Protein 6Y4J (pdb70)

Solvent-accessible surface area: 18544 Å² total; per-residue (Å²): 244,76,64,64,108,50,103,8,75,0,2,0,5,9,0,0,10,22,14,0,0,0,0,0,0,17,0,15,102,33,44,8,50,30,54,30,0,10,0,0,12,28,39,50,31,34,2,64,34,16,29,1,47,8,66,0,38,54,2,51,55,47,92,50,86,5,1,62,33,0,61,107,29,0,64,119,28,154,29,0,117,142,21,29,63,93,18,0,12,0,18,4,6,50,44,162,144,58,29,60,69,16,92,134,96,37,74,72,62,58,102,205,69,123,42,84,61,16,73,39,9,69,36,31,78,70,0,35,185,85,1,84,30,10,52,106,95,69,0,123,40,9,51,0,0,6,5,118,35,8,0,12,0,7,0,20,91,0,0,106,14,0,5,74,86,0,143,106,76,38,10,141,65,6,44,132,29,32,1,27,10,114,49,4,23,71,41,179,38,49,1,69,0,0,14,0,98,86,38,50,141,46,114,11,57,39,0,0,0,9,12,28,1,46,0,12,5,41,0,29,3,96,121,11,3,17,0,1,0,49,5,26,0,15,0,81,3,68,120,149,50,15,71,120,1,148,93,8,14,2,0,59,1,38,49,3,0,30,1,2,8,10,20,119,123,8,29,0,5,0,10,11,67,38,37,2,9,1,41,44,89,108,57,88,6,58,39,7,184,52,75,86,145,25,5,16,7,22,9,56,25,145,54,92,85,2,37,1,0,83,46,2,18,98,69,0,149,97,0,8,29,17,1,0,26,85,10,125,144,47,105,17,64,107,38,12,10,20,8,17,0,0,2,19,68,16,79,12,0,1,11,63,12,80,130,20,120,24,0,9,0,1,1,0,22,0,39,73,8,21,19,12,0,0,13,1,0,86,15,0,4,36,26,6,59,70,90,15,54,122,144,24,40,110,52,6,87,52,14,46,85,60,49,101,2,46,92,16,103,54,166,37,75,11,136,18,2,89,109,24,102,24,25,70,96,129

Radius of gyration: 21.73 Å; Cα contacts (8 Å, |Δi|>4): 1016; chains: 1; bounding box: 45×44×68 Å

Nearest PDB structures (foldseek):
  6y4j-assembly1_A  TM=1.002E+00  e=2.091E-102  Escherichia coli
  8bmu-assembly1_A  TM=1.002E+00  e=1.570E-100  Parastagonospora nodorum SN15
  8blx-assembly1_A  TM=9.999E-01  e=1.612E-98  Parastagonospora nodorum SN15
  8bjy-assembly1_A  TM=9.853E-01  e=4.446E-97  Parastagonospora nodorum SN15
  8blz-assembly1_C  TM=9.922E-01  e=2.126E-96  Parastagonospora nodorum SN15

Sequence (426 aa):
MAPSRANTKVIVVGGGGTIGSSTALHLVRSGYTPSNVTVLDAYPIPSSQSAGNDLNKIMDADADPAADAARQMWNEDELFKKFFHNTGRLDCAHGEKDIADLKKRYQNLVDWGLDATVEWLDSEDEILKRMPQLTRDQIKGWKAIFSKDGGWLAAAKAIKAIGEYLRDQGVRFGFYGAGSFKQPLLAEGVCIGVETVDGTRYYADKVVLAAGAWSPTLVELQEQCVSKAWVYGHIQLTPEEAARYKNSPVVYNGDVGFFFEPNEHGIIKVCDEFPGFTRFKMHQPFGAKAPKRISVPRSHAKHPTDTIPDASIVRIRRAIATFMPQFKNKPLFNQAMCWCTDTADGHLLICEHPEWKNFYLATGDSGDSFKLLPIIGKYVVELLEGTLADELAHKWRWRPGSGDALKSRREAPAKDLADMPGWNHD

Foldseek 3Di:
DDDDLQPFAEEQALCLAQLNLLLLLVSVVVNHQQQSYEYFYQAPHVRPQHLLQDQKDWLDPPPDPLLVVLLVCCCPPVLRVVFFQQLWEKEKEADPVRVVVQVVVQVCQVVDVHQVQKDKFQALVSVCVQPVLADSVLQHRMIIMTGSGIFMGRRSVSRVSSSVVSVVSPHHYAYNQRRAFQDFDADQLAGQFTAGNVGDTDGTNFYEHANFLCSCQAAPQQQQKAKFWWKKFKFADDPVRLVSCVSNGWYDYLVAWTWHRQDPRRMIMTGAHDQGAFAWDWGAHHVRPGTDTGGHDPGCVVVVQFADFPVGVVRRLRNCCSGPVVCSPTDTPPMDIHMGIAGQAQFAQWAADPRHHNYTYTGNNNPPCSSSSNPSSVQNVCRSVVNRPPVSCVRNYSDNPPHRRLCRVHPDRHHYPVPGDDGDPD

B-factor: mean 17.54, std 12.86, range [5.39, 96.05]

Secondary structure (DSSP, 8-state):
-PPPGGG--EEEETTTSHHHHHHHHHHHHTT--GGGEEEEESSSSSPTT-TT-SS-EEE----SHHHHHHHHHHHH-TTTGGGEE---EEEEE-SHHHHHHHHHHHHHHHSSS--SSEEEE-SHHHHHHH-TTS-GGGSTT-EEEEESS-EEE-HHHHHHHHHHHHHHHT-EEEEGGGTSEEEEEEETTEEEEEEETT--EEE-SEEEE--GGGHHHHB--TTSEEEEEEEEEEEEPPHHHHHTTTTPPEEEETTTEEE----TTSEEEEE--S--EE-EEEE--BT-SS-EEEE----TTT-TT----HHHHHHHHHHHHHH-GGGTTS--EEEEEEEEEEESSS--EEEE-SSSBTEEEEE--TT--GGGTTTHHHHHHHHHHT-S-HHHHHHT---TTSS-TTTTTSSSPPEEGGGSTTS---

Structure (mmCIF, N/CA/C/O backbone):
data_6Y4J
#
_entry.id   6Y4J
#
_cell.length_a   90.033
_cell.length_b   90.033
_cell.length_c   131.435
_cell.angle_alpha   90.000
_cell.angle_beta   90.000
_cell.angle_gamma   90.000
#
_symmetry.space_group_name_H-M   'P 42 21 2'
#
loop_
_entity.id
_entity.type
_entity.pdbx_description
1 polymer 'Fructosyl Peptide Oxidase'
2 non-polymer 'FLAVIN-ADENINE DINUCLEOTIDE'
3 non-polymer 'SULFATE ION'
4 non-polymer GLYCEROL
5 water water
#
loop_
_atom_site.group_PDB
_atom_site.id
_atom_site.type_symbol
_atom_site.label_atom_id
_atom_site.label_alt_id
_atom_site.label_comp_id
_atom_site.label_asym_id
_atom_site.label_entity_id
_atom_site.label_seq_id
_atom_site.pdbx_PDB_ins_code
_atom_site.Cartn_x
_atom_site.Cartn_y
_atom_site.Cartn_z
_atom_site.occupancy
_atom_site.B_iso_or_equiv
_atom_site.auth_seq_id
_atom_site.auth_comp_id
_atom_site.auth_asym_id
_atom_site.auth_atom_id
_atom_site.pdbx_PDB_model_num
ATOM 1 N N . MET A 1 1 ? -2.835 2.596 -2.624 1.00 46.66 1 MET A N 1
ATOM 2 C CA . MET A 1 1 ? -3.913 2.685 -3.655 1.00 44.80 1 MET A CA 1
ATOM 3 C C . MET A 1 1 ? -3.795 1.462 -4.586 1.00 30.56 1 MET A C 1
ATOM 4 O O . MET A 1 1 ? -3.228 0.447 -4.153 1.00 31.05 1 MET A O 1
ATOM 9 N N . ALA A 1 2 ? -4.373 1.554 -5.782 1.00 28.66 2 ALA A N 1
ATOM 10 C CA . ALA A 1 2 ? -4.554 0.429 -6.715 1.00 26.02 2 ALA A CA 1
ATOM 11 C C . ALA A 1 2 ? -3.202 -0.225 -7.005 1.00 21.54 2 ALA A C 1
ATOM 12 O O . ALA A 1 2 ? -2.150 0.404 -7.071 1.00 19.37 2 ALA A O 1
ATOM 14 N N . PRO A 1 3 ? -3.161 -1.545 -7.164 1.00 17.32 3 PRO A N 1
ATOM 15 C CA . PRO A 1 3 ? -1.972 -2.238 -7.583 1.00 16.06 3 PRO A CA 1
ATOM 16 C C . PRO A 1 3 ? -1.515 -1.925 -9.017 1.00 13.20 3 PRO A C 1
ATOM 17 O O . PRO A 1 3 ? -2.332 -1.448 -9.823 1.00 15.02 3 PRO A O 1
ATOM 21 N N . SER A 1 4 ? -0.271 -2.162 -9.287 1.00 12.76 4 SER A N 1
ATOM 22 C CA . SER A 1 4 ? 0.301 -2.055 -10.636 1.00 13.46 4 SER A CA 1
ATOM 23 C C . SER A 1 4 ? -0.268 -3.186 -11.516 1.00 11.02 4 SER A C 1
ATOM 24 O O . SER A 1 4 ? -0.841 -4.120 -10.975 1.00 12.73 4 SER A O 1
ATOM 27 N N . ARG A 1 5 ? -0.053 -3.091 -12.795 1.00 11.16 5 ARG A N 1
ATOM 28 C CA . ARG A 1 5 ? -0.503 -4.177 -13.706 1.00 11.82 5 ARG A CA 1
ATOM 29 C C . ARG A 1 5 ? 0.084 -5.496 -13.252 1.00 13.10 5 ARG A C 1
ATOM 30 O O . ARG A 1 5 ? -0.642 -6.520 -13.217 1.00 12.51 5 ARG A O 1
ATOM 38 N N . ALA A 1 6 ? 1.377 -5.534 -12.917 1.00 12.88 6 ALA A N 1
ATOM 39 C CA . ALA A 1 6 ? 2.050 -6.799 -12.617 1.00 14.20 6 ALA A CA 1
ATOM 40 C C . ALA A 1 6 ? 1.501 -7.396 -11.345 1.00 12.52 6 ALA A C 1
ATOM 41 O O . ALA A 1 6 ? 1.650 -8.625 -11.168 1.00 13.61 6 ALA A O 1
ATOM 43 N N . ASN A 1 7 ? 0.847 -6.659 -10.466 1.00 12.01 7 ASN A N 1
ATOM 44 C CA . ASN A 1 7 ? 0.313 -7.138 -9.196 1.00 13.19 7 ASN A CA 1
ATOM 45 C C . ASN A 1 7 ? -1.204 -7.271 -9.143 1.00 14.25 7 ASN A C 1
ATOM 46 O O . ASN A 1 7 ? -1.735 -7.599 -8.140 1.00 14.79 7 ASN A O 1
ATOM 51 N N . THR A 1 8 ? -1.889 -6.987 -10.253 1.00 11.84 8 THR A N 1
ATOM 52 C CA . THR A 1 8 ? -3.376 -7.052 -10.308 1.00 11.22 8 THR A CA 1
ATOM 53 C C . THR A 1 8 ? -3.862 -8.453 -10.716 1.00 9.77 8 THR A C 1
ATOM 54 O O . THR A 1 8 ? -3.468 -8.971 -11.753 1.00 10.83 8 THR A O 1
ATOM 58 N N . LYS A 1 9 ? -4.710 -8.982 -9.877 1.00 9.49 9 LYS A N 1
ATOM 59 C CA . LYS A 1 9 ? -5.339 -10.282 -10.195 1.00 10.63 9 LYS A CA 1
ATOM 60 C C . LYS A 1 9 ? -6.682 -10.030 -10.872 1.00 9.35 9 LYS A C 1
ATOM 61 O O . LYS A 1 9 ? -7.496 -9.216 -10.433 1.00 9.53 9 LYS A O 1
ATOM 67 N N . VAL A 1 10 ? -6.861 -10.793 -11.972 1.00 8.33 10 VAL A N 1
ATOM 68 C CA . VAL A 1 10 ? -8.099 -10.657 -12.779 1.00 9.14 10 VAL A CA 1
ATOM 69 C C . VAL A 1 10 ? -8.672 -12.070 -13.007 1.00 7.91 10 VAL A C 1
ATOM 70 O O . VAL A 1 10 ? -7.908 -12.965 -13.419 1.00 9.69 10 VAL A O 1
ATOM 74 N N . ILE A 1 11 ? -9.970 -12.205 -12.854 1.00 8.13 11 ILE A N 1
ATOM 75 C CA . ILE A 1 11 ? -10.717 -13.407 -13.268 1.00 7.98 11 ILE A CA 1
ATOM 76 C C . ILE A 1 11 ? -11.489 -13.055 -14.535 1.00 7.85 11 ILE A C 1
ATOM 77 O O . ILE A 1 11 ? -12.284 -12.092 -14.507 1.00 8.32 11 ILE A O 1
ATOM 82 N N . VAL A 1 12 ? -11.323 -13.870 -15.549 1.00 6.62 12 VAL A N 1
ATOM 83 C CA . VAL A 1 12 ? -12.121 -13.735 -16.789 1.00 6.86 12 VAL A CA 1
ATOM 84 C C . VAL A 1 12 ? -13.099 -14.878 -16.851 1.00 6.63 12 VAL A C 1
ATOM 85 O O . VAL A 1 12 ? -12.710 -16.017 -17.182 1.00 7.57 12 VAL A O 1
ATOM 89 N N . VAL A 1 13 ? -14.354 -14.599 -16.562 1.00 6.62 13 VAL A N 1
ATOM 90 C CA . VAL A 1 13 ? -15.441 -15.582 -16.667 1.00 6.14 13 VAL A CA 1
ATOM 91 C C . VAL A 1 13 ? -15.859 -15.677 -18.111 1.00 6.48 13 VAL A C 1
ATOM 92 O O . VAL A 1 13 ? -16.156 -14.635 -18.716 1.00 7.06 13 VAL A O 1
ATOM 96 N N . GLY A 1 14 ? -15.902 -16.829 -18.698 1.00 6.15 14 GLY A N 1
ATOM 97 C CA . GLY A 1 14 ? -16.143 -16.995 -20.134 1.00 6.39 14 GLY A CA 1
ATOM 98 C C . GLY A 1 14 ? -14.873 -16.865 -20.903 1.00 6.71 14 GLY A C 1
ATOM 99 O O . GLY A 1 14 ? -14.903 -16.644 -22.124 1.00 6.92 14 GLY A O 1
ATOM 100 N N . GLY A 1 15 ? -13.707 -17.057 -20.269 1.00 6.53 15 GLY A N 1
ATOM 101 C CA . GLY A 1 15 ? -12.420 -16.884 -20.968 1.00 6.95 15 GLY A CA 1
ATOM 102 C C . GLY A 1 15 ? -12.071 -17.946 -21.946 1.00 6.77 15 GLY A C 1
ATOM 103 O O . GLY A 1 15 ? -11.063 -17.813 -22.652 1.00 8.43 15 GLY A O 1
ATOM 104 N N . GLY A 1 16 ? -12.922 -18.969 -22.126 1.00 6.58 16 GLY A N 1
ATOM 105 C CA . GLY A 1 16 ? -12.797 -19.881 -23.253 1.00 6.61 16 GLY A CA 1
ATOM 106 C C . GLY A 1 16 ? -13.573 -19.482 -24.502 1.00 6.48 16 GLY A C 1
ATOM 107 O O . GLY A 1 16 ? -13.566 -20.236 -25.492 1.00 7.01 16 GLY A O 1
ATOM 108 N N . GLY A 1 17 ? -14.230 -18.323 -24.424 1.00 6.24 17 GLY A N 1
ATOM 109 C CA . GLY A 1 17 ? -14.984 -17.826 -25.592 1.00 6.68 17 GLY A CA 1
ATOM 110 C C . GLY A 1 17 ? -14.291 -16.661 -26.247 1.00 6.14 17 GLY A C 1
ATOM 111 O O . GLY A 1 17 ? -13.080 -16.406 -26.062 1.00 7.21 17 GLY A O 1
ATOM 112 N N . THR A 1 18 ? -15.037 -15.911 -27.031 1.00 5.72 18 THR A N 1
ATOM 113 C CA . THR A 1 18 ? -14.482 -14.888 -27.938 1.00 5.99 18 THR A CA 1
ATOM 114 C C . THR A 1 18 ? -13.941 -13.703 -27.136 1.00 5.84 18 THR A C 1
ATOM 115 O O . THR A 1 18 ? -12.719 -13.412 -27.138 1.00 6.46 18 THR A O 1
ATOM 119 N N . ILE A 1 19 ? -14.820 -12.921 -26.514 1.00 5.68 19 ILE A N 1
ATOM 120 C CA . ILE A 1 19 ? -14.440 -11.726 -25.776 1.00 5.97 19 ILE A CA 1
ATOM 121 C C . ILE A 1 19 ? -13.543 -12.104 -24.617 1.00 6.79 19 ILE A C 1
ATOM 122 O O . ILE A 1 19 ? -12.576 -11.385 -24.320 1.00 6.96 19 ILE A O 1
ATOM 127 N N . GLY A 1 20 ? -13.833 -13.184 -23.946 1.00 6.19 20 GLY A N 1
ATOM 128 C CA . GLY A 1 20 ? -13.037 -13.558 -22.776 1.00 6.33 20 GLY A CA 1
ATOM 129 C C . GLY A 1 20 ? -11.635 -13.966 -23.176 1.00 6.70 20 GLY A C 1
ATOM 130 O O . GLY A 1 20 ? -10.688 -13.583 -22.454 1.00 7.02 20 GLY A O 1
ATOM 131 N N . SER A 1 21 ? -11.450 -14.790 -24.194 1.00 5.99 21 SER A N 1
ATOM 132 C CA . SER A 1 21 ? -10.086 -15.188 -24.591 1.00 6.07 21 SER A CA 1
ATOM 133 C C . SER A 1 21 ? -9.325 -13.952 -25.035 1.00 6.15 21 SER A C 1
ATOM 134 O O . SER A 1 21 ? -8.126 -13.818 -24.700 1.00 6.93 21 SER A O 1
ATOM 137 N N . SER A 1 22 ? -9.951 -13.048 -25.755 1.00 5.92 22 SER A N 1
ATOM 138 C CA . SER A 1 22 ? -9.297 -11.808 -26.168 1.00 6.09 22 SER A CA 1
ATOM 139 C C . SER A 1 22 ? -8.902 -10.993 -24.962 1.00 6.32 22 SER A C 1
ATOM 140 O O . SER A 1 22 ? -7.787 -10.399 -24.947 1.00 6.99 22 SER A O 1
ATOM 143 N N . THR A 1 23 ? -9.745 -10.895 -23.948 1.00 6.24 23 THR A N 1
ATOM 144 C CA . THR A 1 23 ? -9.432 -10.154 -22.737 1.00 6.52 23 THR A CA 1
ATOM 145 C C . THR A 1 23 ? -8.212 -10.765 -22.084 1.00 6.52 23 THR A C 1
ATOM 146 O O . THR A 1 23 ? -7.273 -10.004 -21.692 1.00 7.21 23 THR A O 1
ATOM 150 N N . ALA A 1 24 ? -8.163 -12.057 -21.886 1.00 6.82 24 ALA A N 1
ATOM 151 C CA . ALA A 1 24 ? -6.997 -12.723 -21.268 1.00 7.10 24 ALA A CA 1
ATOM 152 C C . ALA A 1 24 ? -5.771 -12.461 -22.094 1.00 6.80 24 ALA A C 1
ATOM 153 O O . ALA A 1 24 ? -4.691 -12.169 -21.526 1.00 8.36 24 ALA A O 1
ATOM 155 N N . LEU A 1 25 ? -5.823 -12.511 -23.390 1.00 6.55 25 LEU A N 1
ATOM 156 C CA . LEU A 1 25 ? -4.677 -12.239 -24.267 1.00 7.02 25 LEU A CA 1
ATOM 157 C C . LEU A 1 25 ? -4.197 -10.836 -23.999 1.00 8.26 25 LEU A C 1
ATOM 158 O O . LEU A 1 25 ? -2.964 -10.606 -23.902 1.00 8.56 25 LEU A O 1
ATOM 163 N N . HIS A 1 26 ? -5.071 -9.864 -24.023 1.00 7.37 26 HIS A N 1
ATOM 164 C CA . HIS A 1 26 ? -4.668 -8.454 -23.880 1.00 7.93 26 HIS A CA 1
ATOM 165 C C . HIS A 1 26 ? -4.200 -8.217 -22.466 1.00 8.00 26 HIS A C 1
ATOM 166 O O . HIS A 1 26 ? -3.257 -7.355 -22.301 1.00 9.21 26 HIS A O 1
ATOM 173 N N . LEU A 1 27 ? -4.653 -8.867 -21.444 1.00 7.54 27 LEU A N 1
ATOM 174 C CA . LEU A 1 27 ? -4.048 -8.718 -20.103 1.00 8.29 27 LEU A CA 1
ATOM 175 C C . LEU A 1 27 ? -2.592 -9.184 -20.182 1.00 9.13 27 LEU A C 1
ATOM 176 O O . LEU A 1 27 ? -1.708 -8.447 -19.694 1.00 9.90 27 LEU A O 1
ATOM 181 N N . VAL A 1 28 ? -2.314 -10.330 -20.725 1.00 8.27 28 VAL A N 1
ATOM 182 C CA . VAL A 1 28 ? -0.907 -10.809 -20.774 1.00 9.86 28 VAL A CA 1
ATOM 183 C C . VAL A 1 28 ? -0.109 -9.896 -21.673 1.00 10.23 28 VAL A C 1
ATOM 184 O O . VAL A 1 28 ? 1.030 -9.514 -21.281 1.00 12.03 28 VAL A O 1
ATOM 188 N N . ARG A 1 29 ? -0.568 -9.438 -22.805 1.00 9.00 29 ARG A N 1
ATOM 189 C CA . ARG A 1 29 ? 0.198 -8.533 -23.702 1.00 10.52 29 ARG A CA 1
ATOM 190 C C . ARG A 1 29 ? 0.442 -7.211 -22.993 1.00 11.00 29 ARG A C 1
ATOM 191 O O . ARG A 1 29 ? 1.469 -6.558 -23.326 1.00 13.83 29 ARG A O 1
ATOM 199 N N . SER A 1 30 ? -0.385 -6.780 -22.103 1.00 10.99 30 SER A N 1
ATOM 200 C CA . SER A 1 30 ? -0.293 -5.477 -21.388 1.00 12.37 30 SER A CA 1
ATOM 201 C C . SER A 1 30 ? 0.643 -5.593 -20.180 1.00 12.71 30 SER A C 1
ATOM 202 O O . SER A 1 30 ? 0.852 -4.566 -19.521 1.00 14.81 30 SER A O 1
ATOM 205 N N . GLY A 1 31 ? 1.158 -6.767 -19.853 1.00 11.29 31 GLY A N 1
ATOM 206 C CA . GLY A 1 31 ? 2.126 -6.902 -18.746 1.00 11.83 31 GLY A CA 1
ATOM 207 C C . GLY A 1 31 ? 1.474 -7.248 -17.452 1.00 11.82 31 GLY A C 1
ATOM 208 O O . GLY A 1 31 ? 2.103 -7.169 -16.353 1.00 13.67 31 GLY A O 1
ATOM 209 N N . TYR A 1 32 ? 0.245 -7.745 -17.429 1.00 11.09 32 TYR A N 1
ATOM 210 C CA . TYR A 1 32 ? -0.284 -8.438 -16.247 1.00 9.72 32 TYR A CA 1
ATOM 211 C C . TYR A 1 32 ? 0.548 -9.739 -16.082 1.00 10.19 32 TYR A C 1
ATOM 212 O O . TYR A 1 32 ? 0.920 -10.374 -17.066 1.00 12.95 32 TYR A O 1
ATOM 221 N N . THR A 1 33 ? 0.725 -10.168 -14.861 1.00 11.04 33 THR A N 1
ATOM 222 C CA . THR A 1 33 ? 1.505 -11.405 -14.631 1.00 11.42 33 THR A CA 1
ATOM 223 C C . THR A 1 33 ? 0.597 -12.586 -15.013 1.00 10.59 33 THR A C 1
ATOM 224 O O . THR A 1 33 ? -0.527 -12.651 -14.513 1.00 10.12 33 THR A O 1
ATOM 228 N N . PRO A 1 34 ? 1.043 -13.487 -15.906 1.00 10.54 34 PRO A N 1
ATOM 229 C CA . PRO A 1 34 ? 0.119 -14.542 -16.354 1.00 10.12 34 PRO A CA 1
ATOM 230 C C . PRO A 1 34 ? -0.509 -15.311 -15.228 1.00 10.52 34 PRO A C 1
ATOM 231 O O . PRO A 1 34 ? -1.731 -15.612 -15.261 1.00 10.42 34 PRO A O 1
ATOM 235 N N . SER A 1 35 ? 0.249 -15.708 -14.200 1.00 11.27 35 SER A N 1
ATOM 236 C CA . SER A 1 35 ? -0.326 -16.478 -13.101 1.00 11.47 35 SER A CA 1
ATOM 237 C C . SER A 1 35 ? -1.347 -15.703 -12.274 1.00 11.36 35 SER A C 1
ATOM 238 O O . SER A 1 35 ? -2.020 -16.277 -11.429 1.00 13.07 35 SER A O 1
ATOM 241 N N . ASN A 1 36 ? -1.409 -14.373 -12.439 1.00 9.64 36 ASN A N 1
ATOM 242 C CA . ASN A 1 36 ? -2.421 -13.518 -11.793 1.00 10.55 36 ASN A CA 1
ATOM 243 C C . ASN A 1 36 ? -3.752 -13.464 -12.606 1.00 9.60 36 ASN A C 1
ATOM 244 O O . ASN A 1 36 ? -4.697 -12.871 -12.116 1.00 10.43 36 ASN A O 1
ATOM 249 N N . VAL A 1 37 ? -3.755 -14.081 -13.757 1.00 8.68 37 VAL A N 1
ATOM 250 C CA . VAL A 1 37 ? -4.977 -14.116 -14.615 1.00 8.85 37 VAL A CA 1
ATOM 251 C C . VAL A 1 37 ? -5.549 -15.503 -14.545 1.00 8.00 37 VAL A C 1
ATOM 252 O O . VAL A 1 37 ? -4.844 -16.485 -14.877 1.00 9.08 37 VAL A O 1
ATOM 256 N N . THR A 1 38 ? -6.796 -15.595 -14.190 1.00 8.45 38 THR A N 1
ATOM 257 C CA . THR A 1 38 ? -7.527 -16.881 -14.164 1.00 8.98 38 THR A CA 1
ATOM 258 C C . THR A 1 38 ? -8.668 -16.837 -15.173 1.00 8.90 38 THR A C 1
ATOM 259 O O . THR A 1 38 ? -9.564 -15.984 -15.039 1.00 9.42 38 THR A O 1
ATOM 263 N N . VAL A 1 39 ? -8.640 -17.764 -16.090 1.00 7.93 39 VAL A N 1
ATOM 264 C CA . VAL A 1 39 ? -9.710 -17.993 -17.061 1.00 8.27 39 VAL A CA 1
ATOM 265 C C . VAL A 1 39 ? -10.631 -19.031 -16.480 1.00 8.00 39 VAL A C 1
ATOM 266 O O . VAL A 1 39 ? -10.149 -20.162 -16.209 1.00 8.89 39 VAL A O 1
ATOM 270 N N . LEU A 1 40 ? -11.889 -18.753 -16.336 1.00 7.49 40 LEU A N 1
ATOM 271 C CA . LEU A 1 40 ? -12.924 -19.723 -15.903 1.00 7.93 40 LEU A CA 1
ATOM 272 C C . LEU A 1 40 ? -13.882 -19.913 -17.044 1.00 8.91 40 LEU A C 1
ATOM 273 O O . LEU A 1 40 ? -14.429 -18.902 -17.540 1.00 9.98 40 LEU A O 1
ATOM 278 N N . ASP A 1 41 ? -14.186 -21.117 -17.409 1.00 7.10 41 ASP A N 1
ATOM 279 C CA . ASP A 1 41 ? -15.231 -21.358 -18.431 1.00 7.20 41 ASP A CA 1
ATOM 280 C C . ASP A 1 41 ? -15.936 -22.642 -18.035 1.00 7.00 41 ASP A C 1
ATOM 281 O O . ASP A 1 41 ? -15.317 -23.575 -17.488 1.00 7.46 41 ASP A O 1
ATOM 286 N N . ALA A 1 42 ? -17.197 -22.759 -18.416 1.00 7.14 42 ALA A N 1
ATOM 287 C CA . ALA A 1 42 ? -17.943 -24.023 -18.343 1.00 7.66 42 ALA A CA 1
ATOM 288 C C . ALA A 1 42 ? -17.224 -25.103 -19.136 1.00 7.66 42 ALA A C 1
ATOM 289 O O . ALA A 1 42 ? -17.300 -26.292 -18.737 1.00 8.98 42 ALA A O 1
ATOM 291 N N . TYR A 1 43 ? -16.569 -24.790 -20.253 1.00 7.36 43 TYR A N 1
ATOM 292 C CA . TYR A 1 43 ? -15.889 -25.782 -21.090 1.00 7.28 43 TYR A CA 1
ATOM 293 C C . TYR A 1 43 ? -14.481 -25.336 -21.407 1.00 8.00 43 TYR A C 1
ATOM 294 O O . TYR A 1 43 ? -14.217 -24.138 -21.568 1.00 8.50 43 TYR A O 1
ATOM 303 N N . PRO A 1 44 ? -13.541 -26.274 -21.563 1.00 8.38 44 PRO A N 1
ATOM 304 C CA . PRO A 1 44 ? -12.174 -25.926 -21.880 1.00 8.78 44 PRO A CA 1
ATOM 305 C C . PRO A 1 44 ? -12.062 -25.090 -23.150 1.00 9.00 44 PRO A C 1
ATOM 306 O O . PRO A 1 44 ? -12.714 -25.380 -24.173 1.00 9.25 44 PRO A O 1
ATOM 310 N N . ILE A 1 45 ? -11.146 -24.132 -23.170 1.00 8.88 45 ILE A N 1
ATOM 311 C CA . ILE A 1 45 ? -10.883 -23.262 -24.353 1.00 9.52 45 ILE A CA 1
ATOM 312 C C . ILE A 1 45 ? -10.442 -24.107 -25.531 1.00 10.14 45 ILE A C 1
ATOM 313 O O . ILE A 1 45 ? -9.589 -25.013 -25.331 1.00 12.21 45 ILE A O 1
ATOM 318 N N . PRO A 1 46 ? -10.902 -23.907 -26.779 1.00 9.42 46 PRO A N 1
ATOM 319 C CA . PRO A 1 46 ? -12.066 -23.095 -27.145 1.00 9.85 46 PRO A CA 1
ATOM 320 C C . PRO A 1 46 ? -13.348 -23.765 -26.676 1.00 8.85 46 PRO A C 1
ATOM 321 O O . PRO A 1 46 ? -13.607 -24.934 -27.016 1.00 9.93 46 PRO A O 1
ATOM 325 N N . SER A 1 47 ? -14.136 -23.066 -25.887 1.00 7.90 47 SER A N 1
ATOM 326 C CA . SER A 1 47 ? -15.322 -23.715 -25.303 1.00 7.45 47 SER A CA 1
ATOM 327 C C . SER A 1 47 ? -16.210 -24.325 -26.393 1.00 7.63 47 SER A C 1
ATOM 328 O O . SER A 1 47 ? -16.532 -23.651 -27.385 1.00 7.23 47 SER A O 1
ATOM 331 N N . SER A 1 48 ? -16.695 -25.541 -26.155 1.00 7.71 48 SER A N 1
ATOM 332 C CA . SER A 1 48 ? -17.570 -26.238 -27.104 1.00 8.95 48 SER A CA 1
ATOM 333 C C . SER A 1 48 ? -18.874 -25.520 -27.220 1.00 9.65 48 SER A C 1
ATOM 334 O O . SER A 1 48 ? -19.544 -25.820 -28.213 1.00 15.46 48 SER A O 1
ATOM 337 N N . GLN A 1 49 ? -19.277 -24.602 -26.380 1.00 7.16 49 GLN A N 1
ATOM 338 C CA . GLN A 1 49 ? -20.529 -23.845 -26.574 1.00 7.20 49 GLN A CA 1
ATOM 339 C C . GLN A 1 49 ? -20.260 -22.388 -26.946 1.00 7.20 49 GLN A C 1
ATOM 340 O O . GLN A 1 49 ? -21.210 -21.628 -27.099 1.00 8.02 49 GLN A O 1
ATOM 346 N N . SER A 1 50 ? -19.021 -21.952 -27.063 1.00 6.36 50 SER A N 1
ATOM 347 C CA . SER A 1 50 ? -18.743 -20.592 -27.559 1.00 5.84 50 SER A CA 1
ATOM 348 C C . SER A 1 50 ? -19.289 -20.397 -28.952 1.00 5.95 50 SER A C 1
ATOM 349 O O . SER A 1 50 ? -19.086 -21.245 -29.832 1.00 6.55 50 SER A O 1
ATOM 352 N N . ALA A 1 51 ? -19.901 -19.267 -29.216 1.00 5.48 51 ALA A N 1
ATOM 353 C CA . ALA A 1 51 ? -20.331 -18.884 -30.582 1.00 6.07 51 ALA A CA 1
ATOM 354 C C . ALA A 1 51 ? -19.122 -18.804 -31.492 1.00 6.89 51 ALA A C 1
ATOM 355 O O . ALA A 1 51 ? -19.291 -18.908 -32.705 1.00 8.52 51 ALA A O 1
ATOM 357 N N . GLY A 1 52 ? -17.930 -18.584 -30.962 1.00 6.39 52 GLY A N 1
ATOM 358 C CA . GLY A 1 52 ? -16.707 -18.538 -31.782 1.00 7.06 52 GLY A CA 1
ATOM 359 C C . GLY A 1 52 ? -16.150 -19.901 -32.067 1.00 7.33 52 GLY A C 1
ATOM 360 O O . GLY A 1 52 ? -15.158 -19.990 -32.837 1.00 8.62 52 GLY A O 1
ATOM 361 N N . ASN A 1 53 ? -16.694 -20.965 -31.520 1.00 7.34 53 ASN A N 1
ATOM 362 C CA . ASN A 1 53 ? -16.241 -22.335 -31.825 1.00 8.17 53 ASN A CA 1
ATOM 363 C C . ASN A 1 53 ? -16.955 -22.749 -33.111 1.00 8.22 53 ASN A C 1
ATOM 364 O O . ASN A 1 53 ? -17.979 -23.420 -33.054 1.00 9.81 53 ASN A O 1
ATOM 369 N N . ASP A 1 54 ? -16.382 -22.352 -34.238 1.00 7.66 54 ASP A N 1
ATOM 370 C CA . ASP A 1 54 ? -17.049 -22.565 -35.555 1.00 7.86 54 ASP A CA 1
ATOM 371 C C . ASP A 1 54 ? -15.912 -22.801 -36.532 1.00 7.27 54 ASP A C 1
ATOM 372 O O . ASP A 1 54 ? -14.763 -22.337 -36.405 1.00 8.16 54 ASP A O 1
ATOM 377 N N . LEU A 1 55 ? -16.199 -23.512 -37.601 1.00 7.87 55 LEU A N 1
ATOM 378 C CA . LEU A 1 55 ? -15.273 -23.651 -38.741 1.00 7.99 55 LEU A CA 1
ATOM 379 C C . LEU A 1 55 ? -15.000 -22.306 -39.374 1.00 8.01 55 LEU A C 1
ATOM 380 O O . LEU A 1 55 ? -13.913 -22.067 -39.905 1.00 9.44 55 LEU A O 1
ATOM 385 N N . ASN A 1 56 ? -15.987 -21.428 -39.400 1.00 7.30 56 ASN A N 1
ATOM 386 C CA . ASN A 1 56 ? -15.870 -20.182 -40.180 1.00 7.43 56 ASN A CA 1
ATOM 387 C C . ASN A 1 56 ? -16.848 -19.136 -39.682 1.00 7.67 56 ASN A C 1
ATOM 388 O O . ASN A 1 56 ? -17.920 -19.454 -39.159 1.00 8.17 56 ASN A O 1
ATOM 393 N N . LYS A 1 57 ? -16.444 -17.881 -39.829 1.00 6.98 57 LYS A N 1
ATOM 394 C CA . LYS A 1 57 ? -17.306 -16.692 -39.682 1.00 6.98 57 LYS A CA 1
ATOM 395 C C . LYS A 1 57 ? -16.929 -15.741 -40.805 1.00 7.33 57 LYS A C 1
ATOM 396 O O . LYS A 1 57 ? -15.814 -15.823 -41.350 1.00 7.99 57 LYS A O 1
ATOM 402 N N . ILE A 1 58 ? -17.799 -14.820 -41.133 1.00 7.79 58 ILE A N 1
ATOM 403 C CA . ILE A 1 58 ? -17.529 -13.830 -42.200 1.00 8.08 58 ILE A CA 1
ATOM 404 C C . ILE A 1 58 ? -16.727 -12.691 -41.596 1.00 9.12 58 ILE A C 1
ATOM 405 O O . ILE A 1 58 ? -17.031 -12.194 -40.490 1.00 10.05 58 ILE A O 1
ATOM 410 N N . MET A 1 59 ? -15.736 -12.237 -42.346 1.00 9.89 59 MET A N 1
ATOM 411 C CA . MET A 1 59 ? -15.049 -10.949 -42.181 1.00 11.28 59 MET A CA 1
ATOM 412 C C . MET A 1 59 ? -15.551 -9.942 -43.209 1.00 11.51 59 MET A C 1
ATOM 413 O O . MET A 1 59 ? -15.256 -10.111 -44.373 1.00 12.81 59 MET A O 1
ATOM 418 N N . ASP A 1 60 ? -16.334 -8.935 -42.832 1.00 14.53 60 ASP A N 1
ATOM 419 C CA . ASP A 1 60 ? -16.887 -7.956 -43.818 1.00 18.36 60 ASP A CA 1
ATOM 420 C C . ASP A 1 60 ? -16.039 -6.692 -43.833 1.00 21.73 60 ASP A C 1
ATOM 421 O O . ASP A 1 60 ? -14.906 -6.747 -43.426 1.00 21.87 60 ASP A O 1
ATOM 426 N N . ALA A 1 61 ? -16.576 -5.568 -44.335 1.00 25.63 61 ALA A N 1
ATOM 427 C CA . ALA A 1 61 ? -15.816 -4.302 -44.492 1.00 26.40 61 ALA A CA 1
ATOM 428 C C . ALA A 1 61 ? -16.432 -3.222 -43.610 1.00 29.27 61 ALA A C 1
ATOM 429 O O . ALA A 1 61 ? -16.395 -2.082 -44.024 1.00 28.53 61 ALA A O 1
ATOM 431 N N . ASP A 1 62 ? -16.911 -3.565 -42.417 1.00 29.41 62 ASP A N 1
ATOM 432 C CA . ASP A 1 62 ? -17.423 -2.615 -41.389 1.00 31.54 62 ASP A CA 1
ATOM 433 C C . ASP A 1 62 ? -16.438 -1.438 -41.188 1.00 30.41 62 ASP A C 1
ATOM 434 O O . ASP A 1 62 ? -15.255 -1.692 -40.893 1.00 29.16 62 ASP A O 1
ATOM 439 N N . ALA A 1 63 ? -16.864 -0.169 -41.330 1.00 27.40 63 ALA A N 1
ATOM 440 C CA . ALA A 1 63 ? -15.955 1.018 -41.298 1.00 29.83 63 ALA A CA 1
ATOM 441 C C . ALA A 1 63 ? -15.661 1.532 -39.870 1.00 32.07 63 ALA A C 1
ATOM 442 O O . ALA A 1 63 ? -14.825 2.448 -39.690 1.00 37.79 63 ALA A O 1
ATOM 444 N N . ASP A 1 64 ? -16.311 0.947 -38.892 1.00 32.03 64 ASP A N 1
ATOM 445 C CA . ASP A 1 64 ? -16.246 1.241 -37.438 1.00 30.91 64 ASP A CA 1
ATOM 446 C C . ASP A 1 64 ? -14.806 1.212 -36.885 1.00 27.56 64 ASP A C 1
ATOM 447 O O . ASP A 1 64 ? -13.952 0.428 -37.327 1.00 23.82 64 ASP A O 1
ATOM 452 N N . PRO A 1 65 ? -14.440 2.028 -35.873 1.00 22.52 65 PRO A N 1
ATOM 453 C CA . PRO A 1 65 ? -13.062 2.026 -35.372 1.00 26.83 65 PRO A CA 1
ATOM 454 C C . PRO A 1 65 ? -12.621 0.651 -34.807 1.00 22.22 65 PRO A C 1
ATOM 455 O O . PRO A 1 65 ? -11.497 0.289 -35.044 1.00 20.99 65 PRO A O 1
ATOM 459 N N . ALA A 1 66 ? -13.461 -0.026 -34.035 1.00 20.82 66 ALA A N 1
ATOM 460 C CA . ALA A 1 66 ? -13.138 -1.354 -33.472 1.00 17.15 66 ALA A CA 1
ATOM 461 C C . ALA A 1 66 ? -12.931 -2.342 -34.623 1.00 15.09 66 ALA A C 1
ATOM 462 O O . ALA A 1 66 ? -11.942 -3.092 -34.609 1.00 13.93 66 ALA A O 1
ATOM 464 N N . ALA A 1 67 ? -13.841 -2.362 -35.584 1.00 14.35 67 ALA A N 1
ATOM 465 C CA . ALA A 1 67 ? -13.710 -3.287 -36.718 1.00 13.33 67 ALA A CA 1
ATOM 466 C C . ALA A 1 67 ? -12.449 -2.985 -37.515 1.00 14.61 67 ALA A C 1
ATOM 467 O O . ALA A 1 67 ? -11.782 -3.918 -37.942 1.00 13.42 67 ALA A O 1
ATOM 469 N N . ASP A 1 68 ? -12.122 -1.724 -37.745 1.00 16.42 68 ASP A N 1
ATOM 470 C CA . ASP A 1 68 ? -10.880 -1.367 -38.482 1.00 15.62 68 ASP A CA 1
ATOM 471 C C . ASP A 1 68 ? -9.648 -1.778 -37.717 1.00 16.32 68 ASP A C 1
ATOM 472 O O . ASP A 1 68 ? -8.691 -2.298 -38.318 1.00 14.71 68 ASP A O 1
ATOM 477 N N . ALA A 1 69 ? -9.632 -1.590 -36.417 1.00 13.88 69 ALA A N 1
ATOM 478 C CA . ALA A 1 69 ? -8.452 -2.000 -35.626 1.00 13.98 69 ALA A CA 1
ATOM 479 C C . ALA A 1 69 ? -8.337 -3.526 -35.702 1.00 14.20 69 ALA A C 1
ATOM 480 O O . ALA A 1 69 ? -7.254 -4.056 -35.797 1.00 13.08 69 ALA A O 1
ATOM 482 N N . ALA A 1 70 ? -9.457 -4.243 -35.566 1.00 11.92 70 ALA A N 1
ATOM 483 C CA . ALA A 1 70 ? -9.416 -5.717 -35.704 1.00 11.64 70 ALA A CA 1
ATOM 484 C C . ALA A 1 70 ? -8.946 -6.120 -37.091 1.00 10.47 70 ALA A C 1
ATOM 485 O O . ALA A 1 70 ? -8.150 -7.032 -37.173 1.00 10.69 70 ALA A O 1
ATOM 487 N N . ARG A 1 71 ? -9.419 -5.467 -38.130 1.00 11.07 71 ARG A N 1
ATOM 488 C CA . ARG A 1 71 ? -9.003 -5.821 -39.488 1.00 12.00 71 ARG A CA 1
ATOM 489 C C . ARG A 1 71 ? -7.476 -5.693 -39.622 1.00 11.97 71 ARG A C 1
ATOM 490 O O . ARG A 1 71 ? -6.856 -6.565 -40.268 1.00 11.99 71 ARG A O 1
ATOM 498 N N . GLN A 1 72 ? -6.917 -4.620 -39.071 1.00 12.13 72 GLN A N 1
ATOM 499 C CA . GLN A 1 72 ? -5.444 -4.480 -39.215 1.00 13.89 72 GLN A CA 1
ATOM 500 C C . GLN A 1 72 ? -4.749 -5.682 -38.555 1.00 12.91 72 GLN A C 1
ATOM 501 O O . GLN A 1 72 ? -3.779 -6.241 -39.070 1.00 13.01 72 GLN A O 1
ATOM 507 N N . MET A 1 73 ? -5.277 -6.138 -37.394 1.00 11.05 73 MET A N 1
ATOM 508 C CA . MET A 1 73 ? -4.640 -7.267 -36.696 1.00 11.09 73 MET A CA 1
ATOM 509 C C . MET A 1 73 ? -4.845 -8.563 -37.446 1.00 9.53 73 MET A C 1
ATOM 510 O O . MET A 1 73 ? -3.984 -9.389 -37.469 1.00 10.81 73 MET A O 1
ATOM 515 N N . TRP A 1 74 ? -6.028 -8.776 -38.053 1.00 9.38 74 TRP A N 1
ATOM 516 C CA . TRP A 1 74 ? -6.209 -9.996 -38.875 1.00 9.84 74 TRP A CA 1
ATOM 517 C C . TRP A 1 74 ? -5.210 -10.023 -40.050 1.00 10.47 74 TRP A C 1
ATOM 518 O O . TRP A 1 74 ? -4.920 -11.091 -40.572 1.00 11.23 74 TRP A O 1
ATOM 529 N N . ASN A 1 75 ? -4.813 -8.833 -40.514 1.00 10.92 75 ASN A N 1
ATOM 530 C CA . ASN A 1 75 ? -3.833 -8.751 -41.630 1.00 12.81 75 ASN A CA 1
ATOM 531 C C . ASN A 1 75 ? -2.388 -8.808 -41.139 1.00 14.31 75 ASN A C 1
ATOM 532 O O . ASN A 1 75 ? -1.530 -9.235 -41.960 1.00 17.39 75 ASN A O 1
ATOM 537 N N . GLU A 1 76 ? -2.097 -8.406 -39.939 1.00 12.91 76 GLU A N 1
ATOM 538 C CA . GLU A 1 76 ? -0.678 -8.090 -39.563 1.00 15.80 76 GLU A CA 1
ATOM 539 C C . GLU A 1 76 ? -0.244 -8.809 -38.313 1.00 14.64 76 GLU A C 1
ATOM 540 O O . GLU A 1 76 ? 0.953 -8.999 -38.107 1.00 16.29 76 GLU A O 1
ATOM 546 N N . ASP A 1 77 ? -1.123 -9.214 -37.412 1.00 11.50 77 ASP A N 1
ATOM 547 C CA . ASP A 1 77 ? -0.726 -9.810 -36.124 1.00 11.93 77 ASP A CA 1
ATOM 548 C C . ASP A 1 77 ? -0.415 -11.272 -36.321 1.00 11.71 77 ASP A C 1
ATOM 549 O O . ASP A 1 77 ? -1.296 -12.004 -36.763 1.00 11.59 77 ASP A O 1
ATOM 554 N N . GLU A 1 78 ? 0.793 -11.725 -36.032 1.00 11.40 78 GLU A N 1
ATOM 555 C CA . GLU A 1 78 ? 1.200 -13.080 -36.393 1.00 11.70 78 GLU A CA 1
ATOM 556 C C . GLU A 1 78 ? 0.416 -14.146 -35.613 1.00 10.08 78 GLU A C 1
ATOM 557 O O . GLU A 1 78 ? 0.399 -15.285 -36.049 1.00 11.78 78 GLU A O 1
ATOM 563 N N . LEU A 1 79 ? -0.234 -13.828 -34.503 1.00 9.99 79 LEU A N 1
ATOM 564 C CA . LEU A 1 79 ? -1.058 -14.877 -33.836 1.00 10.77 79 LEU A CA 1
ATOM 565 C C . LEU A 1 79 ? -2.298 -15.151 -34.675 1.00 9.37 79 LEU A C 1
ATOM 566 O O . LEU A 1 79 ? -2.746 -16.276 -34.684 1.00 12.37 79 LEU A O 1
ATOM 571 N N . PHE A 1 80 ? -2.855 -14.134 -35.320 1.00 9.38 80 PHE A N 1
ATOM 572 C CA . PHE A 1 80 ? -4.183 -14.218 -35.981 1.00 8.90 80 PHE A CA 1
ATOM 573 C C . PHE A 1 80 ? -4.138 -14.356 -37.493 1.00 9.61 80 PHE A C 1
ATOM 574 O O . PHE A 1 80 ? -5.079 -14.854 -38.090 1.00 8.90 80 PHE A O 1
ATOM 582 N N . LYS A 1 81 ? -3.088 -13.894 -38.178 1.00 9.32 81 LYS A N 1
ATOM 583 C CA . LYS A 1 81 ? -3.132 -13.641 -39.617 1.00 10.49 81 LYS A CA 1
ATOM 584 C C . LYS A 1 81 ? -3.480 -14.898 -40.397 1.00 9.25 81 LYS A C 1
ATOM 585 O O . LYS A 1 81 ? -4.199 -14.840 -41.380 1.00 10.26 81 LYS A O 1
ATOM 591 N N . LYS A 1 82 ? -2.948 -16.057 -40.023 1.00 8.94 82 LYS A N 1
ATOM 592 C CA . LYS A 1 82 ? -3.132 -17.281 -40.797 1.00 9.22 82 LYS A CA 1
ATOM 593 C C . LYS A 1 82 ? -4.610 -17.723 -40.802 1.00 9.05 82 LYS A C 1
ATOM 594 O O . LYS A 1 82 ? -4.961 -18.548 -41.632 1.00 11.23 82 LYS A O 1
ATOM 600 N N . PHE A 1 83 ? -5.432 -17.168 -39.917 1.00 8.03 83 PHE A N 1
ATOM 601 C CA . PHE A 1 83 ? -6.841 -17.592 -39.799 1.00 7.85 83 PHE A CA 1
ATOM 602 C C . PHE A 1 83 ? -7.757 -16.701 -40.592 1.00 8.42 83 PHE A C 1
ATOM 603 O O . PHE A 1 83 ? -8.973 -17.007 -40.648 1.00 8.86 83 PHE A O 1
ATOM 611 N N . PHE A 1 84 ? -7.264 -15.663 -41.248 1.00 7.82 84 PHE A N 1
ATOM 612 C CA . PHE A 1 84 ? -8.066 -14.793 -42.121 1.00 8.58 84 PHE A CA 1
ATOM 613 C C . PHE A 1 84 ? -7.840 -15.188 -43.562 1.00 9.22 84 PHE A C 1
ATOM 614 O O . PHE A 1 84 ? -6.706 -15.172 -44.050 1.00 10.62 84 PHE A O 1
ATOM 622 N N . HIS A 1 85 ? -8.880 -15.651 -44.196 1.00 8.64 85 HIS A N 1
ATOM 623 C CA . HIS A 1 85 ? -8.882 -16.089 -45.602 1.00 9.63 85 HIS A CA 1
ATOM 624 C C . HIS A 1 85 ? -9.539 -14.997 -46.424 1.00 9.70 85 HIS A C 1
ATOM 625 O O . HIS A 1 85 ? -10.775 -14.846 -46.411 1.00 9.50 85 HIS A O 1
ATOM 632 N N . ASN A 1 86 ? -8.736 -14.257 -47.181 1.00 11.33 86 ASN A N 1
ATOM 633 C CA . ASN A 1 86 ? -9.163 -13.093 -47.980 1.00 11.47 86 ASN A CA 1
ATOM 634 C C . ASN A 1 86 ? -9.763 -13.533 -49.295 1.00 12.46 86 ASN A C 1
ATOM 635 O O . ASN A 1 86 ? -9.192 -13.242 -50.353 1.00 14.32 86 ASN A O 1
ATOM 640 N N . THR A 1 87 ? -10.875 -14.256 -49.256 1.00 10.77 87 THR A N 1
ATOM 641 C CA . THR A 1 87 ? -11.594 -14.789 -50.431 1.00 11.96 87 THR A CA 1
ATOM 642 C C . THR A 1 87 ? -12.475 -13.698 -51.044 1.00 10.26 87 THR A C 1
ATOM 643 O O . THR A 1 87 ? -13.018 -13.937 -52.161 1.00 12.85 87 THR A O 1
ATOM 647 N N . GLY A 1 88 ? -12.745 -12.624 -50.328 1.00 10.40 88 GLY A N 1
ATOM 648 C CA . GLY A 1 88 ? -13.808 -11.700 -50.677 1.00 11.93 88 GLY A CA 1
ATOM 649 C C . GLY A 1 88 ? -15.189 -12.279 -50.483 1.00 11.17 88 GLY A C 1
ATOM 650 O O . GLY A 1 88 ? -15.354 -13.393 -49.901 1.00 10.27 88 GLY A O 1
ATOM 651 N N . ARG A 1 89 ? -16.197 -11.544 -50.889 1.00 10.82 89 ARG A N 1
ATOM 652 C CA . ARG A 1 89 ? -17.617 -11.791 -50.599 1.00 11.11 89 ARG A CA 1
ATOM 653 C C . ARG A 1 89 ? -18.454 -11.458 -51.821 1.00 11.18 89 ARG A C 1
ATOM 654 O O . ARG A 1 89 ? -18.272 -10.369 -52.392 1.00 12.94 89 ARG A O 1
ATOM 662 N N . LEU A 1 90 ? -19.365 -12.326 -52.153 1.00 10.39 90 LEU A N 1
ATOM 663 C CA . LEU A 1 90 ? -20.335 -12.146 -53.247 1.00 10.18 90 LEU A CA 1
ATOM 664 C C . LEU A 1 90 ? -21.714 -12.016 -52.631 1.00 10.81 90 LEU A C 1
ATOM 665 O O . LEU A 1 90 ? -22.270 -12.974 -52.134 1.00 12.06 90 LEU A O 1
ATOM 670 N N . ASP A 1 91 ? -22.237 -10.784 -52.605 1.00 10.95 91 ASP A N 1
ATOM 671 C CA . ASP A 1 91 ? -23.530 -10.418 -52.028 1.00 12.87 91 ASP A CA 1
ATOM 672 C C . ASP A 1 91 ? -24.548 -10.280 -53.152 1.00 12.30 91 ASP A C 1
ATOM 673 O O . ASP A 1 91 ? -24.420 -9.334 -53.965 1.00 14.12 91 ASP A O 1
ATOM 678 N N . CYS A 1 92 ? -25.492 -11.159 -53.219 1.00 12.45 92 CYS A N 1
ATOM 679 C CA . CYS A 1 92 ? -26.453 -11.254 -54.326 1.00 12.22 92 CYS A CA 1
ATOM 680 C C . CYS A 1 92 ? -27.805 -10.799 -53.833 1.00 14.48 92 CYS A C 1
ATOM 681 O O . CYS A 1 92 ? -28.183 -11.026 -52.699 1.00 14.05 92 CYS A O 1
ATOM 684 N N . ALA A 1 93 ? -28.602 -10.266 -54.759 1.00 14.80 93 ALA A N 1
ATOM 685 C CA . ALA A 1 93 ? -30.024 -9.961 -54.502 1.00 15.20 93 ALA A CA 1
ATOM 686 C C . ALA A 1 93 ? -30.888 -10.243 -55.727 1.00 14.89 93 ALA A C 1
ATOM 687 O O . ALA A 1 93 ? -30.357 -10.250 -56.861 1.00 16.25 93 ALA A O 1
ATOM 689 N N . HIS A 1 94 ? -32.157 -10.516 -55.479 1.00 17.03 94 HIS A N 1
ATOM 690 C CA . HIS A 1 94 ? -33.179 -10.667 -56.537 1.00 18.95 94 HIS A CA 1
ATOM 691 C C . HIS A 1 94 ? -34.499 -10.096 -56.039 1.00 19.45 94 HIS A C 1
ATOM 692 O O . HIS A 1 94 ? -34.718 -9.899 -54.851 1.00 21.92 94 HIS A O 1
ATOM 699 N N . GLY A 1 95 ? -35.336 -9.759 -57.019 1.00 24.35 95 GLY A N 1
ATOM 700 C CA . GLY A 1 95 ? -36.584 -8.998 -56.784 1.00 24.60 95 GLY A CA 1
ATOM 701 C C . GLY A 1 95 ? -36.322 -7.505 -56.722 1.00 28.29 95 GLY A C 1
ATOM 702 O O . GLY A 1 95 ? -35.194 -7.065 -56.439 1.00 24.97 95 GLY A O 1
ATOM 703 N N . GLU A 1 96 ? -37.341 -6.704 -57.040 1.00 32.07 96 GLU A N 1
ATOM 704 C CA . GLU A 1 96 ? -37.146 -5.243 -57.223 1.00 35.87 96 GLU A CA 1
ATOM 705 C C . GLU A 1 96 ? -36.664 -4.600 -55.910 1.00 28.53 96 GLU A C 1
ATOM 706 O O . GLU A 1 96 ? -35.717 -3.803 -55.975 1.00 30.93 96 GLU A O 1
ATOM 712 N N . LYS A 1 97 ? -37.256 -4.964 -54.777 1.00 30.85 97 LYS A N 1
ATOM 713 C CA . LYS A 1 97 ? -36.966 -4.394 -53.435 1.00 33.72 97 LYS A CA 1
ATOM 714 C C . LYS A 1 97 ? -35.505 -4.688 -53.076 1.00 32.89 97 LYS A C 1
ATOM 715 O O . LYS A 1 97 ? -34.710 -3.732 -52.847 1.00 28.49 97 LYS A O 1
ATOM 721 N N . ASP A 1 98 ? -35.137 -5.974 -53.092 1.00 32.35 98 ASP A N 1
ATOM 722 C CA . ASP A 1 98 ? -33.789 -6.390 -52.641 1.00 29.18 98 ASP A CA 1
ATOM 723 C C . ASP A 1 98 ? -32.742 -5.794 -53.595 1.00 22.94 98 ASP A C 1
ATOM 724 O O . ASP A 1 98 ? -31.664 -5.371 -53.131 1.00 21.28 98 ASP A O 1
ATOM 729 N N . ILE A 1 99 ? -33.004 -5.758 -54.897 1.00 22.98 99 ILE A N 1
ATOM 730 C CA . ILE A 1 99 ? -32.005 -5.225 -55.848 1.00 21.67 99 ILE A CA 1
ATOM 731 C C . ILE A 1 99 ? -31.806 -3.721 -55.606 1.00 22.92 99 ILE A C 1
ATOM 732 O O . ILE A 1 99 ? -30.670 -3.247 -55.679 1.00 23.21 99 ILE A O 1
ATOM 737 N N . ALA A 1 100 ? -32.901 -2.987 -55.400 1.00 27.17 100 ALA A N 1
ATOM 738 C CA . ALA A 1 100 ? -32.850 -1.522 -55.183 1.00 28.73 100 ALA A CA 1
ATOM 739 C C . ALA A 1 100 ? -32.023 -1.231 -53.931 1.00 26.77 100 ALA A C 1
ATOM 740 O O . ALA A 1 100 ? -31.151 -0.354 -53.999 1.00 27.77 100 ALA A O 1
ATOM 742 N N . ASP A 1 101 ? -32.212 -2.031 -52.880 1.00 25.37 101 ASP A N 1
ATOM 743 C CA . ASP A 1 101 ? -31.438 -1.886 -51.619 1.00 25.68 101 ASP A CA 1
ATOM 744 C C . ASP A 1 101 ? -29.965 -2.224 -51.891 1.00 26.73 101 ASP A C 1
ATOM 745 O O . ASP A 1 101 ? -29.073 -1.515 -51.425 1.00 25.08 101 ASP A O 1
ATOM 750 N N . LEU A 1 102 ? -29.701 -3.280 -52.665 1.00 23.00 102 LEU A N 1
ATOM 751 C CA . LEU A 1 102 ? -28.293 -3.643 -52.961 1.00 24.44 102 LEU A CA 1
ATOM 752 C C . LEU A 1 102 ? -27.631 -2.516 -53.755 1.00 25.28 102 LEU A C 1
ATOM 753 O O . LEU A 1 102 ? -26.487 -2.158 -53.468 1.00 23.71 102 LEU A O 1
ATOM 758 N N . LYS A 1 103 ? -28.344 -1.981 -54.753 1.00 27.20 103 LYS A N 1
ATOM 759 C CA . LYS A 1 103 ? -27.852 -0.876 -55.630 1.00 32.04 103 LYS A CA 1
ATOM 760 C C . LYS A 1 103 ? -27.515 0.361 -54.780 1.00 30.93 103 LYS A C 1
ATOM 761 O O . LYS A 1 103 ? -26.441 0.927 -54.998 1.00 29.54 103 LYS A O 1
ATOM 767 N N . LYS A 1 104 ? -28.340 0.684 -53.787 1.00 31.15 104 LYS A N 1
ATOM 768 C CA . LYS A 1 104 ? -28.079 1.851 -52.900 1.00 35.49 104 LYS A CA 1
ATOM 769 C C . LYS A 1 104 ? -26.836 1.574 -52.043 1.00 35.18 104 LYS A C 1
ATOM 770 O O . LYS A 1 104 ? -25.990 2.465 -51.907 1.00 31.45 104 LYS A O 1
ATOM 776 N N . ARG A 1 105 ? -26.708 0.369 -51.494 1.00 30.33 105 ARG A N 1
ATOM 777 C CA . ARG A 1 105 ? -25.503 -0.030 -50.727 1.00 32.21 105 ARG A CA 1
ATOM 778 C C . ARG A 1 105 ? -24.257 0.190 -51.588 1.00 29.56 105 ARG A C 1
ATOM 779 O O . ARG A 1 105 ? -23.235 0.695 -51.107 1.00 30.13 105 ARG A O 1
ATOM 787 N N . TYR A 1 106 ? -24.313 -0.249 -52.841 1.00 26.94 106 TYR A N 1
ATOM 788 C CA . TYR A 1 106 ? -23.156 -0.134 -53.745 1.00 26.44 106 TYR A CA 1
ATOM 789 C C . TYR A 1 106 ? -22.830 1.356 -53.954 1.00 30.85 106 TYR A C 1
ATOM 790 O O . TYR A 1 106 ? -21.635 1.728 -53.928 1.00 31.14 106 TYR A O 1
ATOM 799 N N . GLN A 1 107 ? -23.863 2.178 -54.169 1.00 34.98 107 GLN A N 1
ATOM 800 C CA . GLN A 1 107 ? -23.706 3.626 -54.512 1.00 41.94 107 GLN A CA 1
ATOM 801 C C . GLN A 1 107 ? -23.127 4.338 -53.281 1.00 44.23 107 GLN A C 1
ATOM 802 O O . GLN A 1 107 ? -22.208 5.175 -53.453 1.00 45.93 107 GLN A O 1
ATOM 808 N N . ASN A 1 108 ? -23.592 3.967 -52.085 1.00 46.24 108 ASN A N 1
ATOM 809 C CA . ASN A 1 108 ? -23.106 4.519 -50.792 1.00 49.34 108 ASN A CA 1
ATOM 810 C C . ASN A 1 108 ? -21.604 4.282 -50.609 1.00 55.09 108 ASN A C 1
ATOM 811 O O . ASN A 1 108 ? -21.055 4.894 -49.687 1.00 63.64 108 ASN A O 1
ATOM 816 N N . LEU A 1 109 ? -20.982 3.372 -51.369 1.00 55.91 109 LEU A N 1
ATOM 817 C CA . LEU A 1 109 ? -19.507 3.143 -51.335 1.00 56.57 109 LEU A CA 1
ATOM 818 C C . LEU A 1 109 ? -18.818 4.021 -52.392 1.00 62.14 109 LEU A C 1
ATOM 819 O O . LEU A 1 109 ? -17.810 4.690 -52.058 1.00 59.38 109 LEU A O 1
ATOM 824 N N . VAL A 1 110 ? -19.358 4.053 -53.609 1.00 62.28 110 VAL A N 1
ATOM 825 C CA . VAL A 1 110 ? -18.911 4.980 -54.689 1.00 67.43 110 VAL A CA 1
ATOM 826 C C . VAL A 1 110 ? -19.040 6.415 -54.158 1.00 70.40 110 VAL A C 1
ATOM 827 O O . VAL A 1 110 ? -17.994 7.071 -53.984 1.00 73.51 110 VAL A O 1
ATOM 831 N N . ASP A 1 111 ? -20.270 6.862 -53.873 1.00 70.50 111 ASP A N 1
ATOM 832 C CA . ASP A 1 111 ? -20.575 8.214 -53.328 1.00 70.03 111 ASP A CA 1
ATOM 833 C C . ASP A 1 111 ? -19.577 8.546 -52.217 1.00 73.23 111 ASP A C 1
ATOM 834 O O . ASP A 1 111 ? -18.967 9.627 -52.288 1.00 74.29 111 ASP A O 1
ATOM 839 N N . TRP A 1 112 ? -19.417 7.635 -51.252 1.00 75.43 112 TRP A N 1
ATOM 840 C CA . TRP A 1 112 ? -18.724 7.870 -49.957 1.00 75.85 112 TRP A CA 1
ATOM 841 C C . TRP A 1 112 ? -17.336 7.223 -49.962 1.00 73.56 112 TRP A C 1
ATOM 842 O O . TRP A 1 112 ? -16.549 7.514 -50.894 1.00 60.60 112 TRP A O 1
ATOM 853 N N . GLY A 1 113 ? -17.088 6.347 -48.977 1.00 74.85 113 GLY A N 1
ATOM 854 C CA . GLY A 1 113 ? -15.754 5.931 -48.516 1.00 72.96 113 GLY A CA 1
ATOM 855 C C . GLY A 1 113 ? -15.111 4.991 -49.505 1.00 75.80 113 GLY A C 1
ATOM 856 O O . GLY A 1 113 ? -14.699 3.901 -49.083 1.00 82.65 113 GLY A O 1
ATOM 857 N N . LEU A 1 114 ? -15.055 5.395 -50.777 1.00 74.68 114 LEU A N 1
ATOM 858 C CA . LEU A 1 114 ? -14.319 4.692 -51.852 1.00 81.54 114 LEU A CA 1
ATOM 859 C C . LEU A 1 114 ? -14.955 3.320 -52.137 1.00 80.56 114 LEU A C 1
ATOM 860 O O . LEU A 1 114 ? -15.456 2.661 -51.203 1.00 79.21 114 LEU A O 1
ATOM 865 N N . ASP A 1 115 ? -14.922 2.924 -53.408 1.00 77.16 115 ASP A N 1
ATOM 866 C CA . ASP A 1 115 ? -15.220 1.555 -53.900 1.00 69.92 115 ASP A CA 1
ATOM 867 C C . ASP A 1 115 ? -13.883 0.803 -53.970 1.00 68.68 115 ASP A C 1
ATOM 868 O O . ASP A 1 115 ? -13.575 0.050 -53.008 1.00 66.69 115 ASP A O 1
ATOM 873 N N . ALA A 1 116 ? -13.100 1.040 -55.031 1.00 62.61 116 ALA A N 1
ATOM 874 C CA . ALA A 1 116 ? -11.763 0.449 -55.287 1.00 57.49 116 ALA A CA 1
ATOM 875 C C . ALA A 1 116 ? -11.852 -1.073 -55.218 1.00 47.95 116 ALA A C 1
ATOM 876 O O . ALA A 1 116 ? -11.525 -1.706 -56.210 1.00 53.38 116 ALA A O 1
ATOM 878 N N . THR A 1 117 ? -12.299 -1.593 -54.072 1.00 49.28 117 THR A N 1
ATOM 879 C CA . THR A 1 117 ? -12.408 -3.030 -53.697 1.00 49.24 117 THR A CA 1
ATOM 880 C C . THR A 1 117 ? -13.652 -3.726 -54.279 1.00 41.00 117 THR A C 1
ATOM 881 O O . THR A 1 117 ? -13.718 -4.985 -54.117 1.00 36.75 117 THR A O 1
ATOM 885 N N . VAL A 1 118 ? -14.615 -2.985 -54.855 1.00 25.88 118 VAL A N 1
ATOM 886 C CA . VAL A 1 118 ? -16.021 -3.441 -55.026 1.00 25.47 118 VAL A CA 1
ATOM 887 C C . VAL A 1 118 ? -16.438 -3.351 -56.497 1.00 24.59 118 VAL A C 1
ATOM 888 O O . VAL A 1 118 ? -16.131 -2.347 -57.156 1.00 24.19 118 VAL A O 1
ATOM 892 N N . GLU A 1 119 ? -17.208 -4.308 -56.981 1.00 20.21 119 GLU A N 1
ATOM 893 C CA . GLU A 1 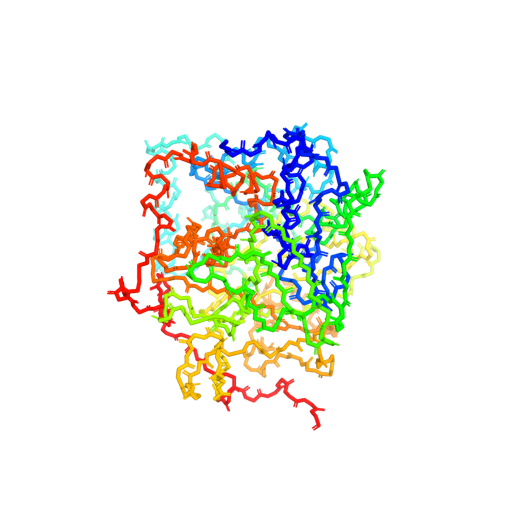119 ? -17.703 -4.368 -58.377 1.00 21.16 119 GLU A CA 1
ATOM 894 C C . GLU A 1 119 ? -19.196 -4.617 -58.347 1.00 20.22 119 GLU A C 1
ATOM 895 O O . GLU A 1 119 ? -19.669 -5.444 -57.583 1.00 19.66 119 GLU A O 1
ATOM 901 N N . TRP A 1 120 ? -19.984 -3.959 -59.181 1.00 18.40 120 TRP A N 1
ATOM 902 C CA . TRP A 1 120 ? -21.397 -4.245 -59.429 1.00 18.31 120 TRP A CA 1
ATOM 903 C C . TRP A 1 120 ? -21.452 -5.268 -60.559 1.00 19.88 120 TRP A C 1
ATOM 904 O O . TRP A 1 120 ? -20.852 -5.031 -61.642 1.00 20.46 120 TRP A O 1
ATOM 915 N N . LEU A 1 121 ? -22.178 -6.347 -60.328 1.00 17.26 121 LEU A N 1
ATOM 916 C CA . LEU A 1 121 ? -22.466 -7.413 -61.307 1.00 15.78 121 LEU A CA 1
ATOM 917 C C . LEU A 1 121 ? -23.934 -7.328 -61.649 1.00 16.46 121 LEU A C 1
ATOM 918 O O . LEU A 1 121 ? -24.838 -7.646 -60.909 1.00 17.06 121 LEU A O 1
ATOM 923 N N . ASP A 1 122 ? -24.183 -6.815 -62.886 1.00 18.25 122 ASP A N 1
ATOM 924 C CA . ASP A 1 122 ? -25.538 -6.418 -63.308 1.00 19.49 122 ASP A CA 1
ATOM 925 C C . ASP A 1 122 ? -26.292 -7.512 -64.065 1.00 19.82 122 ASP A C 1
ATOM 926 O O . ASP A 1 122 ? -27.436 -7.233 -64.521 1.00 21.60 122 ASP A O 1
ATOM 931 N N . SER A 1 123 ? -25.774 -8.738 -64.116 1.00 20.32 123 SER A N 1
ATOM 932 C CA . SER A 1 123 ? -26.473 -9.860 -64.760 1.00 18.65 123 SER A CA 1
ATOM 933 C C . SER A 1 123 ? -26.008 -11.223 -64.262 1.00 19.13 123 SER A C 1
ATOM 934 O O . SER A 1 123 ? -24.905 -11.303 -63.661 1.00 18.03 123 SER A O 1
ATOM 937 N N . GLU A 1 124 ? -26.805 -12.222 -64.596 1.00 17.30 124 GLU A N 1
ATOM 938 C CA . GLU A 1 124 ? -26.493 -13.621 -64.296 1.00 17.02 124 GLU A CA 1
ATOM 939 C C . GLU A 1 124 ? -25.126 -13.964 -64.847 1.00 18.49 124 GLU A C 1
ATOM 940 O O . GLU A 1 124 ? -24.263 -14.568 -64.149 1.00 16.84 124 GLU A O 1
ATOM 946 N N . ASP A 1 125 ? -24.843 -13.624 -66.106 1.00 17.56 125 ASP A N 1
ATOM 947 C CA . ASP A 1 125 ? -23.571 -14.060 -66.706 1.00 18.01 125 ASP A CA 1
ATOM 948 C C . ASP A 1 125 ? -22.388 -13.327 -66.045 1.00 15.90 125 ASP A C 1
ATOM 949 O O . ASP A 1 125 ? -21.289 -13.922 -65.941 1.00 17.35 125 ASP A O 1
ATOM 954 N N . GLU A 1 126 ? -22.559 -12.081 -65.581 1.00 17.49 126 GLU A N 1
ATOM 955 C CA . GLU A 1 126 ? -21.425 -11.443 -64.876 1.00 17.56 126 GLU A CA 1
ATOM 956 C C . GLU A 1 126 ? -21.174 -12.129 -63.501 1.00 15.72 126 GLU A C 1
ATOM 957 O O . GLU A 1 126 ? -20.031 -12.288 -63.144 1.00 16.56 126 GLU A O 1
ATOM 963 N N . ILE A 1 127 ? -22.246 -12.559 -62.856 1.00 15.34 127 ILE A N 1
ATOM 964 C CA . ILE A 1 127 ? -22.074 -13.317 -61.579 1.00 14.55 127 ILE A CA 1
ATOM 965 C C . ILE A 1 127 ? -21.327 -14.602 -61.902 1.00 14.55 127 ILE A C 1
ATOM 966 O O . ILE A 1 127 ? -20.379 -14.984 -61.221 1.00 14.64 127 ILE A O 1
ATOM 971 N N . LEU A 1 128 ? -21.717 -15.310 -62.979 1.00 13.82 128 LEU A N 1
ATOM 972 C CA . LEU A 1 128 ? -21.087 -16.591 -63.338 1.00 13.45 128 LEU A CA 1
ATOM 973 C C . LEU A 1 128 ? -19.624 -16.419 -63.697 1.00 13.14 128 LEU A C 1
ATOM 974 O O . LEU A 1 128 ? -18.840 -17.317 -63.479 1.00 14.58 128 LEU A O 1
ATOM 979 N N . LYS A 1 129 ? -19.248 -15.318 -64.339 1.00 15.62 129 LYS A N 1
ATOM 980 C CA . LYS A 1 129 ? -17.833 -15.148 -64.678 1.00 17.21 129 LYS A CA 1
ATOM 981 C C . LYS A 1 129 ? -16.984 -15.011 -63.406 1.00 17.46 129 LYS A C 1
ATOM 982 O O . LYS A 1 129 ? -15.833 -15.456 -63.407 1.00 19.66 129 LYS A O 1
ATOM 988 N N . ARG A 1 130 ? -17.569 -14.426 -62.361 1.00 17.70 130 ARG A N 1
ATOM 989 C CA . ARG A 1 130 ? -16.880 -14.366 -61.044 1.00 17.43 130 ARG A CA 1
ATOM 990 C C . ARG A 1 130 ? -16.915 -15.739 -60.354 1.00 16.77 130 ARG A C 1
ATOM 991 O O . ARG A 1 130 ? -15.828 -16.182 -59.927 1.00 19.59 130 ARG A O 1
ATOM 999 N N . MET A 1 131 ? -18.065 -16.396 -60.366 1.00 15.37 131 MET A N 1
ATOM 1000 C CA . MET A 1 131 ? -18.283 -17.676 -59.673 1.00 17.75 131 MET A CA 1
ATOM 1001 C C . MET A 1 131 ? -18.927 -18.695 -60.606 1.00 13.13 131 MET A C 1
ATOM 1002 O O . MET A 1 131 ? -20.117 -18.891 -60.596 1.00 13.96 131 MET A O 1
ATOM 1007 N N . PRO A 1 132 ? -18.059 -19.405 -61.346 1.00 15.20 132 PRO A N 1
ATOM 1008 C CA . PRO A 1 132 ? -18.570 -20.329 -62.355 1.00 14.72 132 PRO A CA 1
ATOM 1009 C C . PRO A 1 132 ? -19.244 -21.567 -61.782 1.00 14.57 132 PRO A C 1
ATOM 1010 O O . PRO A 1 132 ? -19.925 -22.294 -62.477 1.00 14.68 132 PRO A O 1
ATOM 1014 N N . GLN A 1 133 ? -19.097 -21.781 -60.459 1.00 13.74 133 GLN A N 1
ATOM 1015 C CA . GLN A 1 133 ? -19.667 -22.921 -59.744 1.00 13.97 133 GLN A CA 1
ATOM 1016 C C . GLN A 1 133 ? -21.160 -22.729 -59.529 1.00 13.55 133 GLN A C 1
ATOM 1017 O O . GLN A 1 133 ? -21.829 -23.697 -59.196 1.00 15.50 133 GLN A O 1
ATOM 1023 N N . LEU A 1 134 ? -21.709 -21.543 -59.733 1.00 13.82 134 LEU A N 1
ATOM 1024 C CA . LEU A 1 134 ? -23.147 -21.324 -59.624 1.00 15.41 134 LEU A CA 1
ATOM 1025 C C . LEU A 1 134 ? -23.842 -21.798 -60.891 1.00 15.61 134 LEU A C 1
ATOM 1026 O O . LEU A 1 134 ? -23.113 -22.062 -61.882 1.00 16.45 134 LEU A O 1
ATOM 1031 N N . THR A 1 135 ? -25.135 -21.966 -60.817 1.00 15.43 135 THR A N 1
ATOM 1032 C CA . THR A 1 135 ? -25.969 -22.555 -61.906 1.00 16.18 135 THR A CA 1
ATOM 1033 C C . THR A 1 135 ? -26.924 -21.459 -62.382 1.00 17.28 135 THR A C 1
ATOM 1034 O O . THR A 1 135 ? -27.747 -20.933 -61.580 1.00 16.50 135 THR A O 1
ATOM 1038 N N . ARG A 1 136 ? -26.905 -21.171 -63.700 1.00 16.58 136 ARG A N 1
ATOM 1039 C CA . ARG A 1 136 ? -27.663 -20.014 -64.210 1.00 16.10 136 ARG A CA 1
ATOM 1040 C C . ARG A 1 136 ? -29.149 -20.097 -63.923 1.00 15.79 136 ARG A C 1
ATOM 1041 O O . ARG A 1 136 ? -29.726 -19.084 -63.517 1.00 15.48 136 ARG A O 1
ATOM 1049 N N . ASP A 1 137 ? -29.733 -21.283 -64.048 1.00 15.62 137 ASP A N 1
ATOM 1050 C CA . ASP A 1 137 ? -31.191 -21.456 -63.862 1.00 19.79 137 ASP A CA 1
ATOM 1051 C C . ASP A 1 137 ? -31.607 -21.166 -62.419 1.00 19.82 137 ASP A C 1
ATOM 1052 O O . ASP A 1 137 ? -32.799 -21.027 -62.164 1.00 19.43 137 ASP A O 1
ATOM 1057 N N . GLN A 1 138 ? -30.674 -21.162 -61.475 1.00 17.71 138 GLN A N 1
ATOM 1058 C CA . GLN A 1 138 ? -31.040 -20.902 -60.070 1.00 16.61 138 GLN A CA 1
ATOM 1059 C C . GLN A 1 138 ? -30.839 -19.434 -59.706 1.00 16.85 138 GLN A C 1
ATOM 1060 O O . GLN A 1 138 ? -31.261 -19.066 -58.567 1.00 18.45 138 GLN A O 1
ATOM 1066 N N . ILE A 1 139 ? -30.261 -18.605 -60.558 1.00 17.34 139 ILE A N 1
ATOM 1067 C CA . ILE A 1 139 ? -29.940 -17.197 -60.226 1.00 17.50 139 ILE A CA 1
ATOM 1068 C C . ILE A 1 139 ? -30.623 -16.256 -61.214 1.00 19.07 139 ILE A C 1
ATOM 1069 O O . ILE A 1 139 ? -30.113 -15.185 -61.447 1.00 17.12 139 ILE A O 1
ATOM 1074 N N . LYS A 1 140 ? -31.777 -16.667 -61.710 1.00 21.75 140 LYS A N 1
ATOM 1075 C CA . LYS A 1 140 ? -32.503 -15.851 -62.709 1.00 22.39 140 LYS A CA 1
ATOM 1076 C C . LYS A 1 140 ? -32.861 -14.511 -62.082 1.00 18.43 140 LYS A C 1
ATOM 1077 O O . LYS A 1 140 ? -33.520 -14.490 -61.019 1.00 20.52 140 LYS A O 1
ATOM 1083 N N . GLY A 1 141 ? -32.448 -13.442 -62.734 1.00 19.40 141 GLY A N 1
ATOM 1084 C CA . GLY A 1 141 ? -32.754 -12.068 -62.330 1.00 21.56 141 GLY A CA 1
ATOM 1085 C C . GLY A 1 141 ? -31.861 -11.589 -61.191 1.00 21.28 141 GLY A C 1
ATOM 1086 O O . GLY A 1 141 ? -32.038 -10.476 -60.738 1.00 21.45 141 GLY A O 1
ATOM 1087 N N . TRP A 1 142 ? -30.841 -12.358 -60.808 1.00 18.10 142 TRP A N 1
ATOM 1088 C CA . TRP A 1 142 ? -29.975 -11.921 -59.688 1.00 16.53 142 TRP A CA 1
ATOM 1089 C C . TRP A 1 142 ? -29.024 -10.845 -60.156 1.00 16.69 142 TRP A C 1
ATOM 1090 O O . TRP A 1 142 ? -28.552 -10.906 -61.337 1.00 17.31 142 TRP A O 1
ATOM 1101 N N . LYS A 1 143 ? -28.651 -9.951 -59.246 1.00 16.63 143 LYS A N 1
ATOM 1102 C CA . LYS A 1 143 ? -27.502 -9.017 -59.366 1.00 16.37 143 LYS A CA 1
ATOM 1103 C C . LYS A 1 143 ? -26.619 -9.162 -58.117 1.00 15.03 143 LYS A C 1
ATOM 1104 O O . LYS A 1 143 ? -27.083 -9.812 -57.139 1.00 15.19 143 LYS A O 1
ATOM 1110 N N . ALA A 1 144 ? -25.415 -8.651 -58.147 1.00 14.18 144 ALA A N 1
ATOM 1111 C CA . ALA A 1 144 ? -24.527 -8.855 -56.992 1.00 13.26 144 ALA A CA 1
ATOM 1112 C C . ALA A 1 144 ? -23.563 -7.714 -56.851 1.00 14.65 144 ALA A C 1
ATOM 1113 O O . ALA A 1 144 ? -23.210 -7.019 -57.846 1.00 15.45 144 ALA A O 1
ATOM 1115 N N . ILE A 1 145 ? -23.034 -7.561 -55.651 1.00 13.98 145 ILE A N 1
ATOM 1116 C CA . ILE A 1 145 ? -21.797 -6.825 -55.378 1.00 14.75 145 ILE A CA 1
ATOM 1117 C C . ILE A 1 145 ? -20.736 -7.880 -55.132 1.00 15.54 145 ILE A C 1
ATOM 1118 O O . ILE A 1 145 ? -20.943 -8.731 -54.202 1.00 15.51 145 ILE A O 1
ATOM 1123 N N . PHE A 1 146 ? -19.590 -7.790 -55.765 1.00 13.94 146 PHE A N 1
ATOM 1124 C CA . PHE A 1 146 ? -18.400 -8.585 -55.434 1.00 14.37 146 PHE A CA 1
ATOM 1125 C C . PHE A 1 146 ? -17.440 -7.671 -54.708 1.00 16.04 146 PHE A C 1
ATOM 1126 O O . PHE A 1 146 ? -17.040 -6.599 -55.260 1.00 16.29 146 PHE A O 1
ATOM 1134 N N . SER A 1 147 ? -17.019 -8.004 -53.512 1.00 15.44 147 SER A N 1
ATOM 1135 C CA . SER A 1 147 ? -16.036 -7.249 -52.712 1.00 18.31 147 SER A CA 1
ATOM 1136 C C . SER A 1 147 ? -14.773 -8.111 -52.650 1.00 17.32 147 SER A C 1
ATOM 1137 O O . SER A 1 147 ? -14.856 -9.308 -52.206 1.00 17.70 147 SER A O 1
ATOM 1140 N N . LYS A 1 148 ? -13.588 -7.610 -52.995 1.00 17.24 148 LYS A N 1
ATOM 1141 C CA . LYS A 1 148 ? -12.339 -8.343 -52.804 1.00 17.58 148 LYS A CA 1
ATOM 1142 C C . LYS A 1 148 ? -11.842 -8.207 -51.363 1.00 15.94 148 LYS A C 1
ATOM 1143 O O . LYS A 1 148 ? -10.998 -9.012 -51.002 1.00 20.58 148 LYS A O 1
ATOM 1149 N N . ASP A 1 149 ? -12.399 -7.312 -50.587 1.00 16.67 149 ASP A N 1
ATOM 1150 C CA . ASP A 1 149 ? -11.954 -7.150 -49.207 1.00 19.07 149 ASP A CA 1
ATOM 1151 C C . ASP A 1 149 ? -12.734 -8.155 -48.331 1.00 16.29 149 ASP A C 1
ATOM 1152 O O . ASP A 1 149 ? -13.849 -8.613 -48.681 1.00 19.70 149 ASP A O 1
ATOM 1157 N N . GLY A 1 150 ? -12.075 -8.544 -47.282 1.00 15.16 150 GLY A N 1
ATOM 1158 C CA . GLY A 1 150 ? -12.710 -9.477 -46.333 1.00 13.23 150 GLY A CA 1
ATOM 1159 C C . GLY A 1 150 ? -12.769 -10.887 -46.890 1.00 12.98 150 GLY A C 1
ATOM 1160 O O . GLY A 1 150 ? -12.045 -11.302 -47.775 1.00 11.11 150 GLY A O 1
ATOM 1161 N N . GLY A 1 151 ? -13.657 -11.696 -46.324 1.00 11.12 151 GLY A N 1
ATOM 1162 C CA . GLY A 1 151 ? -13.679 -13.121 -46.595 1.00 10.11 151 GLY A CA 1
ATOM 1163 C C . GLY A 1 151 ? -14.154 -13.845 -45.356 1.00 8.75 151 GLY A C 1
ATOM 1164 O O . GLY A 1 151 ? -15.242 -13.553 -44.860 1.00 9.25 151 GLY A O 1
ATOM 1165 N N . TRP A 1 152 ? -13.383 -14.783 -44.900 1.00 7.87 152 TRP A N 1
ATOM 1166 C CA . TRP A 1 152 ? -13.810 -15.592 -43.740 1.00 7.62 152 TRP A CA 1
ATOM 1167 C C . TRP A 1 152 ? -12.666 -15.814 -42.768 1.00 7.39 152 TRP A C 1
ATOM 1168 O O . TRP A 1 152 ? -11.467 -15.645 -43.099 1.00 8.43 152 TRP A O 1
ATOM 1179 N N . LEU A 1 153 ? -13.056 -16.159 -41.548 1.00 6.91 153 LEU A N 1
ATOM 1180 C CA . LEU A 1 153 ? -12.171 -16.331 -40.385 1.00 6.90 153 LEU A CA 1
ATOM 1181 C C . LEU A 1 153 ? -12.330 -17.746 -39.854 1.00 6.87 153 LEU A C 1
ATOM 1182 O O . LEU A 1 153 ? -13.458 -18.210 -39.632 1.00 7.17 153 LEU A O 1
ATOM 1187 N N . ALA A 1 154 ? -11.230 -18.428 -39.616 1.00 6.98 154 ALA A N 1
ATOM 1188 C CA . ALA A 1 154 ? -11.199 -19.777 -39.053 1.00 6.58 154 ALA A CA 1
ATOM 1189 C C . ALA A 1 154 ? -11.349 -19.647 -37.555 1.00 7.56 154 ALA A C 1
ATOM 1190 O O . ALA A 1 154 ? -10.379 -19.601 -36.788 1.00 7.75 154 ALA A O 1
ATOM 1192 N N . ALA A 1 155 ? -12.601 -19.536 -37.089 1.00 7.26 155 ALA A N 1
ATOM 1193 C CA . ALA A 1 155 ? -12.915 -18.989 -35.763 1.00 7.10 155 ALA A CA 1
ATOM 1194 C C . ALA A 1 155 ? -12.417 -19.890 -34.630 1.00 6.43 155 ALA A C 1
ATOM 1195 O O . ALA A 1 155 ? -11.703 -19.396 -33.726 1.00 6.76 155 ALA A O 1
ATOM 1197 N N . ALA A 1 156 ? -12.768 -21.141 -34.622 1.00 6.62 156 ALA A N 1
ATOM 1198 C CA . ALA A 1 156 ? -12.324 -22.024 -33.534 1.00 6.68 156 ALA A CA 1
ATOM 1199 C C . ALA A 1 156 ? -10.796 -22.088 -33.491 1.00 6.40 156 ALA A C 1
ATOM 1200 O O . ALA A 1 156 ? -10.233 -22.089 -32.383 1.00 7.95 156 ALA A O 1
ATOM 1202 N N . LYS A 1 157 ? -10.168 -22.136 -34.642 1.00 7.16 157 LYS A N 1
ATOM 1203 C CA . LYS A 1 157 ? -8.675 -22.211 -34.687 1.00 7.25 157 LYS A CA 1
ATOM 1204 C C . LYS A 1 157 ? -8.096 -20.989 -34.051 1.00 7.63 157 LYS A C 1
ATOM 1205 O O . LYS A 1 157 ? -7.051 -21.043 -33.376 1.00 8.07 157 LYS A O 1
ATOM 1211 N N . ALA A 1 158 ? -8.680 -19.827 -34.257 1.00 6.96 158 ALA A N 1
ATOM 1212 C CA . ALA A 1 158 ? -8.137 -18.583 -33.716 1.00 7.37 158 ALA A CA 1
ATOM 1213 C C . ALA A 1 158 ? -8.243 -18.594 -32.201 1.00 6.97 158 ALA A C 1
ATOM 1214 O O . ALA A 1 158 ? -7.320 -18.200 -31.485 1.00 8.00 158 ALA A O 1
ATOM 1216 N N . ILE A 1 159 ? -9.405 -18.976 -31.654 1.00 6.68 159 ILE A N 1
ATOM 1217 C CA . ILE A 1 159 ? -9.519 -19.060 -30.182 1.00 6.73 159 ILE A CA 1
ATOM 1218 C C . ILE A 1 159 ? -8.581 -20.139 -29.626 1.00 6.81 159 ILE A C 1
ATOM 1219 O O . ILE A 1 159 ? -7.946 -19.887 -28.593 1.00 7.15 159 ILE A O 1
ATOM 1224 N N . LYS A 1 160 ? -8.469 -21.260 -30.312 1.00 7.62 160 LYS A N 1
ATOM 1225 C CA . LYS A 1 160 ? -7.499 -22.291 -29.890 1.00 7.95 160 LYS A CA 1
ATOM 1226 C C . LYS A 1 160 ? -6.089 -21.716 -29.850 1.00 8.33 160 LYS A C 1
ATOM 1227 O O . LYS A 1 160 ? -5.341 -22.032 -28.889 1.00 8.60 160 LYS A O 1
ATOM 1233 N N . ALA A 1 161 ? -5.698 -20.932 -30.818 1.00 7.74 161 ALA A N 1
ATOM 1234 C CA . ALA A 1 161 ? -4.352 -20.336 -30.839 1.00 7.28 161 ALA A CA 1
ATOM 1235 C C . ALA A 1 161 ? -4.181 -19.391 -29.674 1.00 7.43 161 ALA A C 1
ATOM 1236 O O . ALA A 1 161 ? -3.111 -19.368 -29.011 1.00 8.33 161 ALA A O 1
ATOM 1238 N N . ILE A 1 162 ? -5.182 -18.603 -29.295 1.00 7.09 162 ILE A N 1
ATOM 1239 C CA . ILE A 1 162 ? -5.092 -17.783 -28.090 1.00 7.19 162 ILE A CA 1
ATOM 1240 C C . ILE A 1 162 ? -4.906 -18.691 -26.904 1.00 7.46 162 ILE A C 1
ATOM 1241 O O . ILE A 1 162 ? -4.036 -18.438 -26.061 1.00 7.81 162 ILE A O 1
ATOM 1246 N N . GLY A 1 163 ? -5.691 -19.752 -26.772 1.00 7.59 163 GLY A N 1
ATOM 1247 C CA . GLY A 1 163 ? -5.601 -20.624 -25.599 1.00 7.87 163 GLY A CA 1
ATOM 1248 C C . GLY A 1 163 ? -4.182 -21.226 -25.489 1.00 8.07 163 GLY A C 1
ATOM 1249 O O . GLY A 1 163 ? -3.684 -21.329 -24.353 1.00 7.98 163 GLY A O 1
ATOM 1250 N N . GLU A 1 164 ? -3.590 -21.644 -26.575 1.00 7.92 164 GLU A N 1
ATOM 1251 C CA . GLU A 1 164 ? -2.229 -22.246 -26.525 1.00 8.49 164 GLU A CA 1
ATOM 1252 C C . GLU A 1 164 ? -1.255 -21.181 -26.060 1.00 8.71 164 GLU A C 1
ATOM 1253 O O . GLU A 1 164 ? -0.349 -21.487 -25.261 1.00 9.75 164 GLU A O 1
ATOM 1259 N N . TYR A 1 165 ? -1.359 -19.969 -26.559 1.00 8.57 165 TYR A N 1
ATOM 1260 C CA . TYR A 1 165 ? -0.464 -18.874 -26.185 1.00 8.97 165 TYR A CA 1
ATOM 1261 C C . TYR A 1 165 ? -0.630 -18.630 -24.714 1.00 8.41 165 TYR A C 1
ATOM 1262 O O . TYR A 1 165 ? 0.332 -18.496 -23.938 1.00 9.92 165 TYR A O 1
ATOM 1271 N N . LEU A 1 166 ? -1.852 -18.543 -24.180 1.00 8.75 166 LEU A N 1
ATOM 1272 C CA . LEU A 1 166 ? -2.114 -18.300 -22.769 1.00 8.57 166 LEU A CA 1
ATOM 1273 C C . LEU A 1 166 ? -1.559 -19.437 -21.912 1.00 8.75 166 LEU A C 1
ATOM 1274 O O . LEU A 1 166 ? -0.972 -19.170 -20.818 1.00 9.60 166 LEU A O 1
ATOM 1279 N N . ARG A 1 167 ? -1.781 -20.666 -22.310 1.00 8.60 167 ARG A N 1
ATOM 1280 C CA . ARG A 1 167 ? -1.252 -21.798 -21.523 1.00 10.26 167 ARG A CA 1
ATOM 1281 C C . ARG A 1 167 ? 0.269 -21.681 -21.488 1.00 9.36 167 ARG A C 1
ATOM 1282 O O . ARG A 1 167 ? 0.833 -21.863 -20.378 1.00 11.44 167 ARG A O 1
ATOM 1290 N N . ASP A 1 168 ? 0.907 -21.445 -22.610 1.00 9.26 168 ASP A N 1
ATOM 1291 C CA . ASP A 1 168 ? 2.400 -21.372 -22.636 1.00 10.36 168 ASP A CA 1
ATOM 1292 C C . ASP A 1 168 ? 2.906 -20.203 -21.812 1.00 12.35 168 ASP A C 1
ATOM 1293 O O . ASP A 1 168 ? 4.082 -20.257 -21.353 1.00 13.59 168 ASP A O 1
ATOM 1298 N N . GLN A 1 169 ? 2.126 -19.144 -21.588 1.00 10.56 169 GLN A N 1
ATOM 1299 C CA . GLN A 1 169 ? 2.500 -18.018 -20.700 1.00 10.79 169 GLN A CA 1
ATOM 1300 C C . GLN A 1 169 ? 2.348 -18.345 -19.234 1.00 11.06 169 GLN A C 1
ATOM 1301 O O . GLN A 1 169 ? 2.931 -17.612 -18.408 1.00 11.71 169 GLN A O 1
ATOM 1307 N N . GLY A 1 170 ? 1.528 -19.311 -18.875 1.00 11.70 170 GLY A N 1
ATOM 1308 C CA . GLY A 1 170 ? 1.228 -19.661 -17.482 1.00 11.28 170 GLY A CA 1
ATOM 1309 C C . GLY A 1 170 ? -0.030 -19.051 -16.900 1.00 11.18 170 GLY A C 1
ATOM 1310 O O . GLY A 1 170 ? -0.215 -18.962 -15.688 1.00 11.45 170 GLY A O 1
ATOM 1311 N N . VAL A 1 171 ? -0.967 -18.649 -17.768 1.00 10.04 171 VAL A N 1
ATOM 1312 C CA . VAL A 1 171 ? -2.303 -18.282 -17.267 1.00 10.08 171 VAL A CA 1
ATOM 1313 C C . VAL A 1 171 ? -2.973 -19.461 -16.559 1.00 10.08 171 VAL A C 1
ATOM 1314 O O . VAL A 1 171 ? -2.718 -20.628 -16.910 1.00 11.14 171 VAL A O 1
ATOM 1318 N N . ARG A 1 172 ? -3.736 -19.200 -15.561 1.00 8.74 172 ARG A N 1
ATOM 1319 C CA . ARG A 1 172 ? -4.454 -20.238 -14.805 1.00 10.32 172 ARG A CA 1
ATOM 1320 C C . ARG A 1 172 ? -5.827 -20.505 -15.416 1.00 9.00 172 ARG A C 1
ATOM 1321 O O . ARG A 1 172 ? -6.463 -19.575 -15.908 1.00 9.77 172 ARG A O 1
ATOM 1329 N N . PHE A 1 173 ? -6.296 -21.739 -15.343 1.00 10.08 173 PHE A N 1
ATOM 1330 C CA . PHE A 1 173 ? -7.582 -22.155 -15.934 1.00 10.10 173 PHE A CA 1
ATOM 1331 C C . PHE A 1 173 ? -8.396 -22.905 -14.927 1.00 11.21 173 PHE A C 1
ATOM 1332 O O . PHE A 1 173 ? -7.819 -23.749 -14.163 1.00 14.49 173 PHE A O 1
ATOM 1340 N N . GLY A 1 174 ? -9.697 -22.756 -14.967 1.00 9.66 174 GLY A N 1
ATOM 1341 C CA . GLY A 1 174 ? -10.656 -23.624 -14.308 1.00 9.21 174 GLY A CA 1
ATOM 1342 C C . GLY A 1 174 ? -11.766 -23.919 -15.269 1.00 8.76 174 GLY A C 1
ATOM 1343 O O . GLY A 1 174 ? -12.358 -22.961 -15.828 1.00 8.70 174 GLY A O 1
ATOM 1344 N N . PHE A 1 175 ? -12.156 -25.174 -15.413 1.00 8.99 175 PHE A N 1
ATOM 1345 C CA . PHE A 1 175 ? -13.202 -25.602 -16.348 1.00 9.10 175 PHE A CA 1
ATOM 1346 C C . PHE A 1 175 ? -14.205 -26.530 -15.674 1.00 9.54 175 PHE A C 1
ATOM 1347 O O . PHE A 1 175 ? -14.003 -27.018 -14.563 1.00 9.66 175 PHE A O 1
ATOM 1355 N N . TYR A 1 176 ? -15.321 -26.716 -16.336 1.00 9.13 176 TYR A N 1
ATOM 1356 C CA . TYR A 1 176 ? -16.417 -27.615 -15.862 1.00 9.99 176 TYR A CA 1
ATOM 1357 C C . TYR A 1 176 ? -16.890 -27.087 -14.529 1.00 10.47 176 TYR A C 1
ATOM 1358 O O . TYR A 1 176 ? -17.142 -25.884 -14.395 1.00 10.50 176 TYR A O 1
ATOM 1367 N N . GLY A 1 177 ? -17.106 -27.900 -13.500 1.00 10.76 177 GLY A N 1
ATOM 1368 C CA . GLY A 1 177 ? -17.628 -27.370 -12.247 1.00 10.89 177 GLY A CA 1
ATOM 1369 C C . GLY A 1 177 ? -16.689 -26.362 -11.595 1.00 9.90 177 GLY A C 1
ATOM 1370 O O . GLY A 1 177 ? -17.207 -25.508 -10.850 1.00 11.60 177 GLY A O 1
ATOM 1371 N N . ALA A 1 178 ? -15.411 -26.419 -11.870 1.00 9.99 178 ALA A N 1
ATOM 1372 C CA . ALA A 1 178 ? -14.412 -25.486 -11.345 1.00 9.84 178 ALA A CA 1
ATOM 1373 C C . ALA A 1 178 ? -14.318 -24.207 -12.195 1.00 9.34 178 ALA A C 1
ATOM 1374 O O . ALA A 1 178 ? -13.609 -23.294 -11.829 1.00 10.02 178 ALA A O 1
ATOM 1376 N N . GLY A 1 179 ? -15.067 -24.111 -13.277 1.00 8.57 179 GLY A N 1
ATOM 1377 C CA . GLY A 1 179 ? -15.094 -22.938 -14.178 1.00 9.01 179 GLY A CA 1
ATOM 1378 C C . GLY A 1 179 ? -16.455 -22.348 -14.343 1.00 8.61 179 GLY A C 1
ATOM 1379 O O . GLY A 1 179 ? -16.541 -21.270 -14.974 1.00 10.08 179 GLY A O 1
ATOM 1380 N N . SER A 1 180 ? -17.533 -22.980 -13.952 1.00 8.36 180 SER A N 1
ATOM 1381 C CA . SER A 1 180 ? -18.902 -22.574 -14.269 1.00 8.76 180 SER A CA 1
ATOM 1382 C C . SER A 1 180 ? -19.311 -21.580 -13.219 1.00 8.82 180 SER A C 1
ATOM 1383 O O . SER A 1 180 ? -19.574 -21.939 -12.030 1.00 9.35 180 SER A O 1
ATOM 1386 N N . PHE A 1 181 ? -19.381 -20.307 -13.533 1.00 8.88 181 PHE A N 1
ATOM 1387 C CA . PHE A 1 181 ? -19.761 -19.241 -12.609 1.00 8.29 181 PHE A CA 1
ATOM 1388 C C . PHE A 1 181 ? -21.113 -19.481 -12.039 1.00 9.58 181 PHE A C 1
ATOM 1389 O O . PHE A 1 181 ? -22.057 -19.816 -12.760 1.00 10.57 181 PHE A O 1
ATOM 1397 N N . LYS A 1 182 ? -21.224 -19.340 -10.712 1.00 10.03 182 LYS A N 1
ATOM 1398 C CA . LYS A 1 182 ? -22.497 -19.351 -9.962 1.00 10.21 182 LYS A CA 1
ATOM 1399 C C . LYS A 1 182 ? -22.832 -17.949 -9.464 1.00 10.48 182 LYS A C 1
ATOM 1400 O O . LYS A 1 182 ? -23.943 -17.489 -9.628 1.00 11.38 182 LYS A O 1
ATOM 1406 N N . GLN A 1 183 ? -21.875 -17.243 -8.849 1.00 10.27 183 GLN A N 1
ATOM 1407 C CA . GLN A 1 183 ? -22.183 -15.912 -8.298 1.00 10.03 183 GLN A CA 1
ATOM 1408 C C . GLN A 1 183 ? -20.888 -15.153 -8.115 1.00 9.52 183 GLN A C 1
ATOM 1409 O O . GLN A 1 183 ? -19.793 -15.714 -7.911 1.00 10.36 183 GLN A O 1
ATOM 1415 N N . PRO A 1 184 ? -20.973 -13.813 -8.134 1.00 10.54 184 PRO A N 1
ATOM 1416 C CA . PRO A 1 184 ? -19.861 -13.016 -7.642 1.00 10.47 184 PRO A CA 1
ATOM 1417 C C . PRO A 1 184 ? -19.711 -13.161 -6.128 1.00 11.08 184 PRO A C 1
ATOM 1418 O O . PRO A 1 184 ? -20.718 -13.456 -5.528 1.00 11.52 184 PRO A O 1
ATOM 1422 N N . LEU A 1 185 ? -18.529 -12.904 -5.633 1.00 9.80 185 LEU A N 1
ATOM 1423 C CA . LEU A 1 185 ? -18.304 -12.810 -4.179 1.00 10.44 185 LEU A CA 1
ATOM 1424 C C . LEU A 1 185 ? -18.224 -11.341 -3.848 1.00 11.46 185 LEU A C 1
ATOM 1425 O O . LEU A 1 185 ? -17.298 -10.636 -4.315 1.00 12.89 185 LEU A O 1
ATOM 1430 N N . LEU A 1 186 ? -19.232 -10.865 -3.123 1.00 12.88 186 LEU A N 1
ATOM 1431 C CA . LEU A 1 186 ? -19.347 -9.448 -2.739 1.00 13.98 186 LEU A CA 1
ATOM 1432 C C . LEU A 1 186 ? -18.989 -9.237 -1.274 1.00 15.48 186 LEU A C 1
ATOM 1433 O O . LEU A 1 186 ? -19.325 -10.121 -0.444 1.00 17.39 186 LEU A O 1
ATOM 1438 N N . ALA A 1 187 ? -18.295 -8.152 -1.034 1.00 15.20 187 ALA A N 1
ATOM 1439 C CA . ALA A 1 187 ? -17.910 -7.658 0.315 1.00 16.38 187 ALA A CA 1
ATOM 1440 C C . ALA A 1 187 ? -18.290 -6.182 0.341 1.00 17.87 187 ALA A C 1
ATOM 1441 O O . ALA A 1 187 ? -17.600 -5.389 -0.284 1.00 16.97 187 ALA A O 1
ATOM 1443 N N . GLU A 1 188 ? -19.399 -5.881 1.030 1.00 21.59 188 GLU A N 1
ATOM 1444 C CA . GLU A 1 188 ? -19.986 -4.511 1.179 1.00 24.79 188 GLU A CA 1
ATOM 1445 C C . GLU A 1 188 ? -19.904 -3.749 -0.146 1.00 20.40 188 GLU A C 1
ATOM 1446 O O . GLU A 1 188 ? -19.339 -2.650 -0.243 1.00 21.24 188 GLU A O 1
ATOM 1452 N N . GLY A 1 189 ? -20.545 -4.386 -1.119 1.00 20.69 189 GLY A N 1
ATOM 1453 C CA . GLY A 1 189 ? -20.815 -3.789 -2.433 1.00 19.34 189 GLY A CA 1
ATOM 1454 C C . GLY A 1 189 ? -19.609 -3.891 -3.366 1.00 17.82 189 GLY A C 1
ATOM 1455 O O . GLY A 1 189 ? -19.632 -3.198 -4.438 1.00 18.73 189 GLY A O 1
ATOM 1456 N N . VAL A 1 190 ? -18.527 -4.527 -3.000 1.00 13.98 190 VAL A N 1
ATOM 1457 C CA . VAL A 1 190 ? -17.312 -4.616 -3.848 1.00 14.23 190 VAL A CA 1
ATOM 1458 C C . VAL A 1 190 ? -17.206 -6.077 -4.235 1.00 12.83 190 VAL A C 1
ATOM 1459 O O . VAL A 1 190 ? -17.227 -6.973 -3.396 1.00 13.81 190 VAL A O 1
ATOM 1463 N N . CYS A 1 191 ? -17.089 -6.361 -5.523 1.00 10.84 191 CYS A N 1
ATOM 1464 C CA . CYS A 1 191 ? -16.776 -7.713 -5.967 1.00 10.45 191 CYS A CA 1
ATOM 1465 C C . CYS A 1 191 ? -15.303 -8.010 -5.775 1.00 10.21 191 CYS A C 1
ATOM 1466 O O . CYS A 1 191 ? -14.422 -7.313 -6.240 1.00 11.56 191 CYS A O 1
ATOM 1469 N N . ILE A 1 192 ? -15.012 -9.098 -5.036 1.00 10.08 192 ILE A N 1
ATOM 1470 C CA . ILE A 1 192 ? -13.660 -9.549 -4.681 1.00 9.36 192 ILE A CA 1
ATOM 1471 C C . ILE A 1 192 ? -13.353 -10.936 -5.238 1.00 9.20 192 ILE A C 1
ATOM 1472 O O . ILE A 1 192 ? -12.281 -11.477 -4.984 1.00 10.01 192 ILE A O 1
ATOM 1477 N N . GLY A 1 193 ? -14.267 -11.508 -6.027 1.00 9.12 193 GLY A N 1
ATOM 1478 C CA . GLY A 1 193 ? -14.037 -12.832 -6.623 1.00 9.60 193 GLY A CA 1
ATOM 1479 C C . GLY A 1 193 ? -15.277 -13.451 -7.196 1.00 8.97 193 GLY A C 1
ATOM 1480 O O . GLY A 1 193 ? -16.254 -12.766 -7.381 1.00 9.32 193 GLY A O 1
ATOM 1481 N N . VAL A 1 194 ? -15.154 -14.748 -7.416 1.00 8.58 194 VAL A N 1
ATOM 1482 C CA . VAL A 1 194 ? -16.237 -15.549 -8.056 1.00 9.72 194 VAL A CA 1
ATOM 1483 C C . VAL A 1 194 ? -16.319 -16.874 -7.313 1.00 9.60 194 VAL A C 1
ATOM 1484 O O . VAL A 1 194 ? -15.262 -17.460 -7.000 1.00 10.06 194 VAL A O 1
ATOM 1488 N N . GLU A 1 195 ? -17.509 -17.399 -7.225 1.00 8.70 195 GLU A N 1
ATOM 1489 C CA . GLU A 1 195 ? -17.738 -18.801 -6.840 1.00 9.50 195 GLU A CA 1
ATOM 1490 C C . GLU A 1 195 ? -18.282 -19.580 -8.018 1.00 8.87 195 GLU A C 1
ATOM 1491 O O . GLU A 1 195 ? -19.208 -19.064 -8.677 1.00 9.72 195 GLU A O 1
ATOM 1497 N N . THR A 1 196 ? -17.777 -20.762 -8.224 1.00 9.23 196 THR A N 1
ATOM 1498 C CA . THR A 1 196 ? -18.275 -21.665 -9.268 1.00 9.54 196 THR A CA 1
ATOM 1499 C C . THR A 1 196 ? -19.258 -22.692 -8.737 1.00 10.50 196 THR A C 1
ATOM 1500 O O . THR A 1 196 ? -19.447 -22.834 -7.499 1.00 11.54 196 THR A O 1
ATOM 1504 N N . VAL A 1 197 ? -19.875 -23.425 -9.616 1.00 11.47 197 VAL A N 1
ATOM 1505 C CA . VAL A 1 197 ? -20.939 -24.409 -9.264 1.00 11.92 197 VAL A CA 1
ATOM 1506 C C . VAL A 1 197 ? -20.373 -25.479 -8.327 1.00 13.08 197 VAL A C 1
ATOM 1507 O O . VAL A 1 197 ? -21.153 -25.895 -7.453 1.00 14.61 197 VAL A O 1
ATOM 1511 N N . ASP A 1 198 ? -19.162 -25.888 -8.439 1.00 12.42 198 ASP A N 1
ATOM 1512 C CA . ASP A 1 198 ? -18.585 -26.949 -7.549 1.00 12.76 198 ASP A CA 1
ATOM 1513 C C . ASP A 1 198 ? -18.246 -26.337 -6.183 1.00 15.13 198 ASP A C 1
ATOM 1514 O O . ASP A 1 198 ? -17.703 -27.126 -5.324 1.00 16.08 198 ASP A O 1
ATOM 1519 N N . GLY A 1 199 ? -18.444 -25.049 -5.929 1.00 12.50 199 GLY A N 1
ATOM 1520 C CA . GLY A 1 199 ? -18.168 -24.389 -4.636 1.00 12.30 199 GLY A CA 1
ATOM 1521 C C . GLY A 1 199 ? -16.794 -23.783 -4.567 1.00 12.18 199 GLY A C 1
ATOM 1522 O O . GLY A 1 199 ? -16.478 -23.139 -3.498 1.00 13.40 199 GLY A O 1
ATOM 1523 N N . THR A 1 200 ? -15.951 -23.910 -5.578 1.00 11.65 200 THR A N 1
ATOM 1524 C CA . THR A 1 200 ? -14.638 -23.261 -5.546 1.00 11.63 200 THR A CA 1
ATOM 1525 C C . THR A 1 200 ? -14.774 -21.742 -5.499 1.00 11.68 200 THR A C 1
ATOM 1526 O O . THR 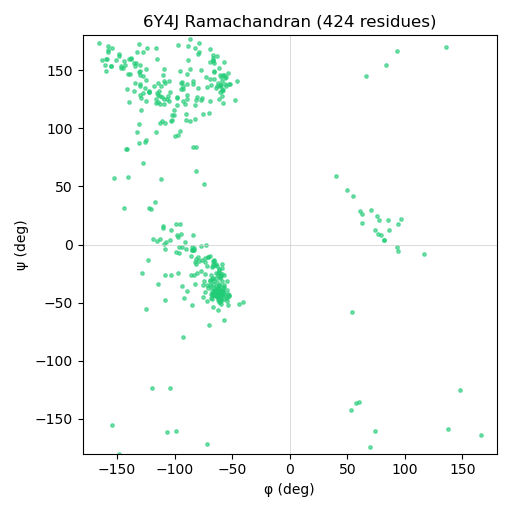A 1 200 ? -15.644 -21.183 -6.207 1.00 10.90 200 THR A O 1
ATOM 1530 N N . ARG A 1 201 ? -13.997 -21.086 -4.658 1.00 10.73 201 ARG A N 1
ATOM 1531 C CA . ARG A 1 201 ? -14.032 -19.625 -4.506 1.00 10.30 201 ARG A CA 1
ATOM 1532 C C . ARG A 1 201 ? -12.696 -19.105 -4.983 1.00 10.20 201 ARG A C 1
ATOM 1533 O O . ARG A 1 201 ? -11.629 -19.529 -4.508 1.00 12.37 201 ARG A O 1
ATOM 1541 N N . TYR A 1 202 ? -12.701 -18.223 -5.963 1.00 9.55 202 TYR A N 1
ATOM 1542 C CA . TYR A 1 202 ? -11.513 -17.570 -6.537 1.00 9.52 202 TYR A CA 1
ATOM 1543 C C . TYR A 1 202 ? -11.584 -16.093 -6.194 1.00 9.62 202 TYR A C 1
ATOM 1544 O O . TYR A 1 202 ? -12.614 -15.479 -6.366 1.00 9.72 202 TYR A O 1
ATOM 1553 N N . TYR A 1 203 ? -10.480 -15.523 -5.696 1.00 11.07 203 TYR A N 1
ATOM 1554 C CA . TYR A 1 203 ? -10.434 -14.111 -5.267 1.00 10.10 203 TYR A CA 1
ATOM 1555 C C . TYR A 1 203 ? -9.487 -13.383 -6.182 1.00 10.25 203 TYR A C 1
ATOM 1556 O O . TYR A 1 203 ? -8.422 -13.852 -6.586 1.00 12.22 203 TYR A O 1
ATOM 1565 N N . ALA A 1 204 ? -9.908 -12.167 -6.539 1.00 10.16 204 ALA A N 1
ATOM 1566 C CA . ALA A 1 204 ? -9.147 -11.309 -7.453 1.00 9.67 204 ALA A CA 1
ATOM 1567 C C . ALA A 1 204 ? -9.526 -9.845 -7.265 1.00 9.10 204 ALA A C 1
ATOM 1568 O O . ALA A 1 204 ? -10.517 -9.580 -6.647 1.00 10.83 204 ALA A O 1
ATOM 1570 N N . ASP A 1 205 ? -8.725 -8.971 -7.847 1.00 10.39 205 ASP A N 1
ATOM 1571 C CA . ASP A 1 205 ? -9.005 -7.521 -7.763 1.00 11.04 205 ASP A CA 1
ATOM 1572 C C . ASP A 1 205 ? -10.157 -7.115 -8.698 1.00 10.52 205 ASP A C 1
ATOM 1573 O O . ASP A 1 205 ? -10.897 -6.186 -8.402 1.00 10.99 205 ASP A O 1
ATOM 1578 N N . LYS A 1 206 ? -10.248 -7.779 -9.850 1.00 9.98 206 LYS A N 1
ATOM 1579 C CA . LYS A 1 206 ? -11.255 -7.448 -10.872 1.00 10.16 206 LYS A CA 1
ATOM 1580 C C . LYS A 1 206 ? -11.788 -8.746 -11.470 1.00 8.48 206 LYS A C 1
ATOM 1581 O O . LYS A 1 206 ? -11.041 -9.716 -11.617 1.00 9.42 206 LYS A O 1
ATOM 1587 N N . VAL A 1 207 ? -13.065 -8.687 -11.833 1.00 8.13 207 VAL A N 1
ATOM 1588 C CA . VAL A 1 207 ? -13.793 -9.812 -12.468 1.00 8.23 207 VAL A CA 1
ATOM 1589 C C . VAL A 1 207 ? -14.449 -9.309 -13.735 1.00 7.20 207 VAL A C 1
ATOM 1590 O O . VAL A 1 207 ? -15.119 -8.292 -13.712 1.00 8.40 207 VAL A O 1
ATOM 1594 N N . VAL A 1 208 ? -14.239 -10.043 -14.821 1.00 7.44 208 VAL A N 1
ATOM 1595 C CA . VAL A 1 208 ? -14.863 -9.775 -16.138 1.00 7.30 208 VAL A CA 1
ATOM 1596 C C . VAL A 1 208 ? -15.881 -10.851 -16.405 1.00 6.65 208 VAL A C 1
ATOM 1597 O O . VAL A 1 208 ? -15.521 -12.065 -16.434 1.00 7.41 208 VAL A O 1
ATOM 1601 N N . LEU A 1 209 ? -17.110 -10.493 -16.676 1.00 6.16 209 LEU A N 1
ATOM 1602 C CA . LEU A 1 209 ? -18.162 -11.421 -17.114 1.00 6.38 209 LEU A CA 1
ATOM 1603 C C . LEU A 1 209 ? -18.259 -11.362 -18.638 1.00 6.18 209 LEU A C 1
ATOM 1604 O O . LEU A 1 209 ? -18.964 -10.466 -19.170 1.00 7.02 209 LEU A O 1
ATOM 1609 N N . ALA A 1 210 ? -17.586 -12.246 -19.320 1.00 5.72 210 ALA A N 1
ATOM 1610 C CA . ALA A 1 210 ? -17.603 -12.380 -20.796 1.00 5.96 210 ALA A CA 1
ATOM 1611 C C . ALA A 1 210 ? -18.305 -13.689 -21.151 1.00 5.50 210 ALA A C 1
ATOM 1612 O O . ALA A 1 210 ? -17.722 -14.551 -21.792 1.00 6.18 210 ALA A O 1
ATOM 1614 N N . ALA A 1 211 ? -19.536 -13.844 -20.674 1.00 6.05 211 ALA A N 1
ATOM 1615 C CA . ALA A 1 211 ? -20.248 -15.129 -20.776 1.00 5.68 211 ALA A CA 1
ATOM 1616 C C . ALA A 1 211 ? -21.223 -15.173 -21.952 1.00 5.88 211 ALA A C 1
ATOM 1617 O O . ALA A 1 211 ? -22.046 -16.100 -22.023 1.00 6.48 211 ALA A O 1
ATOM 1619 N N . GLY A 1 212 ? -21.070 -14.265 -22.906 1.00 5.71 212 GLY A N 1
ATOM 1620 C CA . GLY A 1 212 ? -21.831 -14.377 -24.155 1.00 5.89 212 GLY A CA 1
ATOM 1621 C C . GLY A 1 212 ? -23.304 -14.410 -23.885 1.00 5.56 212 GLY A C 1
ATOM 1622 O O . GLY A 1 212 ? -23.851 -13.714 -23.024 1.00 6.14 212 GLY A O 1
ATOM 1623 N N . ALA A 1 213 ? -23.967 -15.307 -24.578 1.00 5.66 213 ALA A N 1
ATOM 1624 C CA . ALA A 1 213 ? -25.427 -15.495 -24.475 1.00 5.99 213 ALA A CA 1
ATOM 1625 C C . ALA A 1 213 ? -25.846 -15.926 -23.096 1.00 6.38 213 ALA A C 1
ATOM 1626 O O . ALA A 1 213 ? -27.010 -15.851 -22.756 1.00 6.85 213 ALA A O 1
ATOM 1628 N N . TRP A 1 214 ? -24.945 -16.426 -22.298 1.00 5.90 214 TRP A N 1
ATOM 1629 C CA . TRP A 1 214 ? -25.245 -16.837 -20.913 1.00 6.35 214 TRP A CA 1
ATOM 1630 C C . TRP A 1 214 ? -25.212 -15.650 -19.984 1.00 6.56 214 TRP A C 1
ATOM 1631 O O . TRP A 1 214 ? -25.714 -15.785 -18.844 1.00 6.96 214 TRP A O 1
ATOM 1642 N N . SER A 1 215 ? -24.676 -14.516 -20.351 1.00 6.40 215 SER A N 1
ATOM 1643 C CA . SER A 1 215 ? -24.515 -13.381 -19.432 1.00 6.76 215 SER A CA 1
ATOM 1644 C C . SER A 1 215 ? -25.842 -13.023 -18.778 1.00 7.61 215 SER A C 1
ATOM 1645 O O . SER A 1 215 ? -25.849 -12.852 -17.513 1.00 7.58 215 SER A O 1
ATOM 1648 N N . PRO A 1 216 ? -26.980 -12.795 -19.467 1.00 7.15 216 PRO A N 1
ATOM 1649 C CA . PRO A 1 216 ? -28.222 -12.389 -18.770 1.00 7.80 216 PRO A CA 1
ATOM 1650 C C . PRO A 1 216 ? -28.799 -13.547 -17.975 1.00 8.15 216 PRO A C 1
ATOM 1651 O O . PRO A 1 216 ? -29.727 -13.297 -17.166 1.00 9.32 216 PRO A O 1
ATOM 1655 N N . THR A 1 217 ? -28.330 -14.775 -18.130 1.00 7.76 217 THR A N 1
ATOM 1656 C CA . THR A 1 217 ? -28.769 -15.908 -17.311 1.00 8.55 217 THR A CA 1
ATOM 1657 C C . THR A 1 217 ? -28.000 -15.911 -16.009 1.00 8.43 217 THR A C 1
ATOM 1658 O O . THR A 1 217 ? -28.470 -16.499 -15.025 1.00 10.10 217 THR A O 1
ATOM 1662 N N . LEU A 1 218 ? -26.803 -15.368 -15.959 1.00 7.72 218 LEU A N 1
ATOM 1663 C CA . LEU A 1 218 ? -25.905 -15.528 -14.812 1.00 8.05 218 LEU A CA 1
ATOM 1664 C C . LEU A 1 218 ? -26.067 -14.377 -13.851 1.00 7.89 218 LEU A C 1
ATOM 1665 O O . LEU A 1 218 ? -25.960 -14.605 -12.614 1.00 9.02 218 LEU A O 1
ATOM 1670 N N . VAL A 1 219 ? -26.298 -13.173 -14.317 1.00 8.01 219 VAL A N 1
ATOM 1671 C CA . VAL A 1 219 ? -26.550 -11.995 -13.440 1.00 8.72 219 VAL A CA 1
ATOM 1672 C C . VAL A 1 219 ? -27.721 -11.227 -13.999 1.00 9.00 219 VAL A C 1
ATOM 1673 O O . VAL A 1 219 ? -27.986 -11.292 -15.220 1.00 9.40 219 VAL A O 1
ATOM 1677 N N . GLU A 1 220 ? -28.402 -10.469 -13.164 1.00 8.87 220 GLU A N 1
ATOM 1678 C CA . GLU A 1 220 ? -29.566 -9.704 -13.563 1.00 9.58 220 GLU A CA 1
ATOM 1679 C C . GLU A 1 220 ? -29.165 -8.537 -14.464 1.00 9.04 220 GLU A C 1
ATOM 1680 O O . GLU A 1 220 ? -28.415 -7.651 -14.041 1.00 10.78 220 GLU A O 1
ATOM 1686 N N . LEU A 1 221 ? -29.582 -8.596 -15.722 1.00 8.36 221 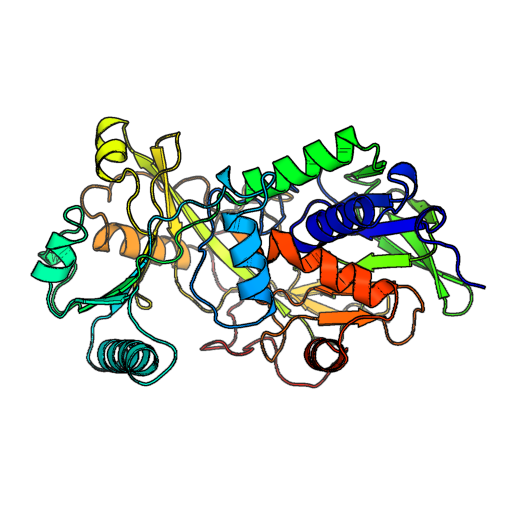LEU A N 1
ATOM 1687 C CA . LEU A 1 221 ? -29.287 -7.571 -16.730 1.00 9.29 221 LEU A CA 1
ATOM 1688 C C . LEU A 1 221 ? -30.515 -6.806 -17.176 1.00 9.90 221 LEU A C 1
ATOM 1689 O O . LEU A 1 221 ? -30.381 -5.967 -18.074 1.00 9.79 221 LEU A O 1
ATOM 1694 N N . GLN A 1 222 ? -31.682 -7.038 -16.574 1.00 10.57 222 GLN A N 1
ATOM 1695 C CA . GLN A 1 222 ? -32.886 -6.200 -16.807 1.00 11.32 222 GLN A CA 1
ATOM 1696 C C . GLN A 1 222 ? -33.186 -6.143 -18.303 1.00 10.91 222 GLN A C 1
ATOM 1697 O O . GLN A 1 222 ? -33.585 -5.096 -18.807 1.00 11.42 222 GLN A O 1
ATOM 1703 N N . GLU A 1 223 ? -33.068 -7.247 -18.992 1.00 9.69 223 GLU A N 1
ATOM 1704 C CA . GLU A 1 223 ? -33.476 -7.395 -20.381 1.00 10.25 223 GLU A CA 1
ATOM 1705 C C . GLU A 1 223 ? -32.700 -6.498 -21.356 1.00 9.60 223 GLU A C 1
ATOM 1706 O O . GLU A 1 223 ? -33.043 -6.375 -22.513 1.00 10.82 223 GLU A O 1
ATOM 1712 N N . GLN A 1 224 ? -31.550 -6.011 -20.931 1.00 9.72 224 GLN A N 1
ATOM 1713 C CA . GLN A 1 224 ? -30.653 -5.212 -21.798 1.00 10.58 224 GLN A CA 1
ATOM 1714 C C . GLN A 1 224 ? -30.067 -6.070 -22.921 1.00 10.03 224 GLN A C 1
ATOM 1715 O O . GLN A 1 224 ? -29.666 -5.518 -23.954 1.00 9.74 224 GLN A O 1
ATOM 1721 N N . CYS A 1 225 ? -29.915 -7.346 -22.616 1.00 9.20 225 CYS A N 1
ATOM 1722 C CA . CYS A 1 225 ? -29.392 -8.399 -23.524 1.00 9.61 225 CYS A CA 1
ATOM 1723 C C . CYS A 1 225 ? -30.474 -9.466 -23.605 1.00 9.19 225 CYS A C 1
ATOM 1724 O O . CYS A 1 225 ? -30.936 -9.873 -22.519 1.00 9.88 225 CYS A O 1
ATOM 1727 N N . VAL A 1 226 ? -30.844 -9.897 -24.768 1.00 8.12 226 VAL A N 1
AT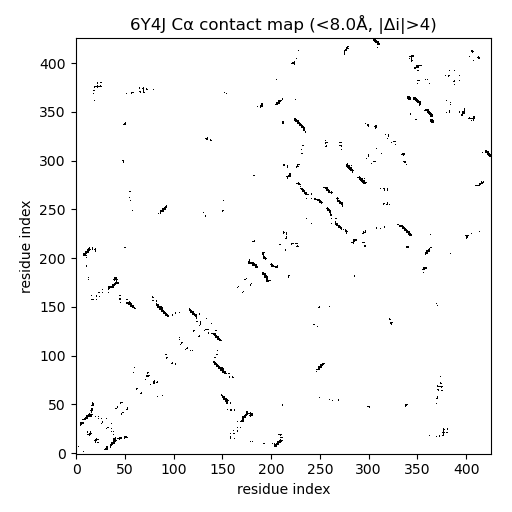OM 1728 C CA . VAL A 1 226 ? -31.764 -11.041 -24.977 1.00 8.10 226 VAL A CA 1
ATOM 1729 C C . VAL A 1 226 ? -31.060 -12.046 -25.887 1.00 7.27 226 VAL A C 1
ATOM 1730 O O . VAL A 1 226 ? -30.668 -11.713 -27.035 1.00 7.65 226 VAL A O 1
ATOM 1734 N N . SER A 1 227 ? -30.941 -13.258 -25.413 1.00 6.67 227 SER A N 1
ATOM 1735 C CA . SER A 1 227 ? -30.145 -14.296 -26.091 1.00 6.63 227 SER A CA 1
ATOM 1736 C C . SER A 1 227 ? -30.939 -14.998 -27.181 1.00 6.59 227 SER A C 1
ATOM 1737 O O . SER A 1 227 ? -32.137 -15.347 -26.982 1.00 7.33 227 SER A O 1
ATOM 1740 N N . LYS A 1 228 ? -30.301 -15.293 -28.290 1.00 6.67 228 LYS A N 1
ATOM 1741 C CA . LYS A 1 228 ? -30.951 -15.860 -29.474 1.00 7.10 228 LYS A CA 1
ATOM 1742 C C . LYS A 1 228 ? -30.006 -16.784 -30.177 1.00 6.24 228 LYS A C 1
ATOM 1743 O O . LYS A 1 228 ? -28.751 -16.582 -30.096 1.00 6.80 228 LYS A O 1
ATOM 1749 N N . ALA A 1 229 ? -30.541 -17.777 -30.866 1.00 6.55 229 ALA A N 1
ATOM 1750 C CA . ALA A 1 229 ? -29.739 -18.728 -31.625 1.00 6.53 229 ALA A CA 1
ATOM 1751 C C . ALA A 1 229 ? -29.903 -18.551 -33.111 1.00 6.59 229 ALA A C 1
ATOM 1752 O O . ALA A 1 229 ? -30.997 -18.306 -33.623 1.00 7.14 229 ALA A O 1
ATOM 1754 N N . TRP A 1 230 ? -28.803 -18.806 -33.810 1.00 6.47 230 TRP A N 1
ATOM 1755 C CA . TRP A 1 230 ? -28.738 -18.975 -35.251 1.00 6.43 230 TRP A CA 1
ATOM 1756 C C . TRP A 1 230 ? -28.292 -20.406 -35.532 1.00 6.93 230 TRP A C 1
ATOM 1757 O O . TRP A 1 230 ? -27.939 -21.157 -34.637 1.00 8.37 230 TRP A O 1
ATOM 1768 N N . VAL A 1 231 ? -28.384 -20.811 -36.775 1.00 6.93 231 VAL A N 1
ATOM 1769 C CA . VAL A 1 231 ? -28.289 -22.244 -37.158 1.00 7.33 231 VAL A CA 1
ATOM 1770 C C . VAL A 1 231 ? -27.394 -22.478 -38.334 1.00 7.84 231 VAL A C 1
ATOM 1771 O O . VAL A 1 231 ? -27.296 -21.621 -39.237 1.00 9.51 231 VAL A O 1
ATOM 1775 N N . TYR A 1 232 ? -26.834 -23.667 -38.399 1.00 7.25 232 TYR A N 1
ATOM 1776 C CA . TYR A 1 232 ? -26.106 -24.086 -39.610 1.00 7.26 232 TYR A CA 1
ATOM 1777 C C . TYR A 1 232 ? -26.132 -25.597 -39.675 1.00 7.35 232 TYR A C 1
ATOM 1778 O O . TYR A 1 232 ? -26.420 -26.295 -38.703 1.00 7.66 232 TYR A O 1
ATOM 1787 N N . GLY A 1 233 ? -25.706 -26.073 -40.835 1.00 7.33 233 GLY A N 1
ATOM 1788 C CA . GLY A 1 233 ? -25.321 -27.473 -40.994 1.00 7.72 233 GLY A CA 1
ATOM 1789 C C . GLY A 1 233 ? -24.212 -27.588 -42.028 1.00 7.59 233 GLY A C 1
ATOM 1790 O O . GLY A 1 233 ? -23.765 -26.583 -42.581 1.00 8.54 233 GLY A O 1
ATOM 1791 N N . HIS A 1 234 ? -23.755 -28.808 -42.286 1.00 7.59 234 HIS A N 1
ATOM 1792 C CA . HIS A 1 234 ? -22.522 -29.044 -43.069 1.00 7.91 234 HIS A CA 1
ATOM 1793 C C . HIS A 1 234 ? -22.819 -30.062 -44.169 1.00 7.69 234 HIS A C 1
ATOM 1794 O O . HIS A 1 234 ? -23.627 -31.021 -43.935 1.00 7.83 234 HIS A O 1
ATOM 1801 N N . ILE A 1 235 ? -22.117 -29.930 -45.263 1.00 8.00 235 ILE A N 1
ATOM 1802 C CA . ILE A 1 235 ? -22.092 -30.981 -46.301 1.00 8.17 235 ILE A CA 1
ATOM 1803 C C . ILE A 1 235 ? -20.664 -31.324 -46.619 1.00 8.57 235 ILE A C 1
ATOM 1804 O O . ILE A 1 235 ? -19.796 -30.490 -46.590 1.00 9.39 235 ILE A O 1
ATOM 1809 N N . GLN A 1 236 ? -20.425 -32.612 -46.919 1.00 9.30 236 GLN A N 1
ATOM 1810 C CA . GLN A 1 236 ? -19.093 -33.146 -47.224 1.00 10.55 236 GLN A CA 1
ATOM 1811 C C . GLN A 1 236 ? -18.863 -33.248 -48.737 1.00 9.81 236 GLN A C 1
ATOM 1812 O O . GLN A 1 236 ? -19.644 -34.011 -49.358 1.00 12.09 236 GLN A O 1
ATOM 1818 N N . LEU A 1 237 ? -17.879 -32.569 -49.250 1.00 9.94 237 LEU A N 1
ATOM 1819 C CA . LEU A 1 237 ? -17.489 -32.691 -50.674 1.00 10.63 237 LEU A CA 1
ATOM 1820 C C . LEU A 1 237 ? -16.356 -33.690 -50.787 1.00 13.51 237 LEU A C 1
ATOM 1821 O O . LEU A 1 237 ? -15.496 -33.789 -49.914 1.00 13.50 237 LEU A O 1
ATOM 1826 N N . THR A 1 238 ? -16.327 -34.368 -51.947 1.00 14.29 238 THR A N 1
ATOM 1827 C CA . THR A 1 238 ? -15.136 -35.170 -52.294 1.00 16.04 238 THR A CA 1
ATOM 1828 C C . THR A 1 238 ? -13.958 -34.257 -52.529 1.00 14.79 238 THR A C 1
ATOM 1829 O O . THR A 1 238 ? -14.112 -33.052 -52.779 1.00 13.21 238 THR A O 1
ATOM 1833 N N . PRO A 1 239 ? -12.706 -34.757 -52.520 1.00 16.09 239 PRO A N 1
ATOM 1834 C CA . PRO A 1 239 ? -11.578 -33.909 -52.848 1.00 15.25 239 PRO A CA 1
ATOM 1835 C C . PRO A 1 239 ? -11.714 -33.187 -54.189 1.00 16.09 239 PRO A C 1
ATOM 1836 O O . PRO A 1 239 ? -11.433 -32.029 -54.262 1.00 15.85 239 PRO A O 1
ATOM 1840 N N . GLU A 1 240 ? -12.181 -33.874 -55.229 1.00 17.66 240 GLU A N 1
ATOM 1841 C CA . GLU A 1 240 ? -12.353 -33.226 -56.548 1.00 18.32 240 GLU A CA 1
ATOM 1842 C C . GLU A 1 240 ? -13.430 -32.138 -56.487 1.00 14.99 240 GLU A C 1
ATOM 1843 O O . GLU A 1 240 ? -13.237 -31.043 -57.031 1.00 16.94 240 GLU A O 1
ATOM 1849 N N . GLU A 1 241 ? -14.548 -32.443 -55.827 1.00 15.04 241 GLU A N 1
ATOM 1850 C CA . GLU A 1 241 ? -15.611 -31.436 -55.685 1.00 14.12 241 GLU A CA 1
ATOM 1851 C C . GLU A 1 241 ? -15.108 -30.198 -54.909 1.00 12.77 241 GLU A C 1
ATOM 1852 O O . GLU A 1 241 ? -15.309 -29.050 -55.306 1.00 13.41 241 GLU A O 1
ATOM 1858 N N . ALA A 1 242 ? -14.395 -30.460 -53.814 1.00 13.00 242 ALA A N 1
ATOM 1859 C CA . ALA A 1 242 ? -13.926 -29.354 -52.948 1.00 12.53 242 ALA A CA 1
ATOM 1860 C C . ALA A 1 242 ? -12.903 -28.522 -53.675 1.00 12.32 242 ALA A C 1
ATOM 1861 O O . ALA A 1 242 ? -12.827 -27.300 -53.466 1.00 12.39 242 ALA A O 1
ATOM 1863 N N . ALA A 1 243 ? -12.052 -29.137 -54.542 1.00 13.54 243 ALA A N 1
ATOM 1864 C CA . ALA A 1 243 ? -11.028 -28.364 -55.273 1.00 13.97 243 ALA A CA 1
ATOM 1865 C C . ALA A 1 243 ? -11.663 -27.273 -56.186 1.00 12.78 243 ALA A C 1
ATOM 1866 O O . ALA A 1 243 ? -11.069 -26.192 -56.327 1.00 14.33 243 ALA A O 1
ATOM 1868 N N . ARG A 1 244 ? -12.880 -27.497 -56.645 1.00 13.08 244 ARG A N 1
ATOM 1869 C CA . ARG A 1 244 ? -13.595 -26.478 -57.464 1.00 15.41 244 ARG A CA 1
ATOM 1870 C C . ARG A 1 244 ? -13.833 -25.191 -56.689 1.00 14.84 244 ARG A C 1
ATOM 1871 O O . ARG A 1 244 ? -13.989 -24.132 -57.259 1.00 15.18 244 ARG A O 1
ATOM 1879 N N . TYR A 1 245 ? -13.905 -25.289 -55.353 1.00 13.21 245 TYR A N 1
ATOM 1880 C CA . TYR A 1 245 ? -14.287 -24.137 -54.514 1.00 13.13 245 TYR A CA 1
ATOM 1881 C C . TYR A 1 245 ? -13.086 -23.667 -53.738 1.00 13.21 245 TYR A C 1
ATOM 1882 O O . TYR A 1 245 ? -13.241 -22.883 -52.779 1.00 12.97 245 TYR A O 1
ATOM 1891 N N . LYS A 1 246 ? -11.866 -24.039 -54.077 1.00 12.53 246 LYS A N 1
ATOM 1892 C CA . LYS A 1 246 ? -10.688 -23.501 -53.377 1.00 14.51 246 LYS A CA 1
ATOM 1893 C C . LYS A 1 246 ? -10.671 -21.983 -53.513 1.00 14.53 246 LYS A C 1
ATOM 1894 O O . LYS A 1 246 ? -10.803 -21.434 -54.606 1.00 16.30 246 LYS A O 1
ATOM 1900 N N . ASN A 1 247 ? -10.557 -21.284 -52.382 1.00 13.67 247 ASN A N 1
ATOM 1901 C CA . ASN A 1 247 ? -10.518 -19.821 -52.282 1.00 13.45 247 ASN A CA 1
ATOM 1902 C C . ASN A 1 247 ? -11.812 -19.189 -52.777 1.00 14.34 247 ASN A C 1
ATOM 1903 O O . ASN A 1 247 ? -11.816 -17.990 -53.087 1.00 15.36 247 ASN A O 1
ATOM 1908 N N . SER A 1 248 ? -12.932 -19.901 -52.721 1.00 13.00 248 SER A N 1
ATOM 1909 C CA . SER A 1 248 ? -14.232 -19.374 -53.212 1.00 13.81 248 SER A CA 1
ATOM 1910 C C . SER A 1 248 ? -14.683 -18.266 -52.268 1.00 13.71 248 SER A C 1
ATOM 1911 O O . SER A 1 248 ? -14.494 -18.360 -51.049 1.00 12.48 248 SER A O 1
ATOM 1914 N N . PRO A 1 249 ? -15.298 -17.173 -52.757 1.00 12.48 249 PRO A N 1
ATOM 1915 C CA . PRO A 1 249 ? -15.809 -16.116 -51.892 1.00 11.43 249 PRO A CA 1
ATOM 1916 C C . PRO A 1 249 ? -16.962 -16.621 -51.032 1.00 11.13 249 PRO A C 1
ATOM 1917 O O . PRO A 1 249 ? -17.636 -17.614 -51.342 1.00 11.50 249 PRO A O 1
ATOM 1921 N N . VAL A 1 250 ? -17.161 -15.943 -49.909 1.00 10.23 250 VAL A N 1
ATOM 1922 C CA . VAL A 1 250 ? -18.400 -16.147 -49.172 1.00 10.55 250 VAL A CA 1
ATOM 1923 C C . VAL A 1 250 ? -19.549 -15.794 -50.120 1.00 10.38 250 VAL A C 1
ATOM 1924 O O . VAL A 1 250 ? -19.487 -14.685 -50.711 1.00 12.60 250 VAL A O 1
ATOM 1928 N N . VAL A 1 251 ? -20.561 -16.598 -50.241 1.00 8.78 251 VAL A N 1
ATOM 1929 C CA . VAL A 1 251 ? -21.715 -16.282 -51.139 1.00 9.82 251 VAL A CA 1
ATOM 1930 C C . VAL A 1 251 ? -22.934 -16.077 -50.252 1.00 10.41 251 VAL A C 1
ATOM 1931 O O . VAL A 1 251 ? -23.300 -16.995 -49.467 1.00 10.27 251 VAL A O 1
ATOM 1935 N N . TYR A 1 252 ? -23.630 -14.961 -50.433 1.00 10.77 252 TYR A N 1
ATOM 1936 C CA . TYR A 1 252 ? -24.764 -14.536 -49.587 1.00 11.07 252 TYR A CA 1
ATOM 1937 C C . TYR A 1 252 ? -25.910 -14.061 -50.482 1.00 12.03 252 TYR A C 1
ATOM 1938 O O . TYR A 1 252 ? -25.644 -13.304 -51.460 1.00 13.48 252 TYR A O 1
ATOM 1947 N N . ASN A 1 253 ? -27.118 -14.412 -50.151 1.00 11.12 253 ASN A N 1
ATOM 1948 C CA . ASN A 1 253 ? -28.317 -13.731 -50.696 1.00 12.11 253 ASN A CA 1
ATOM 1949 C C . ASN A 1 253 ? -29.232 -13.633 -49.487 1.00 12.53 253 ASN A C 1
ATOM 1950 O O . ASN A 1 253 ? -29.626 -14.672 -48.925 1.00 12.92 253 ASN A O 1
ATOM 1955 N N . GLY A 1 254 ? -29.645 -12.432 -49.127 1.00 13.77 254 GLY A N 1
ATOM 1956 C CA . GLY A 1 254 ? -30.443 -12.217 -47.901 1.00 15.21 254 GLY A CA 1
ATOM 1957 C C . GLY A 1 254 ? -31.793 -12.882 -47.918 1.00 14.50 254 GLY A C 1
ATOM 1958 O O . GLY A 1 254 ? -32.374 -13.087 -46.825 1.00 17.51 254 GLY A O 1
ATOM 1959 N N . ASP A 1 255 ? -32.292 -13.281 -49.061 1.00 13.21 255 ASP A N 1
ATOM 1960 C CA . ASP A 1 255 ? -33.568 -14.024 -49.191 1.00 15.19 255 ASP A CA 1
ATOM 1961 C C . ASP A 1 255 ? -33.374 -15.518 -49.027 1.00 14.40 255 ASP A C 1
ATOM 1962 O O . ASP A 1 255 ? -34.369 -16.268 -48.974 1.00 15.92 255 ASP A O 1
ATOM 1967 N N . VAL A 1 256 ? -32.104 -15.959 -48.996 1.00 13.45 256 VAL A N 1
ATOM 1968 C CA . VAL A 1 256 ? -31.777 -17.405 -49.153 1.00 12.74 256 VAL A CA 1
ATOM 1969 C C . VAL A 1 256 ? -30.940 -17.922 -47.982 1.00 11.68 256 VAL A C 1
ATOM 1970 O O . VAL A 1 256 ? -31.304 -18.961 -47.386 1.00 13.02 256 VAL A O 1
ATOM 1974 N N . GLY A 1 257 ? -29.826 -17.294 -47.719 1.00 10.90 257 GLY A N 1
ATOM 1975 C CA . GLY A 1 257 ? -28.797 -17.818 -46.808 1.00 10.40 257 GLY A CA 1
ATOM 1976 C C . GLY A 1 257 ? -27.440 -17.605 -47.381 1.00 10.17 257 GLY A C 1
ATOM 1977 O O . GLY A 1 257 ? -27.205 -16.700 -48.203 1.00 10.10 257 GLY A O 1
ATOM 1978 N N . PHE A 1 258 ? -26.484 -18.397 -46.899 1.00 8.65 258 PHE A N 1
ATOM 1979 C CA . PHE A 1 258 ? -25.096 -18.161 -47.303 1.00 9.15 258 PHE A CA 1
ATOM 1980 C C . PHE A 1 258 ? -24.261 -19.405 -47.078 1.00 8.62 258 PHE A C 1
ATOM 1981 O O . PHE A 1 258 ? -24.657 -20.292 -46.316 1.00 9.57 258 PHE A O 1
ATOM 1989 N N . PHE A 1 259 ? -23.128 -19.490 -47.759 1.00 8.71 259 PHE A N 1
ATOM 1990 C CA . PHE A 1 259 ? -22.217 -20.622 -47.529 1.00 9.10 259 PHE A CA 1
ATOM 1991 C C . PHE A 1 259 ? -20.799 -20.182 -47.748 1.00 8.60 259 PHE A C 1
ATOM 1992 O O . PHE A 1 259 ? -20.514 -19.100 -48.316 1.00 8.75 259 PHE A O 1
ATOM 2000 N N . PHE A 1 260 ? -19.883 -21.015 -47.257 1.00 8.26 260 PHE A N 1
ATOM 2001 C CA . PHE A 1 260 ? -18.434 -20.748 -47.207 1.00 8.30 260 PHE A CA 1
ATOM 2002 C C . PHE A 1 260 ? -17.671 -21.727 -48.090 1.00 8.41 260 PHE A C 1
ATOM 2003 O O . PHE A 1 260 ? -18.096 -22.868 -48.304 1.00 9.26 260 PHE A O 1
ATOM 2011 N N . GLU A 1 261 ? -16.476 -21.319 -48.440 1.00 9.63 261 GLU A N 1
ATOM 2012 C CA . GLU A 1 261 ? -15.438 -22.207 -48.983 1.00 10.72 261 GLU A CA 1
ATOM 2013 C C . GLU A 1 261 ? -15.345 -23.481 -48.175 1.00 9.59 261 GLU A C 1
ATOM 2014 O O . GLU A 1 261 ? -15.397 -23.376 -46.914 1.00 9.41 261 GLU A O 1
ATOM 2020 N N . PRO A 1 262 ? -15.152 -24.672 -48.741 1.00 9.05 262 PRO A N 1
ATOM 2021 C CA . PRO A 1 262 ? -14.886 -25.848 -47.941 1.00 9.52 262 PRO A CA 1
ATOM 2022 C C . PRO A 1 262 ? -13.619 -25.663 -47.107 1.00 9.41 262 PRO A C 1
ATOM 2023 O O . PRO A 1 262 ? -12.679 -24.993 -47.479 1.00 10.46 262 PRO A O 1
ATOM 2027 N N . ASN A 1 263 ? -13.668 -26.225 -45.898 1.00 9.68 263 ASN A N 1
ATOM 2028 C CA . ASN A 1 263 ? -12.447 -26.242 -45.089 1.00 9.30 263 ASN A CA 1
ATOM 2029 C C . ASN A 1 263 ? -11.439 -27.240 -45.678 1.00 11.43 263 ASN A C 1
ATOM 2030 O O . ASN A 1 263 ? -11.710 -27.839 -46.721 1.00 11.37 263 ASN A O 1
ATOM 2035 N N . GLU A 1 264 ? -10.339 -27.505 -44.981 1.00 11.63 264 GLU A N 1
ATOM 2036 C CA . GLU A 1 264 ? -9.262 -28.363 -45.517 1.00 11.96 264 GLU A CA 1
ATOM 2037 C C . GLU A 1 264 ? -9.733 -29.805 -45.498 1.00 13.28 264 GLU A C 1
ATOM 2038 O O . GLU A 1 264 ? -9.034 -30.639 -46.129 1.00 14.57 264 GLU A O 1
ATOM 2044 N N . HIS A 1 265 ? -10.824 -30.158 -44.848 1.00 11.84 265 HIS A N 1
ATOM 2045 C CA . HIS A 1 265 ? -11.400 -31.498 -44.856 1.00 12.11 265 HIS A CA 1
ATOM 2046 C C . HIS A 1 265 ? -12.536 -31.628 -45.867 1.00 10.36 265 HIS A C 1
ATOM 2047 O O . HIS A 1 265 ? -13.179 -32.661 -45.875 1.00 12.29 265 HIS A O 1
ATOM 2054 N N . GLY A 1 266 ? -12.777 -30.626 -46.685 1.00 10.56 266 GLY A N 1
ATOM 2055 C CA . GLY A 1 266 ? -13.777 -30.692 -47.744 1.00 10.04 266 GLY A CA 1
ATOM 2056 C C . GLY A 1 266 ? -15.187 -30.336 -47.313 1.00 9.56 266 GLY A C 1
ATOM 2057 O O . GLY A 1 266 ? -16.125 -30.669 -48.022 1.00 10.54 266 GLY A O 1
ATOM 2058 N N . ILE A 1 267 ? -15.381 -29.766 -46.118 1.00 8.79 267 ILE A N 1
ATOM 2059 C CA . ILE A 1 267 ? -16.739 -29.525 -45.555 1.00 8.35 267 ILE A CA 1
ATOM 2060 C C . ILE A 1 267 ? -17.165 -28.097 -45.802 1.00 7.90 267 ILE A C 1
ATOM 2061 O O . ILE A 1 267 ? -16.421 -27.147 -45.438 1.00 8.31 267 ILE A O 1
ATOM 2066 N N . ILE A 1 268 ? -18.329 -27.953 -46.409 1.00 7.98 268 ILE A N 1
ATOM 2067 C CA . ILE A 1 268 ? -19.013 -26.635 -46.578 1.00 7.97 268 ILE A CA 1
ATOM 2068 C C . ILE A 1 268 ? -20.057 -26.451 -45.516 1.00 7.91 268 ILE A C 1
ATOM 2069 O O . ILE A 1 268 ? -20.902 -27.301 -45.307 1.00 8.46 268 ILE A O 1
ATOM 2074 N N . LYS A 1 269 ? -19.968 -25.317 -44.813 1.00 6.95 269 LYS A N 1
ATOM 2075 C CA . LYS A 1 269 ? -21.009 -24.890 -43.868 1.00 7.34 269 LYS A CA 1
ATOM 2076 C C . LYS A 1 269 ? -22.002 -23.988 -44.576 1.00 7.11 269 LYS A C 1
ATOM 2077 O O . LYS A 1 269 ? -21.608 -23.075 -45.301 1.00 7.95 269 LYS A O 1
ATOM 2083 N N . VAL A 1 270 ? -23.283 -24.262 -44.336 1.00 7.93 270 VAL A N 1
ATOM 2084 C CA . VAL A 1 270 ? -24.413 -23.535 -44.944 1.00 8.57 270 VAL A CA 1
ATOM 2085 C C . VAL A 1 270 ? -25.332 -23.014 -43.859 1.00 9.66 270 VAL A C 1
ATOM 2086 O O . VAL A 1 270 ? -25.632 -23.695 -42.882 1.00 9.04 270 VAL A O 1
ATOM 2090 N N . CYS A 1 271 ? -25.741 -21.748 -44.007 1.00 10.92 271 CYS A N 1
ATOM 2091 C CA . CYS A 1 271 ? -26.527 -21.009 -43.013 1.00 11.11 271 CYS A CA 1
ATOM 2092 C C . CYS A 1 271 ? -27.798 -20.467 -43.649 1.00 11.93 271 CYS A C 1
ATOM 2093 O O . CYS A 1 271 ? -27.813 -20.091 -44.810 1.00 12.29 271 CYS A O 1
ATOM 2096 N N . ASP A 1 272 ? -28.797 -20.338 -42.784 1.00 13.24 272 ASP A N 1
ATOM 2097 C CA . ASP A 1 272 ? -30.027 -19.551 -43.058 1.00 13.24 272 ASP A CA 1
ATOM 2098 C C . ASP A 1 272 ? -29.709 -18.080 -42.858 1.00 13.88 272 ASP A C 1
ATOM 2099 O O . ASP A 1 272 ? -28.651 -17.701 -42.348 1.00 16.69 272 ASP A O 1
ATOM 2104 N N . GLU A 1 273 ? -30.659 -17.247 -43.202 1.00 11.98 273 GLU A N 1
ATOM 2105 C CA . GLU A 1 273 ? -30.676 -15.816 -42.835 1.00 12.61 273 GLU A CA 1
ATOM 2106 C C . GLU A 1 273 ? -32.021 -15.524 -42.230 1.00 10.68 273 GLU A C 1
ATOM 2107 O O . GLU A 1 273 ? -33.049 -15.690 -42.924 1.00 11.97 273 GLU A O 1
ATOM 2113 N N . PHE A 1 274 ? -32.075 -15.153 -40.951 1.00 9.51 274 PHE A N 1
ATOM 2114 C CA . PHE A 1 274 ? -33.337 -14.966 -40.215 1.00 9.77 274 PHE A CA 1
ATOM 2115 C C . PHE A 1 274 ? -33.060 -14.217 -38.912 1.00 9.12 274 PHE A C 1
ATOM 2116 O O . PHE A 1 274 ? -31.896 -14.043 -38.549 1.00 9.77 274 PHE A O 1
ATOM 2124 N N . PRO A 1 275 ? -34.103 -13.834 -38.152 1.00 9.91 275 PRO A N 1
ATOM 2125 C CA . PRO A 1 275 ? -33.871 -12.993 -36.972 1.00 9.62 275 PRO A CA 1
ATOM 2126 C C . PRO A 1 275 ? -33.484 -13.691 -35.669 1.00 8.64 275 PRO A C 1
ATOM 2127 O O . PRO A 1 275 ? -33.428 -13.030 -34.654 1.00 9.25 275 PRO A O 1
ATOM 2131 N N . GLY A 1 276 ? -33.215 -14.988 -35.712 1.00 8.16 276 GLY A N 1
ATOM 2132 C CA . GLY A 1 276 ? -32.789 -15.727 -34.518 1.00 7.76 276 GLY A CA 1
ATOM 2133 C C . GLY A 1 276 ? -33.948 -16.381 -33.787 1.00 7.56 276 GLY A C 1
ATOM 2134 O O . GLY A 1 276 ? -35.143 -16.000 -33.963 1.00 9.35 276 GLY A O 1
ATOM 2135 N N . PHE A 1 277 ? -33.634 -17.286 -32.875 1.00 6.95 277 PHE A N 1
ATOM 2136 C CA . PHE A 1 277 ? -34.610 -17.956 -31.991 1.00 7.63 277 PHE A CA 1
ATOM 2137 C C . PHE A 1 277 ? -34.299 -17.738 -30.533 1.00 7.54 277 PHE A C 1
ATOM 2138 O O . PHE A 1 277 ? -33.159 -18.006 -30.091 1.00 8.16 277 PHE A O 1
ATOM 2146 N N . THR A 1 278 ? -35.247 -17.365 -29.725 1.00 7.82 278 THR A N 1
ATOM 2147 C CA . THR A 1 278 ? -35.113 -17.456 -28.255 1.00 7.45 278 THR A CA 1
ATOM 2148 C C . THR A 1 278 ? -35.414 -18.842 -27.746 1.00 7.74 278 THR A C 1
ATOM 2149 O O . THR A 1 278 ? -35.936 -19.700 -28.469 1.00 8.08 278 THR A O 1
ATOM 2153 N N . ARG A 1 279 ? -35.097 -19.054 -26.481 1.00 7.92 279 ARG A N 1
ATOM 2154 C CA . ARG A 1 279 ? -35.579 -20.247 -25.753 1.00 8.46 279 ARG A CA 1
ATOM 2155 C C . ARG A 1 279 ? -35.913 -19.771 -24.339 1.00 8.18 279 ARG A C 1
ATOM 2156 O O . ARG A 1 279 ? -35.160 -19.904 -23.386 1.00 8.26 279 ARG A O 1
ATOM 2164 N N . PHE A 1 280 ? -37.121 -19.193 -24.215 1.00 8.90 280 PHE A N 1
ATOM 2165 C CA . PHE A 1 280 ? -37.593 -18.715 -22.917 1.00 9.24 280 PHE A CA 1
ATOM 2166 C C . PHE A 1 280 ? -37.864 -19.856 -21.963 1.00 9.33 280 PHE A C 1
ATOM 2167 O O . PHE A 1 280 ? -38.427 -20.882 -22.353 1.00 11.12 280 PHE A O 1
ATOM 2175 N N . LYS A 1 281 ? -37.444 -19.668 -20.735 1.00 9.65 281 LYS A N 1
ATOM 2176 C CA . LYS A 1 281 ? -37.790 -20.552 -19.608 1.00 11.10 281 LYS A CA 1
ATOM 2177 C C . LYS A 1 281 ? -37.611 -19.777 -18.346 1.00 11.84 281 LYS A C 1
ATOM 2178 O O . LYS A 1 281 ? -37.095 -18.651 -18.314 1.00 12.13 281 LYS A O 1
ATOM 2184 N N . MET A 1 282 ? -38.065 -20.379 -17.243 1.00 11.99 282 MET A N 1
ATOM 2185 C CA . MET A 1 282 ? -37.913 -19.725 -15.944 1.00 12.41 282 MET A CA 1
ATOM 2186 C C . MET A 1 282 ? -36.484 -19.948 -15.444 1.00 11.80 282 MET A C 1
ATOM 2187 O O . MET A 1 282 ? -35.918 -21.047 -15.533 1.00 14.02 282 MET A O 1
ATOM 2192 N N . HIS A 1 283 ? -35.864 -18.883 -14.944 1.00 11.08 283 HIS A N 1
ATOM 2193 C CA . HIS A 1 283 ? -34.474 -18.926 -14.446 1.00 11.29 283 HIS A CA 1
ATOM 2194 C C . HIS A 1 283 ? -34.298 -17.803 -13.435 1.00 10.39 283 HIS A C 1
ATOM 2195 O O . HIS A 1 283 ? -34.983 -16.761 -13.589 1.00 12.54 283 HIS A O 1
ATOM 2202 N N . GLN A 1 284 ? -33.368 -17.966 -12.496 1.00 11.63 284 GLN A N 1
ATOM 2203 C CA . GLN A 1 284 ? -33.082 -16.903 -11.518 1.00 12.37 284 GLN A CA 1
ATOM 2204 C C . GLN A 1 284 ? -31.612 -16.507 -11.501 1.00 12.57 284 GLN A C 1
ATOM 2205 O O . GLN A 1 284 ? -30.816 -17.122 -10.812 1.00 13.93 284 GLN A O 1
ATOM 2211 N N . PRO A 1 285 ? -31.236 -15.516 -12.338 1.00 11.40 285 PRO A N 1
ATOM 2212 C CA . PRO A 1 285 ? -29.859 -15.000 -12.320 1.00 11.60 285 PRO A CA 1
ATOM 2213 C C . PRO A 1 285 ? -29.488 -14.485 -10.930 1.00 13.44 285 PRO A C 1
ATOM 2214 O O . PRO A 1 285 ? -30.374 -14.059 -10.153 1.00 14.82 285 PRO A O 1
ATOM 2218 N N . PHE A 1 286 ? -28.197 -14.423 -10.629 1.00 12.10 286 PHE A N 1
ATOM 2219 C CA . PHE A 1 286 ? -27.720 -13.743 -9.412 1.00 12.69 286 PHE A CA 1
ATOM 2220 C C . PHE A 1 286 ? -28.144 -12.286 -9.503 1.00 12.14 286 PHE A C 1
ATOM 2221 O O . PHE A 1 286 ? -27.906 -11.546 -10.473 1.00 13.68 286 PHE A O 1
ATOM 2229 N N . GLY A 1 287 ? -28.753 -11.741 -8.445 1.00 13.86 287 GLY A N 1
ATOM 2230 C CA . GLY A 1 287 ? -29.272 -10.366 -8.362 1.00 15.18 287 GLY A CA 1
ATOM 2231 C C . GLY A 1 287 ? -30.731 -10.288 -8.724 1.00 17.13 287 GLY A C 1
ATOM 2232 O O . GLY A 1 287 ? -31.290 -9.179 -8.642 1.00 21.72 287 GLY A O 1
ATOM 2233 N N . ALA A 1 288 ? -31.367 -11.354 -9.163 1.00 14.90 288 ALA A N 1
ATOM 2234 C CA . ALA A 1 288 ? -32.841 -11.422 -9.356 1.00 17.26 288 ALA A CA 1
ATOM 2235 C C . ALA A 1 288 ? -33.432 -11.977 -8.054 1.00 18.68 288 ALA A C 1
ATOM 2236 O O . ALA A 1 288 ? -32.985 -12.961 -7.584 1.00 19.29 288 ALA A O 1
ATOM 2238 N N . LYS A 1 289 ? -34.531 -11.385 -7.588 1.00 25.49 289 LYS A N 1
ATOM 2239 C CA . LYS A 1 289 ? -35.153 -11.752 -6.279 1.00 29.29 289 LYS A CA 1
ATOM 2240 C C . LYS A 1 289 ? -36.006 -13.017 -6.425 1.00 27.61 289 LYS A C 1
ATOM 2241 O O . LYS A 1 289 ? -36.213 -13.718 -5.413 1.00 28.66 289 LYS A O 1
ATOM 2247 N N . ALA A 1 290 ? -36.493 -13.315 -7.640 1.00 22.06 290 ALA A N 1
ATOM 2248 C CA . ALA A 1 290 ? -37.354 -14.489 -7.929 1.00 20.97 290 ALA A CA 1
ATOM 2249 C C . ALA A 1 290 ? -37.070 -14.973 -9.351 1.00 17.26 290 ALA A C 1
ATOM 2250 O O . ALA A 1 290 ? -36.526 -14.186 -10.130 1.00 17.88 290 ALA A O 1
ATOM 2252 N N . PRO A 1 291 ? -37.446 -16.214 -9.694 1.00 17.73 291 PRO A N 1
ATOM 2253 C CA . PRO A 1 291 ? -37.310 -16.660 -11.087 1.00 17.98 291 PRO A CA 1
ATOM 2254 C C . PRO A 1 291 ? -38.074 -15.730 -12.012 1.00 18.03 291 PRO A C 1
ATOM 2255 O O . PRO A 1 291 ? -39.135 -15.188 -11.706 1.00 20.34 291 PRO A O 1
ATOM 2259 N N . LYS A 1 292 ? -37.501 -15.554 -13.209 1.00 15.28 292 LYS A N 1
ATOM 2260 C CA . LYS A 1 292 ? -38.065 -14.745 -14.320 1.00 15.08 292 LYS A CA 1
ATOM 2261 C C . LYS A 1 292 ? -38.069 -15.542 -15.620 1.00 13.22 292 LYS A C 1
ATOM 2262 O O . LYS A 1 292 ? -37.253 -16.465 -15.762 1.00 12.55 292 LYS A O 1
ATOM 2268 N N . ARG A 1 293 ? -38.977 -15.189 -16.531 1.00 13.30 293 ARG A N 1
ATOM 2269 C CA . ARG A 1 293 ? -39.009 -15.795 -17.865 1.00 11.75 293 ARG A CA 1
ATOM 2270 C C . ARG A 1 293 ? -37.976 -15.058 -18.713 1.00 10.94 293 ARG A C 1
ATOM 2271 O O . ARG A 1 293 ? -38.141 -13.907 -19.028 1.00 12.12 293 ARG A O 1
ATOM 2279 N N . ILE A 1 294 ? -36.876 -15.758 -18.984 1.00 10.93 294 ILE A N 1
ATOM 2280 C CA . ILE A 1 294 ? -35.767 -15.141 -19.758 1.00 10.91 294 ILE A CA 1
ATOM 2281 C C . ILE A 1 294 ? -35.361 -16.157 -20.812 1.00 9.86 294 ILE A C 1
ATOM 2282 O O . ILE A 1 294 ? -35.527 -17.380 -20.683 1.00 9.45 294 ILE A O 1
ATOM 2287 N N . SER A 1 295 ? -34.757 -15.643 -21.895 1.00 8.98 295 SER A N 1
ATOM 2288 C CA . SER A 1 295 ? -34.215 -16.525 -22.949 1.00 7.89 295 SER A CA 1
ATOM 2289 C C . SER A 1 295 ? -32.913 -17.160 -22.444 1.00 7.24 295 SER A C 1
ATOM 2290 O O . SER A 1 295 ? -31.907 -16.456 -22.227 1.00 8.71 295 SER A O 1
ATOM 2293 N N . VAL A 1 296 ? -32.905 -18.458 -22.225 1.00 7.88 296 VAL A N 1
ATOM 2294 C CA . VAL A 1 296 ? -31.760 -19.185 -21.660 1.00 7.90 296 VAL A CA 1
ATOM 2295 C C . VAL A 1 296 ? -31.247 -20.071 -22.772 1.00 8.18 296 VAL A C 1
ATOM 2296 O O . VAL A 1 296 ? -31.953 -20.912 -23.301 1.00 8.19 296 VAL A O 1
ATOM 2300 N N . PRO A 1 297 ? -29.977 -19.949 -23.210 1.00 7.46 297 PRO A N 1
ATOM 2301 C CA . PRO A 1 297 ? -29.486 -20.783 -24.282 1.00 7.52 297 PRO A CA 1
ATOM 2302 C C . PRO A 1 297 ? -29.740 -22.249 -24.005 1.00 8.09 297 PRO A C 1
ATOM 2303 O O . PRO A 1 297 ? -29.521 -22.759 -22.886 1.00 8.42 297 PRO A O 1
ATOM 2307 N N . ARG A 1 298 ? -30.158 -22.957 -25.065 1.00 7.78 298 ARG A N 1
ATOM 2308 C CA . ARG A 1 298 ? -30.255 -24.418 -25.111 1.00 8.55 298 ARG A CA 1
ATOM 2309 C C . ARG A 1 298 ? -28.963 -24.881 -25.749 1.00 7.87 298 ARG A C 1
ATOM 2310 O O . ARG A 1 298 ? -28.825 -24.852 -26.970 1.00 7.93 298 ARG A O 1
ATOM 2318 N N . SER A 1 299 ? -27.996 -25.282 -24.961 1.00 7.70 299 SER A N 1
ATOM 2319 C CA . SER A 1 299 ? -26.613 -25.475 -25.382 1.00 7.77 299 SER A CA 1
ATOM 2320 C C . SER A 1 299 ? -26.422 -26.816 -26.058 1.00 8.28 299 SER A C 1
ATOM 2321 O O . SER A 1 299 ? -26.690 -27.861 -25.469 1.00 8.92 299 SER A O 1
ATOM 2324 N N . HIS A 1 300 ? -25.916 -26.809 -27.277 1.00 8.09 300 HIS A N 1
ATOM 2325 C CA . HIS A 1 300 ? -25.562 -28.012 -28.004 1.00 9.00 300 HIS A CA 1
ATOM 2326 C C . HIS A 1 300 ? -24.448 -28.762 -27.277 1.00 9.44 300 HIS A C 1
ATOM 2327 O O . HIS A 1 300 ? -24.400 -30.012 -27.364 1.00 11.42 300 HIS A O 1
ATOM 2334 N N . ALA A 1 301 ? -23.559 -28.068 -26.596 1.00 8.96 301 ALA A N 1
ATOM 2335 C CA . ALA A 1 301 ? -22.486 -28.767 -25.860 1.00 9.84 301 ALA A CA 1
ATOM 2336 C C . ALA A 1 301 ? -23.121 -29.572 -24.736 1.00 9.92 301 ALA A C 1
ATOM 2337 O O . ALA A 1 301 ? -22.681 -30.729 -24.495 1.00 11.11 301 ALA A O 1
ATOM 2339 N N . LYS A 1 302 ? -24.095 -29.059 -24.021 1.00 9.51 302 LYS A N 1
ATOM 2340 C CA . LYS A 1 302 ? -24.757 -29.802 -22.942 1.00 10.27 302 LYS A CA 1
ATOM 2341 C C . LYS A 1 302 ? -25.680 -30.864 -23.511 1.00 10.65 302 LYS A C 1
ATOM 2342 O O . LYS A 1 302 ? -25.848 -31.933 -22.883 1.00 13.02 302 LYS A O 1
ATOM 2348 N N . HIS A 1 303 ? -26.258 -30.618 -24.678 1.00 9.97 303 HIS A N 1
ATOM 2349 C CA . HIS A 1 303 ? -27.305 -31.484 -25.292 1.00 9.73 303 HIS A CA 1
ATOM 2350 C C . HIS A 1 303 ? -26.871 -31.836 -26.703 1.00 10.17 303 HIS A C 1
ATOM 2351 O O . HIS A 1 303 ? -27.458 -31.336 -27.668 1.00 10.26 303 HIS A O 1
ATOM 2358 N N . PRO A 1 304 ? -25.836 -32.676 -26.922 1.00 10.31 304 PRO A N 1
ATOM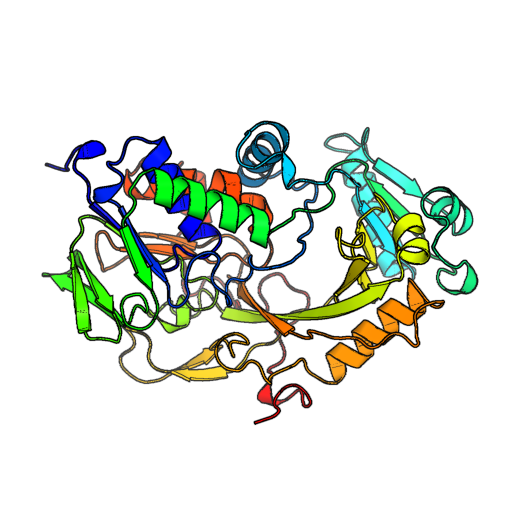 2359 C CA . PRO A 1 304 ? -25.297 -32.890 -28.247 1.00 11.24 304 PRO A CA 1
ATOM 2360 C C . PRO A 1 304 ? -26.210 -33.657 -29.204 1.00 11.64 304 PRO A C 1
ATOM 2361 O O . PRO A 1 304 ? -25.907 -33.674 -30.374 1.00 12.76 304 PRO A O 1
ATOM 2365 N N . THR A 1 305 ? -27.279 -34.20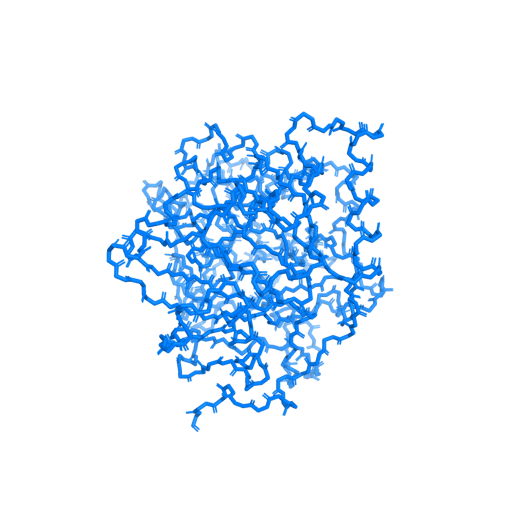3 -28.677 1.00 11.42 305 THR A N 1
ATOM 2366 C CA . THR A 1 305 ? -28.303 -34.812 -29.554 1.00 11.55 305 THR A CA 1
ATOM 2367 C C . THR A 1 305 ? -29.203 -33.736 -30.169 1.00 11.83 305 THR A C 1
ATOM 2368 O O . THR A 1 305 ? -30.024 -34.088 -31.062 1.00 12.41 305 THR A O 1
ATOM 2372 N N . ASP A 1 306 ? -29.189 -32.501 -29.679 1.00 9.86 306 ASP A N 1
ATOM 2373 C CA . ASP A 1 306 ? -30.023 -31.474 -30.306 1.00 8.79 306 ASP A CA 1
ATOM 2374 C C . ASP A 1 306 ? -29.524 -31.205 -31.734 1.00 8.94 306 ASP A C 1
ATOM 2375 O O . ASP A 1 306 ? -28.348 -31.327 -32.045 1.00 9.51 306 ASP A O 1
ATOM 2380 N N . THR A 1 307 ? -30.452 -30.835 -32.598 1.00 8.04 307 THR A N 1
ATOM 2381 C CA . THR A 1 307 ? -30.128 -30.360 -33.922 1.00 8.40 307 THR A CA 1
ATOM 2382 C C . THR A 1 307 ? -30.630 -28.954 -34.097 1.00 8.61 307 THR A C 1
ATOM 2383 O O . THR A 1 307 ? -30.246 -28.079 -33.296 1.00 8.79 307 THR A O 1
ATOM 2387 N N . ILE A 1 308 ? -31.453 -28.681 -35.098 1.00 8.44 308 ILE A N 1
ATOM 2388 C CA . ILE A 1 308 ? -31.987 -27.361 -35.417 1.00 8.43 308 ILE A CA 1
ATOM 2389 C C . ILE A 1 308 ? -33.463 -27.563 -35.800 1.00 8.63 308 ILE A C 1
ATOM 2390 O O . ILE A 1 308 ? -33.858 -28.707 -36.141 1.00 9.29 308 ILE A O 1
ATOM 2395 N N . PRO A 1 309 ? -34.291 -26.519 -35.747 1.00 7.67 309 PRO A N 1
ATOM 2396 C CA . PRO A 1 309 ? -35.718 -26.717 -36.092 1.00 8.14 309 PRO A CA 1
ATOM 2397 C C . PRO A 1 309 ? -35.887 -27.181 -37.535 1.00 8.61 309 PRO A C 1
ATOM 2398 O O . PRO A 1 309 ? -35.131 -26.947 -38.445 1.00 8.46 309 PRO A O 1
ATOM 2402 N N . ASP A 1 310 ? -37.019 -27.929 -37.731 1.00 9.70 310 ASP A N 1
ATOM 2403 C CA . ASP A 1 310 ? -37.395 -28.379 -39.094 1.00 9.55 310 ASP A CA 1
ATOM 2404 C C . ASP A 1 310 ? -37.488 -27.169 -40.077 1.00 8.58 310 ASP A C 1
ATOM 2405 O O . ASP A 1 310 ? -37.077 -27.333 -41.221 1.00 9.84 310 ASP A O 1
ATOM 2410 N N . ALA A 1 311 ? -38.004 -26.069 -39.612 1.00 9.48 311 ALA A N 1
ATOM 2411 C CA . ALA A 1 311 ? -38.088 -24.899 -40.501 1.00 10.15 311 ALA A CA 1
ATOM 2412 C C . ALA A 1 311 ? -36.722 -24.480 -41.027 1.00 10.11 311 ALA A C 1
ATOM 2413 O O . ALA A 1 311 ? -36.590 -24.014 -42.156 1.00 10.47 311 ALA A O 1
ATOM 2415 N N . SER A 1 312 ? -35.721 -24.590 -40.143 1.00 9.49 312 SER A N 1
ATOM 2416 C CA . SER A 1 312 ? -34.326 -24.215 -40.478 1.00 9.36 312 SER A CA 1
ATOM 2417 C C . SER A 1 312 ? -33.771 -25.175 -41.491 1.00 9.58 312 SER A C 1
ATOM 2418 O O . SER A 1 312 ? -33.060 -24.776 -42.414 1.00 9.43 312 SER A O 1
ATOM 2421 N N . ILE A 1 313 ? -34.025 -26.475 -41.323 1.00 9.20 313 ILE A N 1
ATOM 2422 C CA . ILE A 1 313 ? -33.563 -27.445 -42.313 1.00 10.18 313 ILE A CA 1
ATOM 2423 C C . ILE A 1 313 ? -34.149 -27.161 -43.676 1.00 9.51 313 ILE A C 1
ATOM 2424 O O . ILE A 1 313 ? -33.501 -27.255 -44.714 1.00 10.55 313 ILE A O 1
ATOM 2429 N N . VAL A 1 314 ? -35.464 -26.865 -43.710 1.00 10.21 314 VAL A N 1
ATOM 2430 C CA . VAL A 1 314 ? -36.089 -26.543 -45.016 1.00 9.99 314 VAL A CA 1
ATOM 2431 C C . VAL A 1 314 ? -35.359 -25.361 -45.650 1.00 8.36 314 VAL A C 1
ATOM 2432 O O . VAL A 1 314 ? -35.095 -25.343 -46.838 1.00 9.59 314 VAL A O 1
ATOM 2436 N N . ARG A 1 315 ? -35.112 -24.313 -44.847 1.00 9.27 315 ARG A N 1
ATOM 2437 C CA . ARG A 1 315 ? -34.382 -23.133 -45.370 1.00 9.68 315 ARG A CA 1
ATOM 2438 C C . ARG A 1 315 ? -32.974 -23.462 -45.860 1.00 8.82 315 ARG A C 1
ATOM 2439 O O . ARG A 1 315 ? -32.591 -23.010 -46.948 1.00 9.25 315 ARG A O 1
ATOM 2447 N N . ILE A 1 316 ? -32.247 -24.236 -45.088 1.00 8.80 316 ILE A N 1
ATOM 2448 C CA . ILE A 1 316 ? -30.875 -24.611 -45.501 1.00 9.08 316 ILE A CA 1
ATOM 2449 C C . ILE A 1 316 ? -30.927 -25.481 -46.756 1.00 8.87 316 ILE A C 1
ATOM 2450 O O . ILE A 1 316 ? -30.103 -25.306 -47.645 1.00 9.49 316 ILE A O 1
ATOM 2455 N N . ARG A 1 317 ? -31.874 -26.424 -46.838 1.00 10.36 317 ARG A N 1
ATOM 2456 C CA . ARG A 1 317 ? -32.025 -27.220 -48.078 1.00 10.67 317 ARG A CA 1
ATOM 2457 C C . ARG A 1 317 ? -32.377 -26.353 -49.250 1.00 10.48 317 ARG A C 1
ATOM 2458 O O . ARG A 1 317 ? -31.848 -26.604 -50.335 1.00 11.58 317 ARG A O 1
ATOM 2466 N N . ARG A 1 318 ? -33.184 -25.331 -49.062 1.00 10.99 318 ARG A N 1
ATOM 2467 C CA . ARG A 1 318 ? -33.463 -24.360 -50.138 1.00 10.89 318 ARG A CA 1
ATOM 2468 C C . ARG A 1 318 ? -32.187 -23.633 -50.533 1.00 11.68 318 ARG A C 1
ATOM 2469 O O . ARG A 1 318 ? -31.928 -23.398 -51.732 1.00 11.51 318 ARG A O 1
ATOM 2477 N N . ALA A 1 319 ? -31.363 -23.224 -49.561 1.00 10.84 319 ALA A N 1
ATOM 2478 C CA . ALA A 1 319 ? -30.107 -22.556 -49.891 1.00 10.63 319 ALA A CA 1
ATOM 2479 C C . ALA A 1 319 ? -29.203 -23.501 -50.707 1.00 9.47 319 ALA A C 1
ATOM 2480 O O . ALA A 1 319 ? -28.567 -23.053 -51.677 1.00 10.34 319 ALA A O 1
ATOM 2482 N N . ILE A 1 320 ? -29.111 -24.774 -50.323 1.00 9.23 320 ILE A N 1
ATOM 2483 C CA . ILE A 1 320 ? -28.283 -25.735 -51.113 1.00 10.28 320 ILE A CA 1
ATOM 2484 C C . ILE A 1 320 ? -28.896 -25.937 -52.502 1.00 11.13 320 ILE A C 1
ATOM 2485 O O . ILE A 1 320 ? -28.126 -25.943 -53.500 1.00 11.58 320 ILE A O 1
ATOM 2490 N N . ALA A 1 321 ? -30.205 -26.022 -52.597 1.00 12.01 321 ALA A N 1
ATOM 2491 C CA . ALA A 1 321 ? -30.838 -26.260 -53.918 1.00 13.09 321 ALA A CA 1
ATOM 2492 C C . ALA A 1 321 ? -30.605 -25.057 -54.805 1.00 13.52 321 ALA A C 1
ATOM 2493 O O . ALA A 1 321 ? -30.510 -25.217 -56.068 1.00 15.65 321 ALA A O 1
ATOM 2495 N N . THR A 1 322 ? -30.458 -23.864 -54.274 1.00 11.77 322 THR A N 1
ATOM 2496 C CA . THR A 1 322 ? -30.280 -22.620 -55.019 1.00 11.76 322 THR A CA 1
ATOM 2497 C C . THR A 1 322 ? -28.799 -22.455 -55.340 1.00 12.76 322 THR A C 1
ATOM 2498 O O . THR A 1 322 ? -28.418 -22.182 -56.515 1.00 13.40 322 THR A O 1
ATOM 2502 N N . PHE A 1 323 ? -27.888 -22.541 -54.348 1.00 11.52 323 PHE A N 1
ATOM 2503 C CA . PHE A 1 323 ? -26.465 -22.265 -54.582 1.00 10.68 323 PHE A CA 1
ATOM 2504 C C . PHE A 1 323 ? -25.704 -23.440 -55.166 1.00 10.43 323 PHE A C 1
ATOM 2505 O O . PHE A 1 323 ? -24.715 -23.206 -55.862 1.00 12.08 323 PHE A O 1
ATOM 2513 N N . MET A 1 324 ? -26.070 -24.644 -54.798 1.00 10.16 324 MET A N 1
ATOM 2514 C CA . MET A 1 324 ? -25.280 -25.862 -55.101 1.00 11.44 324 MET A CA 1
ATOM 2515 C C . MET A 1 324 ? -26.218 -26.996 -55.471 1.00 12.21 324 MET A C 1
ATOM 2516 O O . MET A 1 324 ? -26.266 -28.031 -54.830 1.00 12.28 324 MET A O 1
ATOM 2521 N N . PRO A 1 325 ? -27.061 -26.813 -56.533 1.00 12.55 325 PRO A N 1
ATOM 2522 C CA . PRO A 1 325 ? -28.057 -27.831 -56.860 1.00 13.70 325 PRO A CA 1
ATOM 2523 C C . PRO A 1 325 ? -27.463 -29.217 -57.159 1.00 13.42 325 PRO A C 1
ATOM 2524 O O . PRO A 1 325 ? -28.112 -30.218 -56.835 1.00 16.68 325 PRO A O 1
ATOM 2528 N N . GLN A 1 326 ? -26.211 -29.248 -57.593 1.00 14.02 326 GLN A N 1
ATOM 2529 C CA . GLN A 1 326 ? -25.480 -30.490 -57.899 1.00 15.26 326 GLN A CA 1
ATOM 2530 C C . GLN A 1 326 ? -25.243 -31.284 -56.608 1.00 15.54 326 GLN A C 1
ATOM 2531 O O . GLN A 1 326 ? -24.946 -32.444 -56.698 1.00 19.51 326 GLN A O 1
ATOM 2537 N N . PHE A 1 327 ? -25.373 -30.671 -55.398 1.00 15.28 327 PHE A N 1
ATOM 2538 C CA . PHE A 1 327 ? -25.113 -31.302 -54.089 1.00 14.76 327 PHE A CA 1
ATOM 2539 C C . PHE A 1 327 ? -26.373 -31.542 -53.285 1.00 14.98 327 PHE A C 1
ATOM 2540 O O . PHE A 1 327 ? -26.273 -31.847 -52.087 1.00 14.56 327 PHE A O 1
ATOM 2548 N N . LYS A 1 328 ? -27.568 -31.471 -53.856 1.00 15.11 328 LYS A N 1
ATOM 2549 C CA . LYS A 1 328 ? -28.835 -31.606 -53.108 1.00 17.19 328 LYS A CA 1
ATOM 2550 C C . LYS A 1 328 ? -28.978 -32.970 -52.421 1.00 16.14 328 LYS A C 1
ATOM 2551 O O . LYS A 1 328 ? -29.710 -33.023 -51.465 1.00 17.88 328 LYS A O 1
ATOM 2557 N N . ASN A 1 329 ? -28.292 -34.024 -52.846 1.00 15.35 329 ASN A N 1
ATOM 2558 C CA . ASN A 1 329 ? -28.461 -35.335 -52.200 1.00 17.85 329 ASN A CA 1
ATOM 2559 C C . ASN A 1 329 ? -27.469 -35.535 -51.033 1.00 15.94 329 ASN A C 1
ATOM 2560 O O . ASN A 1 329 ? -27.522 -36.585 -50.354 1.00 17.71 329 ASN A O 1
ATOM 2565 N N . LYS A 1 330 ? -26.563 -34.587 -50.806 1.00 14.56 330 LYS A N 1
ATOM 2566 C CA . LYS A 1 330 ? -25.601 -34.763 -49.687 1.00 12.81 330 LYS A CA 1
ATOM 2567 C C . LYS A 1 330 ? -26.335 -34.583 -48.371 1.00 11.67 330 LYS A C 1
ATOM 2568 O O . LYS A 1 330 ? -27.081 -33.599 -48.194 1.00 12.79 330 LYS A O 1
ATOM 2574 N N . PRO A 1 331 ? -26.116 -35.436 -47.373 1.00 11.16 331 PRO A N 1
ATOM 2575 C CA . PRO A 1 331 ? -26.716 -35.206 -46.068 1.00 10.92 331 PRO A CA 1
ATOM 2576 C C . PRO A 1 331 ? -26.170 -33.939 -45.385 1.00 9.72 331 PRO A C 1
ATOM 2577 O O . PRO A 1 331 ? -24.986 -33.751 -45.399 1.00 10.21 331 PRO A O 1
ATOM 2581 N N . LEU A 1 332 ? -27.052 -33.256 -44.723 1.00 9.11 332 LEU A N 1
ATOM 2582 C CA . LEU A 1 332 ? -26.701 -32.078 -43.872 1.00 9.20 332 LEU A CA 1
ATOM 2583 C C . LEU A 1 332 ? -26.409 -32.574 -42.469 1.00 9.28 332 LEU A C 1
ATOM 2584 O O . LEU A 1 332 ? -27.336 -33.067 -41.802 1.00 10.59 332 LEU A O 1
ATOM 2589 N N . PHE A 1 333 ? -25.174 -32.490 -42.032 1.00 8.50 333 PHE A N 1
ATOM 2590 C CA . PHE A 1 333 ? -24.767 -33.088 -40.769 1.00 8.66 333 PHE A CA 1
ATOM 2591 C C . PHE A 1 333 ? -24.136 -32.079 -39.846 1.00 8.57 333 PHE A C 1
ATOM 2592 O O . PHE A 1 333 ? -23.784 -30.930 -40.240 1.00 8.60 333 PHE A O 1
ATOM 2600 N N . ASN A 1 334 ? -23.959 -32.492 -38.621 1.00 8.65 334 ASN A N 1
ATOM 2601 C CA . ASN A 1 334 ? -23.452 -31.637 -37.537 1.00 9.16 334 ASN A CA 1
ATOM 2602 C C . ASN A 1 334 ? -24.263 -30.352 -37.538 1.00 8.79 334 ASN A C 1
ATOM 2603 O O . ASN A 1 334 ? -23.707 -29.217 -37.434 1.00 9.91 334 ASN A O 1
ATOM 2608 N N . GLN A 1 335 ? -25.548 -30.497 -37.613 1.00 8.28 335 GLN A N 1
ATOM 2609 C CA . GLN A 1 335 ? -26.519 -29.420 -37.470 1.00 8.11 335 GLN A CA 1
ATOM 2610 C C . GLN A 1 335 ? -26.415 -28.872 -36.064 1.00 8.41 335 GLN A C 1
ATOM 2611 O O . GLN A 1 335 ? -26.449 -29.652 -35.088 1.00 10.71 335 GLN A O 1
ATOM 2617 N N . ALA A 1 336 ? -26.389 -27.559 -35.900 1.00 7.29 336 ALA A N 1
ATOM 2618 C CA . ALA A 1 336 ? -26.308 -27.002 -34.535 1.00 7.73 336 ALA A CA 1
ATOM 2619 C C . ALA A 1 336 ? -26.867 -25.595 -34.462 1.00 7.05 336 ALA A C 1
ATOM 2620 O O . ALA A 1 336 ? -26.875 -24.841 -35.422 1.00 6.92 336 ALA A O 1
ATOM 2622 N N . MET A 1 337 ? -27.317 -25.295 -33.246 1.00 6.83 337 MET A N 1
ATOM 2623 C CA . MET A 1 337 ? -27.683 -23.930 -32.807 1.00 7.73 337 MET A CA 1
ATOM 2624 C C . MET A 1 337 ? -26.508 -23.269 -32.120 1.00 8.64 337 MET A C 1
ATOM 2625 O O . MET A 1 337 ? -25.743 -23.946 -31.378 1.00 9.83 337 MET A O 1
ATOM 2630 N N . CYS A 1 338 ? -26.313 -22.009 -32.413 1.00 7.03 338 CYS A N 1
ATOM 2631 C CA . CYS A 1 338 ? -25.157 -21.184 -31.974 1.00 7.19 338 CYS A CA 1
ATOM 2632 C C . CYS A 1 338 ? -25.738 -19.911 -31.383 1.00 6.63 338 CYS A C 1
ATOM 2633 O O . CYS A 1 338 ? -26.608 -19.284 -32.026 1.00 7.18 338 CYS A O 1
ATOM 2636 N N . TRP A 1 339 ? -25.353 -19.528 -30.177 1.00 6.16 339 TRP A N 1
ATOM 2637 C CA . TRP A 1 339 ? -26.045 -18.490 -29.392 1.00 6.22 339 TRP A CA 1
ATOM 2638 C C . TRP A 1 339 ? -25.276 -17.190 -29.284 1.00 5.85 339 TRP A C 1
ATOM 2639 O O . TRP A 1 339 ? -24.046 -17.224 -29.062 1.00 7.45 339 TRP A O 1
ATOM 2650 N N . CYS A 1 340 ? -25.984 -16.113 -29.403 1.00 6.51 340 CYS A N 1
ATOM 2651 C CA . CYS A 1 340 ? -25.507 -14.741 -29.211 1.00 7.04 340 CYS A CA 1
ATOM 2652 C C . CYS A 1 340 ? -26.448 -13.991 -28.308 1.00 7.54 340 CYS A C 1
ATOM 2653 O O . CYS A 1 340 ? -27.537 -14.516 -27.990 1.00 7.64 340 CYS A O 1
ATOM 2656 N N . THR A 1 341 ? -26.124 -12.782 -27.886 1.00 6.98 341 THR A N 1
ATOM 2657 C CA . THR A 1 341 ? -27.060 -11.956 -27.106 1.00 6.74 341 THR A CA 1
ATOM 2658 C C . THR A 1 341 ? -27.173 -10.579 -27.733 1.00 6.72 341 THR A C 1
ATOM 2659 O O . THR A 1 341 ? -26.115 -9.899 -27.937 1.00 7.73 341 THR A O 1
ATOM 2663 N N . ASP A 1 342 ? -28.382 -10.149 -28.035 1.00 7.37 342 ASP A N 1
ATOM 2664 C CA . ASP A 1 342 ? -28.607 -8.820 -28.633 1.00 7.30 342 ASP A CA 1
ATOM 2665 C C . ASP A 1 342 ? -28.895 -7.787 -27.564 1.00 7.68 342 ASP A C 1
ATOM 2666 O O . ASP A 1 342 ? -29.692 -8.054 -26.656 1.00 8.17 342 ASP A O 1
ATOM 2671 N N . THR A 1 343 ? -28.345 -6.617 -27.744 1.00 7.73 343 THR A N 1
ATOM 2672 C CA . THR A 1 343 ? -28.866 -5.383 -27.087 1.00 7.62 343 THR A CA 1
ATOM 2673 C C . THR A 1 343 ? -29.933 -4.769 -27.994 1.00 7.87 343 THR A C 1
ATOM 2674 O O . THR A 1 343 ? -30.070 -5.114 -29.163 1.00 8.87 343 THR A O 1
ATOM 2678 N N . ALA A 1 344 ? -30.620 -3.766 -27.440 1.00 8.33 344 ALA A N 1
ATOM 2679 C CA . ALA A 1 344 ? -31.690 -3.128 -28.231 1.00 9.18 344 ALA A CA 1
ATOM 2680 C C . ALA A 1 344 ? -31.117 -2.405 -29.451 1.00 9.19 344 ALA A C 1
ATOM 2681 O O . ALA A 1 344 ? -31.684 -2.523 -30.568 1.00 11.55 344 ALA A O 1
ATOM 2683 N N . ASP A 1 345 ? -29.962 -1.786 -29.318 1.00 9.24 345 ASP A N 1
ATOM 2684 C CA . ASP A 1 345 ? -29.380 -1.024 -30.430 1.00 10.07 345 ASP A CA 1
ATOM 2685 C C . ASP A 1 345 ? -28.322 -1.822 -31.178 1.00 10.65 345 ASP A C 1
ATOM 2686 O O . ASP A 1 345 ? -27.822 -1.365 -32.203 1.00 12.49 345 ASP A O 1
ATOM 2691 N N . GLY A 1 346 ? -27.937 -3.001 -30.729 1.00 8.82 346 GLY A N 1
ATOM 2692 C CA . GLY A 1 346 ? -26.888 -3.812 -31.369 1.00 9.02 346 GLY A CA 1
ATOM 2693 C C . GLY A 1 346 ? -25.475 -3.435 -31.016 1.00 8.29 346 GLY A C 1
ATOM 2694 O O . GLY A 1 346 ? -24.579 -4.066 -31.577 1.00 10.44 346 GLY A O 1
ATOM 2695 N N . HIS A 1 347 ? -25.274 -2.499 -30.141 1.00 8.41 347 HIS A N 1
ATOM 2696 C CA . HIS A 1 347 ? -23.941 -2.172 -29.643 1.00 8.86 347 HIS A CA 1
ATOM 2697 C C . HIS A 1 347 ? -23.596 -3.037 -28.438 1.00 8.35 347 HIS A C 1
ATOM 2698 O O . HIS A 1 347 ? -24.463 -3.617 -27.786 1.00 7.62 347 HIS A O 1
ATOM 2705 N N . LEU A 1 348 ? -22.322 -3.146 -28.180 1.00 7.29 348 LEU A N 1
ATOM 2706 C CA . LEU A 1 348 ? -21.817 -3.950 -27.056 1.00 7.42 348 LEU A CA 1
ATOM 2707 C C . LEU A 1 348 ? -22.27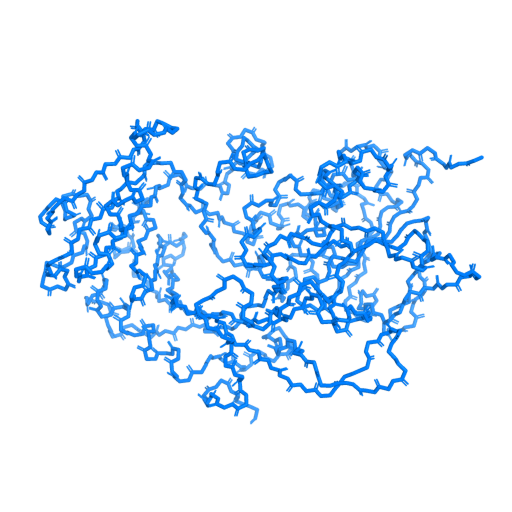6 -3.426 -25.715 1.00 7.14 348 LEU A C 1
ATOM 2708 O O . LEU A 1 348 ? -22.715 -2.246 -25.598 1.00 7.09 348 LEU A O 1
ATOM 2713 N N . LEU A 1 349 ? -22.192 -4.261 -24.708 1.00 6.95 349 LEU A N 1
ATOM 2714 C CA . LEU A 1 349 ? -22.396 -3.922 -23.296 1.00 7.60 349 LEU A CA 1
ATOM 2715 C C . LEU A 1 349 ? -21.069 -4.156 -22.606 1.00 7.16 349 LEU A C 1
ATOM 2716 O O . LEU A 1 349 ? -20.730 -5.345 -22.283 1.00 7.69 349 LEU A O 1
ATOM 2721 N N . ILE A 1 350 ? -20.244 -3.138 -22.409 1.00 7.45 350 ILE A N 1
ATOM 2722 C CA . ILE A 1 350 ? -18.878 -3.212 -21.888 1.00 7.92 350 ILE A CA 1
ATOM 2723 C C . ILE A 1 350 ? -18.807 -2.129 -20.832 1.00 8.12 350 ILE A C 1
ATOM 2724 O O . ILE A 1 350 ? -18.660 -0.944 -21.220 1.00 8.93 350 ILE A O 1
ATOM 2729 N N . CYS A 1 351 ? -18.982 -2.453 -19.574 1.00 7.59 351 CYS A N 1
ATOM 2730 C CA . CYS A 1 351 ? -19.184 -1.448 -18.526 1.00 7.72 351 CYS A CA 1
ATOM 2731 C C . CYS A 1 351 ? -18.933 -2.089 -17.182 1.00 8.07 351 CYS A C 1
ATOM 2732 O O . CYS A 1 351 ? -19.068 -3.307 -17.017 1.00 8.27 351 CYS A O 1
ATOM 2735 N N . GLU A 1 352 ? -18.654 -1.273 -16.186 1.00 8.62 352 GLU A N 1
ATOM 2736 C CA . GLU A 1 352 ? -18.679 -1.729 -14.808 1.00 8.60 352 GLU A CA 1
ATOM 2737 C C . GLU A 1 352 ? -20.100 -1.923 -14.378 1.00 9.00 352 GLU A C 1
ATOM 2738 O O . GLU A 1 352 ? -20.983 -1.123 -14.707 1.00 10.12 352 GLU A O 1
ATOM 2744 N N . HIS A 1 353 ? -20.382 -2.916 -13.560 1.00 9.08 353 HIS A N 1
ATOM 2745 C CA . HIS A 1 353 ? -21.690 -3.098 -12.972 1.00 9.54 353 HIS A CA 1
ATOM 2746 C C . HIS A 1 353 ? -21.996 -1.877 -12.098 1.00 10.74 353 HIS A C 1
ATOM 2747 O O . HIS A 1 353 ? -21.099 -1.385 -11.424 1.00 11.80 353 HIS A O 1
ATOM 2754 N N . PRO A 1 354 ? -23.253 -1.365 -12.123 1.00 11.09 354 PRO A N 1
ATOM 2755 C CA . PRO A 1 354 ? -23.525 -0.134 -11.405 1.00 14.37 354 PRO A CA 1
ATOM 2756 C C . PRO A 1 354 ? -23.525 -0.288 -9.886 1.00 15.50 354 PRO A C 1
ATOM 2757 O O . PRO A 1 354 ? -23.370 0.763 -9.243 1.00 18.09 354 PRO A O 1
ATOM 2761 N N . GLU A 1 355 ? -23.660 -1.474 -9.346 1.00 12.68 355 GLU A N 1
ATOM 2762 C CA . GLU A 1 355 ? -23.694 -1.668 -7.862 1.00 15.73 355 GLU A CA 1
ATOM 2763 C C . GLU A 1 355 ? -22.483 -2.449 -7.401 1.00 16.33 355 GLU A C 1
ATOM 2764 O O . GLU A 1 355 ? -22.024 -2.207 -6.266 1.00 20.56 355 GLU A O 1
ATOM 2770 N N . TRP A 1 356 ? -21.944 -3.407 -8.166 1.00 12.34 356 TRP A N 1
ATOM 2771 C CA . TRP A 1 356 ? -20.908 -4.335 -7.693 1.00 11.66 356 TRP A CA 1
ATOM 2772 C C . TRP A 1 356 ? -19.581 -3.817 -8.182 1.00 11.36 356 TRP A C 1
ATOM 2773 O O . TRP A 1 356 ? -19.170 -4.081 -9.376 1.00 10.45 356 TRP A O 1
ATOM 2784 N N . LYS A 1 357 ? -18.856 -3.030 -7.419 1.00 11.13 357 LYS A N 1
ATOM 2785 C CA . LYS A 1 357 ? -17.595 -2.432 -7.828 1.00 10.61 357 LYS A CA 1
ATOM 2786 C C . LYS A 1 357 ? -16.615 -3.524 -8.259 1.00 9.66 357 LYS A C 1
ATOM 2787 O O . LYS A 1 357 ? -16.493 -4.555 -7.557 1.00 10.35 357 LYS A O 1
ATOM 2793 N N . ASN A 1 358 ? -15.880 -3.310 -9.350 1.00 10.23 358 ASN A N 1
ATOM 2794 C CA . ASN A 1 358 ? -14.832 -4.228 -9.835 1.00 10.07 358 ASN A CA 1
ATOM 2795 C C . ASN A 1 358 ? -15.405 -5.498 -10.485 1.00 8.38 358 ASN A C 1
ATOM 2796 O O . ASN A 1 358 ? -14.587 -6.364 -10.801 1.00 9.67 358 ASN A O 1
ATOM 2801 N N . PHE A 1 359 ? -16.665 -5.498 -10.748 1.00 8.13 359 PHE A N 1
ATOM 2802 C CA . PHE A 1 359 ? -17.327 -6.524 -11.590 1.00 7.93 359 PHE A CA 1
ATOM 2803 C C . PHE A 1 359 ? -17.712 -5.856 -12.896 1.00 8.56 359 PHE A C 1
ATOM 2804 O O . PHE A 1 359 ? -18.447 -4.861 -12.890 1.00 9.90 359 PHE A O 1
ATOM 2812 N N . TYR A 1 360 ? -17.194 -6.376 -13.998 1.00 8.36 360 TYR A N 1
ATOM 2813 C CA . TYR A 1 360 ? -17.338 -5.721 -15.310 1.00 8.21 360 TYR A CA 1
ATOM 2814 C C . TYR A 1 360 ? -18.103 -6.625 -16.251 1.00 8.56 360 TYR A C 1
ATOM 2815 O O . TYR A 1 360 ? -17.771 -7.827 -16.353 1.00 10.17 360 TYR A O 1
ATOM 2824 N N . LEU A 1 361 ? -19.026 -6.099 -16.988 1.00 7.83 361 LEU A N 1
ATOM 2825 C CA . LEU A 1 361 ? -19.719 -6.799 -18.059 1.00 8.10 361 LEU A CA 1
ATOM 2826 C C . LEU A 1 361 ? -18.965 -6.618 -19.344 1.00 7.47 361 LEU A C 1
ATOM 2827 O O . LEU A 1 361 ? -18.523 -5.526 -19.664 1.00 7.39 361 LEU A O 1
ATOM 2832 N N . ALA A 1 362 ? -18.829 -7.671 -20.130 1.00 6.84 362 ALA A N 1
ATOM 2833 C CA . ALA A 1 362 ? -18.229 -7.585 -21.478 1.00 7.13 362 ALA A CA 1
ATOM 2834 C C . ALA A 1 362 ? -19.004 -8.521 -22.392 1.00 6.87 362 ALA A C 1
ATOM 2835 O O . ALA A 1 362 ? -18.551 -9.657 -22.629 1.00 6.92 362 ALA A O 1
ATOM 2837 N N . THR A 1 363 ? -20.120 -8.054 -22.887 1.00 6.46 363 THR A N 1
ATOM 2838 C CA . THR A 1 363 ? -21.116 -8.883 -23.560 1.00 6.95 363 THR A CA 1
ATOM 2839 C C . THR A 1 363 ? -21.915 -7.991 -24.527 1.00 6.52 363 THR A C 1
ATOM 2840 O O . THR A 1 363 ? -21.396 -7.000 -25.040 1.00 6.90 363 THR A O 1
ATOM 2844 N N . GLY A 1 364 ? -23.148 -8.385 -24.857 1.00 6.85 364 GLY A N 1
ATOM 2845 C CA . GLY A 1 364 ? -23.928 -7.627 -25.867 1.00 6.85 364 GLY A CA 1
ATOM 2846 C C . GLY A 1 364 ? -23.396 -7.781 -27.250 1.00 6.60 364 GLY A C 1
ATOM 2847 O O . GLY A 1 364 ? -23.546 -6.874 -28.081 1.00 7.21 364 GLY A O 1
ATOM 2848 N N . ASP A 1 365 ? -22.771 -8.929 -27.553 1.00 6.37 365 ASP A N 1
ATOM 2849 C CA . ASP A 1 365 ? -22.092 -9.154 -28.830 1.00 6.95 365 ASP A CA 1
ATOM 2850 C C . ASP A 1 365 ? -22.971 -8.905 -30.046 1.00 6.53 365 ASP A C 1
ATOM 2851 O O . ASP A 1 365 ? -22.435 -8.635 -31.133 1.00 7.00 365 ASP A O 1
ATOM 2856 N N . SER A 1 366 ? -24.276 -9.157 -29.905 1.00 6.75 366 SER A N 1
ATOM 2857 C CA . SER A 1 366 ? -25.299 -8.779 -30.915 1.00 6.93 366 SER A CA 1
ATOM 2858 C C . SER A 1 366 ? -25.046 -9.458 -32.248 1.00 7.46 366 SER A C 1
ATOM 2859 O O . SER A 1 366 ? -25.494 -8.946 -33.298 1.00 8.35 366 SER A O 1
ATOM 2862 N N . GLY A 1 367 ? -24.437 -10.623 -32.263 1.00 7.14 367 GLY A N 1
ATOM 2863 C CA . GLY A 1 367 ? -24.334 -11.427 -33.475 1.00 7.63 367 GLY A CA 1
ATOM 2864 C C . GLY A 1 367 ? -23.307 -10.973 -34.476 1.00 8.46 367 GLY A C 1
ATOM 2865 O O . GLY A 1 367 ? -23.272 -11.583 -35.550 1.00 8.85 367 GLY A O 1
ATOM 2866 N N . ASP A 1 368 ? -22.460 -10.020 -34.138 1.00 9.05 368 ASP A N 1
ATOM 2867 C CA . ASP A 1 368 ? -21.512 -9.573 -35.203 1.00 10.79 368 ASP A CA 1
ATOM 2868 C C . ASP A 1 368 ? -20.154 -9.233 -34.624 1.00 9.32 368 ASP A C 1
ATOM 2869 O O . ASP A 1 368 ? -19.434 -8.368 -35.145 1.00 10.64 368 ASP A O 1
ATOM 2874 N N . SER A 1 369 ? -19.761 -9.905 -33.573 1.00 7.22 369 SER A N 1
ATOM 2875 C CA . SER A 1 369 ? -18.519 -9.559 -32.856 1.00 7.01 369 SER A CA 1
ATOM 2876 C C . SER A 1 369 ? -17.387 -10.560 -33.036 1.00 6.58 369 SER A C 1
ATOM 2877 O O . SER A 1 369 ? -16.313 -10.303 -32.480 1.00 7.20 369 SER A O 1
ATOM 2880 N N . PHE A 1 370 ? -17.553 -11.668 -33.703 1.00 6.44 370 PHE A N 1
ATOM 2881 C CA . PHE A 1 370 ? -16.400 -12.588 -33.860 1.00 6.67 370 PHE A CA 1
ATOM 2882 C C . PHE A 1 370 ? -15.252 -11.851 -34.540 1.00 6.98 370 PHE A C 1
ATOM 2883 O O . PHE A 1 370 ? -14.057 -12.034 -34.128 1.00 7.35 370 PHE A O 1
ATOM 2891 N N . LYS A 1 371 ? -15.540 -11.048 -35.536 1.00 6.83 371 LYS A N 1
ATOM 2892 C CA . LYS A 1 371 ? -14.473 -10.328 -36.256 1.00 7.46 371 LYS A CA 1
ATOM 2893 C C . LYS A 1 371 ? -13.677 -9.453 -35.305 1.00 8.49 371 LYS A C 1
ATOM 2894 O O . LYS A 1 371 ? -12.559 -9.036 -35.682 1.00 8.78 371 LYS A O 1
ATOM 2900 N N . LEU A 1 372 ? -14.195 -9.089 -34.146 1.00 7.48 372 LEU A N 1
ATOM 2901 C CA . LEU A 1 372 ? -13.477 -8.232 -33.181 1.00 7.48 372 LEU A CA 1
ATOM 2902 C C . LEU A 1 372 ? -12.536 -9.047 -32.317 1.00 7.64 372 LEU A C 1
ATOM 2903 O O . LEU A 1 372 ? -11.824 -8.425 -31.497 1.00 8.46 372 LEU A O 1
ATOM 2908 N N . LEU A 1 373 ? -12.488 -10.372 -32.438 1.00 7.01 373 LEU A N 1
ATOM 2909 C CA . LEU A 1 373 ? -11.607 -11.190 -31.577 1.00 7.18 373 LEU A CA 1
ATOM 2910 C C . LEU A 1 373 ? -10.227 -10.576 -31.335 1.00 7.57 373 LEU A C 1
ATOM 2911 O O . LEU A 1 373 ? -9.788 -10.576 -30.185 1.00 7.88 373 LEU A O 1
ATOM 2916 N N . PRO A 1 374 ? -9.457 -10.115 -32.335 1.00 7.27 374 PRO A N 1
ATOM 2917 C CA . PRO A 1 374 ? -8.097 -9.693 -32.033 1.00 7.98 374 PRO A CA 1
ATOM 2918 C C . PRO A 1 374 ? -8.030 -8.446 -31.182 1.00 8.15 374 PRO A C 1
ATOM 2919 O O . PRO A 1 374 ? -7.025 -8.312 -30.470 1.00 9.95 374 PRO A O 1
ATOM 2923 N N . ILE A 1 375 ? -9.023 -7.573 -31.214 1.00 8.00 375 ILE A N 1
ATOM 2924 C CA . ILE A 1 375 ? -8.932 -6.260 -30.579 1.00 8.30 375 ILE A CA 1
ATOM 2925 C C . ILE A 1 375 ? -9.774 -6.137 -29.339 1.00 8.44 375 ILE A C 1
ATOM 2926 O O . ILE A 1 375 ? -9.498 -5.254 -28.521 1.00 8.67 375 ILE A O 1
ATOM 2931 N N . ILE A 1 376 ? -10.869 -6.897 -29.197 1.00 7.69 376 ILE A N 1
ATOM 2932 C CA . ILE A 1 376 ? -11.890 -6.494 -28.214 1.00 8.00 376 ILE A CA 1
ATOM 2933 C C . ILE A 1 376 ? -11.326 -6.477 -26.800 1.00 7.48 376 ILE A C 1
ATOM 2934 O O . ILE A 1 376 ? -11.715 -5.627 -25.996 1.00 8.41 376 ILE A O 1
ATOM 2939 N N . GLY A 1 377 ? -10.446 -7.437 -26.481 1.00 7.63 377 GLY A N 1
ATOM 2940 C CA . GLY A 1 377 ? -9.823 -7.428 -25.155 1.00 7.91 377 GLY A CA 1
ATOM 2941 C C . GLY A 1 377 ? -9.077 -6.151 -24.837 1.00 7.50 377 GLY A C 1
ATOM 2942 O O . GLY A 1 377 ? -8.947 -5.857 -23.627 1.00 8.41 377 GLY A O 1
ATOM 2943 N N . LYS A 1 378 ? -8.577 -5.419 -25.825 1.00 7.89 378 LYS A N 1
ATOM 2944 C CA . LYS A 1 378 ? -7.865 -4.162 -25.518 1.00 9.46 378 LYS A CA 1
ATOM 2945 C C . LYS A 1 378 ? -8.847 -3.222 -24.861 1.00 8.97 378 LYS A C 1
ATOM 2946 O O . LYS A 1 378 ? -8.472 -2.536 -23.892 1.00 9.38 378 LYS A O 1
ATOM 2952 N N . TYR A 1 379 ? -10.066 -3.128 -25.351 1.00 8.41 379 TYR A N 1
ATOM 2953 C CA . TYR A 1 379 ? -11.057 -2.213 -24.809 1.00 8.37 379 TYR A CA 1
ATOM 2954 C C . TYR A 1 379 ? -11.484 -2.637 -23.420 1.00 7.64 379 TYR A C 1
ATOM 2955 O O . TYR A 1 379 ? -11.764 -1.826 -22.551 1.00 9.17 379 TYR A O 1
ATOM 2964 N N . VAL A 1 380 ? -11.577 -3.968 -23.200 1.00 8.05 380 VAL A N 1
ATOM 2965 C CA . VAL A 1 380 ? -11.950 -4.465 -21.871 1.00 8.18 380 VAL A CA 1
ATOM 2966 C C . VAL A 1 380 ? -10.839 -4.123 -20.858 1.00 7.91 380 VAL A C 1
ATOM 2967 O O . VAL A 1 380 ? -11.151 -3.676 -19.751 1.00 8.10 380 VAL A O 1
ATOM 2971 N N . VAL A 1 381 ? -9.578 -4.283 -21.227 1.00 7.74 381 VAL A N 1
ATOM 2972 C CA . VAL A 1 381 ? -8.482 -3.889 -20.320 1.00 9.06 381 VAL A CA 1
ATOM 2973 C C . VAL A 1 381 ? -8.564 -2.365 -20.050 1.00 8.47 381 VAL A C 1
ATOM 2974 O O . VAL A 1 381 ? -8.430 -1.953 -18.900 1.00 9.06 381 VAL A O 1
ATOM 2978 N N . GLU A 1 382 ? -8.827 -1.563 -21.089 1.00 8.14 382 GLU A N 1
ATOM 2979 C CA . GLU A 1 382 ? -8.978 -0.106 -20.869 1.00 9.16 382 GLU A CA 1
ATOM 2980 C C . GLU A 1 382 ? -10.094 0.153 -19.888 1.00 8.59 382 GLU A C 1
ATOM 2981 O O . GLU A 1 382 ? -9.973 1.006 -18.986 1.00 10.21 382 GLU A O 1
ATOM 2987 N N . LEU A 1 383 ? -11.211 -0.540 -20.023 1.00 8.57 383 LEU A N 1
ATOM 2988 C CA . LEU A 1 383 ? -12.308 -0.362 -19.061 1.00 9.25 383 LEU A CA 1
ATOM 2989 C C . LEU A 1 383 ? -11.840 -0.678 -17.637 1.00 9.70 383 LEU A C 1
ATOM 2990 O O . LEU A 1 383 ? -12.102 0.091 -16.710 1.00 9.70 383 LEU A O 1
ATOM 2995 N N . LEU A 1 384 ? -11.151 -1.798 -17.445 1.00 9.18 384 LEU A N 1
ATOM 2996 C CA . LEU A 1 384 ? -10.668 -2.171 -16.099 1.00 10.64 384 LEU A CA 1
ATOM 2997 C C . LEU A 1 384 ? -9.784 -1.079 -15.506 1.00 10.91 384 LEU A C 1
ATOM 2998 O O . LEU A 1 384 ? -9.777 -0.942 -14.258 1.00 13.12 384 LEU A O 1
ATOM 3003 N N . GLU A 1 385 ? -9.006 -0.445 -16.340 1.00 10.27 385 GLU A N 1
ATOM 3004 C CA . GLU A 1 385 ? -7.990 0.550 -15.913 1.00 12.02 385 GLU A CA 1
ATOM 3005 C C . GLU A 1 385 ? -8.573 1.961 -15.957 1.00 12.06 385 GLU A C 1
ATOM 3006 O O . GLU A 1 385 ? -7.809 2.878 -15.544 1.00 15.35 385 GLU A O 1
ATOM 3012 N N . GLY A 1 386 ? -9.793 2.207 -16.375 1.00 11.84 386 GLY A N 1
ATOM 3013 C CA . GLY A 1 386 ? -10.378 3.553 -16.392 1.00 12.11 386 GLY A CA 1
ATOM 3014 C C . GLY A 1 386 ? -9.846 4.362 -17.525 1.00 12.70 386 GLY A C 1
ATOM 3015 O O . GLY A 1 386 ? -9.953 5.643 -17.400 1.00 15.56 386 GLY A O 1
ATOM 3016 N N . THR A 1 387 ? -9.363 3.821 -18.626 1.00 10.85 387 THR A N 1
ATOM 3017 C CA . THR A 1 387 ? -8.810 4.594 -19.740 1.00 12.67 387 THR A CA 1
ATOM 3018 C C . THR A 1 387 ? -9.645 4.438 -21.022 1.00 10.94 387 THR A C 1
ATOM 3019 O O . THR A 1 387 ? -9.235 4.926 -22.048 1.00 13.58 387 THR A O 1
ATOM 3023 N N . LEU A 1 388 ? -10.757 3.694 -20.929 1.00 10.72 388 LEU A N 1
ATOM 3024 C CA . LEU A 1 388 ? -11.609 3.524 -22.147 1.00 9.60 388 LEU A CA 1
ATOM 3025 C C . LEU A 1 388 ? -12.095 4.894 -22.656 1.00 9.25 388 LEU A C 1
ATOM 3026 O O . LEU A 1 388 ? -12.555 5.673 -21.835 1.00 10.75 388 LEU A O 1
ATOM 3031 N N . ALA A 1 389 ? -11.995 5.116 -23.944 1.00 9.75 389 ALA A N 1
ATOM 3032 C CA . ALA A 1 389 ? -12.442 6.417 -24.510 1.00 10.04 389 ALA A CA 1
ATOM 3033 C C . ALA A 1 389 ? -13.883 6.675 -24.054 1.00 9.44 389 ALA A C 1
ATOM 3034 O O . ALA A 1 389 ? -14.749 5.785 -24.179 1.00 9.34 389 ALA A O 1
ATOM 3036 N N . ASP A 1 390 ? -14.167 7.910 -23.679 1.00 10.18 390 ASP A N 1
ATOM 3037 C CA . ASP A 1 390 ? -15.492 8.291 -23.188 1.00 10.09 390 ASP A CA 1
ATOM 3038 C C . ASP A 1 390 ? -16.563 7.998 -24.221 1.00 9.19 390 ASP A C 1
ATOM 3039 O O . ASP A 1 390 ? -17.694 7.581 -23.804 1.00 8.96 390 ASP A O 1
ATOM 3044 N N . GLU A 1 391 ? -16.362 8.214 -25.491 1.00 8.67 391 GLU A N 1
ATOM 3045 C CA . GLU A 1 391 ? -17.443 7.960 -26.462 1.00 9.03 391 GLU A CA 1
ATOM 3046 C C . GLU A 1 391 ? -17.776 6.480 -26.437 1.00 10.99 391 GLU A C 1
ATOM 3047 O O . GLU A 1 391 ? -18.965 6.127 -26.622 1.00 10.88 391 GLU A O 1
ATOM 3053 N N . LEU A 1 392 ? -16.792 5.605 -26.310 1.00 10.54 392 LEU A N 1
ATOM 3054 C CA . LEU A 1 392 ? -17.047 4.148 -26.248 1.00 10.33 392 LEU A CA 1
ATOM 3055 C C . LEU A 1 392 ? -17.642 3.781 -24.917 1.00 9.52 392 LEU A C 1
ATOM 3056 O O . LEU A 1 392 ? -18.597 2.945 -24.889 1.00 11.19 392 LEU A O 1
ATOM 3061 N N . ALA A 1 393 ? -17.199 4.330 -23.828 1.00 9.37 393 ALA A N 1
ATOM 3062 C CA . ALA A 1 393 ? -17.795 4.123 -22.535 1.00 10.26 393 ALA A CA 1
ATOM 3063 C C . ALA A 1 393 ? -19.269 4.420 -22.620 1.00 10.61 393 ALA A C 1
ATOM 3064 O O . ALA A 1 393 ? -20.121 3.692 -22.001 1.00 11.52 393 ALA A O 1
ATOM 3066 N N . HIS A 1 394 ? -19.679 5.478 -23.273 1.00 9.67 394 HIS A N 1
ATOM 3067 C CA . HIS A 1 394 ? -21.118 5.822 -23.397 1.00 8.69 394 HIS A CA 1
ATOM 3068 C C . HIS A 1 394 ? -21.800 4.832 -24.344 1.00 8.55 394 HIS A C 1
ATOM 3069 O O . HIS A 1 394 ? -22.918 4.373 -23.997 1.00 8.95 394 HIS A O 1
ATOM 3076 N N . LYS A 1 395 ? -21.267 4.555 -25.509 1.00 8.61 395 LYS A N 1
ATOM 3077 C CA . LYS A 1 395 ? -21.914 3.684 -26.467 1.00 9.44 395 LYS A CA 1
ATOM 3078 C C . LYS A 1 395 ? -22.150 2.282 -25.874 1.00 8.97 395 LYS A C 1
ATOM 3079 O O . LYS A 1 395 ? -23.133 1.639 -26.198 1.00 9.18 395 LYS A O 1
ATOM 3085 N N . TRP A 1 396 ? -21.286 1.850 -24.989 1.00 8.44 396 TRP A N 1
ATOM 3086 C CA . TRP A 1 396 ? -21.302 0.491 -24.400 1.00 8.31 396 TRP A CA 1
ATOM 3087 C C . TRP A 1 396 ? -21.844 0.450 -22.990 1.00 7.69 396 TRP A C 1
ATOM 3088 O O . TRP A 1 396 ? -21.707 -0.565 -22.282 1.00 7.89 396 TRP A O 1
ATOM 3099 N N . ARG A 1 397 ? -22.462 1.533 -22.529 1.00 7.50 397 ARG A N 1
ATOM 3100 C CA . ARG A 1 397 ? -22.862 1.753 -21.152 1.00 7.86 397 ARG A CA 1
ATOM 3101 C C . ARG A 1 397 ? -23.987 0.770 -20.713 1.00 7.88 397 ARG A C 1
ATOM 3102 O O . ARG A 1 397 ? -24.784 0.287 -21.518 1.00 8.61 397 ARG A O 1
ATOM 3110 N N . TRP A 1 398 ? -24.085 0.661 -19.386 1.00 8.03 398 TRP A N 1
ATOM 3111 C CA . TRP A 1 398 ? -25.250 0.042 -18.713 1.00 9.12 398 TRP A CA 1
ATOM 3112 C C . TRP A 1 398 ? -26.518 0.806 -19.129 1.00 9.78 398 TRP A C 1
ATOM 3113 O O . TRP A 1 398 ? -26.571 2.049 -18.910 1.00 10.75 398 TRP A O 1
ATOM 3124 N N . ARG A 1 399 ? -27.504 0.166 -19.710 1.00 10.62 399 ARG A N 1
ATOM 3125 C CA . ARG A 1 399 ? -28.666 0.875 -20.284 1.00 10.59 399 ARG A CA 1
ATOM 3126 C C . ARG A 1 399 ? -29.934 0.023 -20.295 1.00 10.78 399 ARG A C 1
ATOM 3127 O O . ARG A 1 399 ? -30.592 -0.117 -21.324 1.00 12.33 399 ARG A O 1
ATOM 3135 N N . PRO A 1 400 ? -30.369 -0.474 -19.123 1.00 12.91 400 PRO A N 1
ATOM 3136 C CA . PRO A 1 400 ? -31.704 -1.068 -19.074 1.00 14.34 400 PRO A CA 1
ATOM 3137 C C . PRO A 1 400 ? -32.769 -0.046 -19.517 1.00 14.35 400 PRO A C 1
ATOM 3138 O O . PRO A 1 400 ? -32.632 1.162 -19.279 1.00 15.72 400 PRO A O 1
ATOM 3142 N N . GLY A 1 401 ? -33.800 -0.555 -20.171 1.00 13.44 401 GLY A N 1
ATOM 3143 C CA . GLY A 1 401 ? -34.947 0.304 -20.552 1.00 14.89 401 GLY A CA 1
ATOM 3144 C C . GLY A 1 401 ? -34.659 1.150 -21.746 1.00 16.82 401 GLY A C 1
ATOM 3145 O O . GLY A 1 401 ? -35.409 2.149 -21.997 1.00 20.36 401 GLY A O 1
ATOM 3146 N N . SER A 1 402 ? -33.681 0.793 -22.569 1.00 15.22 402 SER A N 1
ATOM 3147 C CA . SER A 1 402 ? -33.221 1.555 -23.743 1.00 15.45 402 SER A CA 1
ATOM 3148 C C . SER A 1 402 ? -33.837 1.010 -25.022 1.00 15.70 402 SER A C 1
ATOM 3149 O O . SER A 1 402 ? -33.426 1.432 -26.073 1.00 19.26 402 SER A O 1
ATOM 3152 N N . GLY A 1 403 ? -34.784 0.099 -24.965 1.00 14.08 403 GLY A N 1
ATOM 3153 C CA . GLY A 1 403 ? -35.448 -0.464 -26.121 1.00 14.08 403 GLY A CA 1
ATOM 3154 C C . GLY A 1 403 ? -35.602 -1.972 -26.046 1.00 12.28 403 GLY A C 1
ATOM 3155 O O . GLY A 1 403 ? -35.008 -2.621 -25.145 1.00 13.10 403 GLY A O 1
ATOM 3156 N N . ASP A 1 404 ? -36.376 -2.565 -26.948 1.00 13.87 404 ASP A N 1
ATOM 3157 C CA . ASP A 1 404 ? -36.742 -3.993 -26.865 1.00 14.07 404 ASP A CA 1
ATOM 3158 C C . ASP A 1 404 ? -35.693 -4.829 -27.612 1.00 13.53 404 ASP A C 1
ATOM 3159 O O . ASP A 1 404 ? -35.631 -4.761 -28.847 1.00 14.52 404 ASP A O 1
ATOM 3164 N N . ALA A 1 405 ? -34.869 -5.542 -26.861 1.00 10.68 405 ALA A N 1
ATOM 3165 C CA . ALA A 1 405 ? -33.808 -6.388 -27.447 1.00 10.82 405 ALA A CA 1
ATOM 3166 C C . ALA A 1 405 ? -34.407 -7.622 -28.078 1.00 10.50 405 ALA A C 1
ATOM 3167 O O . ALA A 1 405 ? -33.699 -8.263 -28.831 1.00 10.48 405 ALA A O 1
ATOM 3169 N N . LEU A 1 406 ? -35.660 -8.020 -27.834 1.00 10.17 406 LEU A N 1
ATOM 3170 C CA . LEU A 1 406 ? -36.271 -9.132 -28.549 1.00 10.26 406 LEU A CA 1
ATOM 3171 C C . LEU A 1 406 ? -36.250 -8.915 -30.067 1.00 9.62 406 LEU A C 1
ATOM 3172 O O . LEU A 1 406 ? -36.082 -9.844 -30.848 1.00 10.78 406 LEU A O 1
ATOM 3177 N N . LYS A 1 407 ? -36.563 -7.691 -30.479 1.00 11.13 407 LYS A N 1
ATOM 3178 C CA . LYS A 1 407 ? -36.451 -7.275 -31.880 1.00 11.07 407 LYS A CA 1
ATOM 3179 C C . LYS A 1 407 ? -35.052 -6.716 -32.181 1.00 10.46 407 LYS A C 1
ATOM 3180 O O . LYS A 1 407 ? -34.509 -6.952 -33.236 1.00 11.26 407 LYS A O 1
ATOM 3186 N N . SER A 1 408 ? -34.506 -5.940 -31.246 1.00 10.21 408 SER A N 1
ATOM 3187 C CA . SER A 1 408 ? -33.220 -5.258 -31.481 1.00 10.29 408 SER A CA 1
ATOM 3188 C C . SER A 1 408 ? -33.295 -4.467 -32.779 1.00 12.60 408 SER A C 1
ATOM 3189 O O . SER A 1 408 ? -34.367 -3.851 -33.000 1.00 14.65 408 SER A O 1
ATOM 3192 N N . ARG A 1 409 ? -32.242 -4.432 -33.539 1.00 13.70 409 ARG A N 1
ATOM 3193 C CA . ARG A 1 409 ? -32.228 -3.691 -34.823 1.00 15.87 409 ARG A CA 1
ATOM 3194 C C . ARG A 1 409 ? -32.545 -4.672 -35.944 1.00 16.14 409 ARG A C 1
ATOM 3195 O O . ARG A 1 409 ? -32.286 -4.332 -37.104 1.00 18.69 409 ARG A O 1
ATOM 3203 N N . ARG A 1 410 ? -33.104 -5.832 -35.651 1.00 13.29 410 ARG A N 1
ATOM 3204 C CA . ARG A 1 410 ? -33.431 -6.836 -36.655 1.00 13.78 410 ARG A CA 1
ATOM 3205 C C . ARG A 1 410 ? -34.827 -6.600 -37.264 1.00 14.89 410 ARG A C 1
ATOM 3206 O O . ARG A 1 410 ? -35.553 -5.774 -36.770 1.00 16.88 410 ARG A O 1
ATOM 3214 N N . GLU A 1 411 ? -35.150 -7.444 -38.222 1.00 17.64 411 GLU A N 1
ATOM 3215 C CA . GLU A 1 411 ? -36.371 -7.252 -39.056 1.00 20.32 411 GLU A CA 1
ATOM 3216 C C . GLU A 1 411 ? -37.612 -7.583 -38.251 1.00 19.56 411 GLU A C 1
ATOM 3217 O O . GLU A 1 411 ? -38.678 -7.015 -38.538 1.00 20.77 411 GLU A O 1
ATOM 3223 N N . ALA A 1 412 ? -37.537 -8.411 -37.225 1.00 15.65 412 ALA A N 1
ATOM 3224 C CA . ALA A 1 412 ? -38.701 -8.888 -36.481 1.00 14.69 412 ALA A CA 1
ATOM 3225 C C . ALA A 1 412 ? -38.250 -9.354 -35.104 1.00 13.89 412 ALA A C 1
ATOM 3226 O O . ALA A 1 412 ? -37.080 -9.764 -34.940 1.00 13.71 412 ALA A O 1
ATOM 3228 N N . PRO A 1 413 ? -39.157 -9.435 -34.132 1.00 13.59 413 PRO A N 1
ATOM 3229 C CA . PRO A 1 413 ? -38.909 -10.114 -32.878 1.00 13.51 413 PRO A CA 1
ATOM 3230 C C . PRO A 1 413 ? -38.607 -11.584 -33.138 1.00 13.22 413 PRO A C 1
ATOM 3231 O O . PRO A 1 413 ? -39.229 -12.253 -33.946 1.00 13.67 413 PRO A O 1
ATOM 3235 N N . ALA A 1 414 ? -37.596 -12.110 -32.456 1.00 10.94 414 ALA A N 1
ATOM 3236 C CA . ALA A 1 414 ? -37.227 -13.530 -32.597 1.00 11.38 414 ALA A CA 1
ATOM 3237 C C . ALA A 1 414 ? -38.417 -14.433 -32.228 1.00 10.94 414 ALA A C 1
ATOM 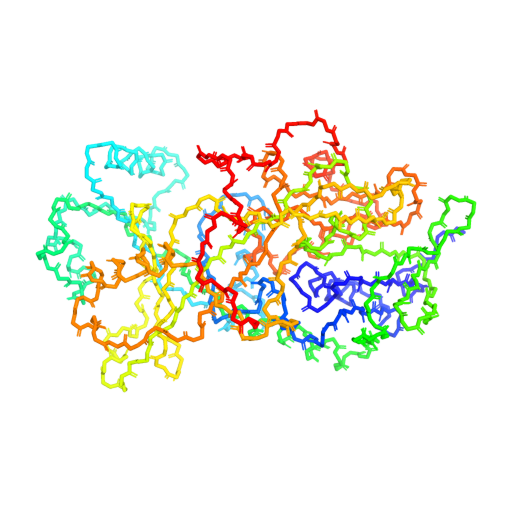3238 O O . ALA A 1 414 ? -39.092 -14.124 -31.208 1.00 11.90 414 ALA A O 1
ATOM 3240 N N . LYS A 1 415 ? -38.601 -15.513 -32.973 1.00 10.81 415 LYS A N 1
ATOM 3241 C CA . LYS A 1 415 ? -39.523 -16.611 -32.580 1.00 11.64 415 LYS A CA 1
ATOM 3242 C C . LYS A 1 415 ? -38.878 -17.508 -31.547 1.00 11.21 415 LYS A C 1
ATOM 3243 O O . LYS A 1 415 ? -37.622 -17.396 -31.327 1.00 10.67 415 LYS A O 1
ATOM 3249 N N . ASP A 1 416 ? -39.583 -18.348 -30.862 1.00 9.49 416 ASP A N 1
ATOM 3250 C CA . ASP A 1 416 ? -39.098 -19.149 -29.733 1.00 9.52 416 ASP A CA 1
ATOM 3251 C C . ASP A 1 416 ? -38.998 -20.609 -30.092 1.00 10.03 416 ASP A C 1
ATOM 3252 O O . ASP A 1 416 ? -39.910 -21.153 -30.788 1.00 10.28 416 ASP A O 1
ATOM 3257 N N . LEU A 1 417 ? -37.977 -21.309 -29.638 1.00 9.77 417 LEU A N 1
ATOM 3258 C CA . LEU A 1 417 ? -37.773 -22.724 -29.920 1.00 10.06 417 LEU A CA 1
ATOM 3259 C C . LEU A 1 417 ? -38.953 -23.568 -29.417 1.00 10.23 417 LEU A C 1
ATOM 3260 O O . LEU A 1 417 ? -39.129 -24.652 -30.029 1.00 10.20 417 LEU A O 1
ATOM 3265 N N . ALA A 1 418 ? -39.682 -23.147 -28.399 1.00 10.40 418 ALA A N 1
ATOM 3266 C CA . ALA A 1 418 ? -40.855 -23.959 -27.963 1.00 11.89 418 ALA A CA 1
ATOM 3267 C C . ALA A 1 418 ? -41.878 -24.070 -29.084 1.00 13.03 418 ALA A C 1
ATOM 3268 O O . ALA A 1 418 ? -42.595 -25.113 -29.102 1.00 15.17 418 ALA A O 1
ATOM 3270 N N . ASP A 1 419 ? -41.882 -23.178 -30.061 1.00 11.01 419 ASP A N 1
ATOM 3271 C CA . ASP A 1 419 ? -42.876 -23.127 -31.142 1.00 12.25 419 ASP A CA 1
ATOM 3272 C C . ASP A 1 419 ? -42.295 -23.656 -32.425 1.00 13.47 419 ASP A C 1
ATOM 3273 O O . ASP A 1 419 ? -42.989 -23.630 -33.462 1.00 13.91 419 ASP A O 1
ATOM 3278 N N . MET A 1 420 ? -41.046 -24.165 -32.430 1.00 11.78 420 MET A N 1
ATOM 3279 C CA . MET A 1 420 ? -40.345 -24.501 -33.675 1.00 12.49 420 MET A CA 1
ATOM 3280 C C . MET A 1 420 ? -39.899 -25.942 -33.555 1.00 13.08 420 MET A C 1
ATOM 3281 O O . MET A 1 420 ? -38.734 -26.175 -33.170 1.00 16.34 420 MET A O 1
ATOM 3286 N N . PRO A 1 421 ? -40.697 -26.962 -33.925 1.00 12.33 421 PRO A N 1
ATOM 3287 C CA . PRO A 1 421 ? -40.338 -28.351 -33.727 1.00 13.01 421 PRO A CA 1
ATOM 3288 C C . PRO A 1 421 ? -39.136 -28.788 -34.581 1.00 11.14 421 PRO A C 1
ATOM 3289 O O . PRO A 1 421 ? -38.888 -28.269 -35.649 1.00 10.89 421 PRO A O 1
ATOM 3293 N N . GLY A 1 422 ? -38.491 -29.860 -34.124 1.00 11.03 422 GLY A N 1
ATOM 3294 C CA . GLY A 1 422 ? -37.516 -30.648 -34.872 1.00 11.15 422 GLY A CA 1
ATOM 3295 C C . GLY A 1 422 ? -36.114 -30.651 -34.316 1.00 9.58 422 GLY A C 1
ATOM 3296 O O . GLY A 1 422 ? -35.325 -31.462 -34.846 1.00 10.22 422 GLY A O 1
ATOM 3297 N N . TRP A 1 423 ? -35.832 -29.825 -33.308 1.00 8.94 423 TRP A N 1
ATOM 3298 C CA . TRP A 1 423 ? -34.442 -29.742 -32.790 1.00 9.35 423 TRP A CA 1
ATOM 3299 C C . TRP A 1 423 ? -34.210 -30.604 -31.568 1.00 10.05 423 TRP A C 1
ATOM 3300 O O . TRP A 1 423 ? -33.025 -30.956 -31.313 1.00 9.85 423 TRP A O 1
ATOM 3311 N N . ASN A 1 424 ? -35.232 -30.928 -30.793 1.00 9.50 424 ASN A N 1
ATOM 3312 C CA . ASN A 1 424 ? -35.069 -31.656 -29.527 1.00 10.60 424 ASN A CA 1
ATOM 3313 C C . ASN A 1 424 ? -35.170 -33.160 -29.788 1.00 11.25 424 ASN A C 1
ATOM 3314 O O . ASN A 1 424 ? -36.214 -33.606 -30.328 1.00 12.51 424 ASN A O 1
ATOM 3319 N N . HIS A 1 425 ? -34.148 -33.928 -29.459 1.00 10.62 425 HIS A N 1
ATOM 3320 C CA . HIS A 1 425 ? -34.166 -35.402 -29.658 1.00 11.46 425 HIS A CA 1
ATOM 3321 C C . HIS A 1 425 ? -33.967 -36.082 -28.318 1.00 14.64 425 HIS A C 1
ATOM 3322 O O . HIS A 1 425 ? -33.365 -37.184 -28.304 1.00 19.55 425 HIS A O 1
ATOM 3329 N N . ASP A 1 426 ? -34.406 -35.490 -27.221 1.00 13.26 426 ASP A N 1
ATOM 3330 C CA . ASP A 1 426 ? -34.286 -36.142 -25.884 1.00 17.38 426 ASP A CA 1
ATOM 3331 C C . ASP A 1 426 ? -35.226 -37.420 -25.822 1.00 20.95 426 ASP A C 1
ATOM 3332 O O . ASP A 1 426 ? -36.371 -37.202 -26.363 1.00 25.37 426 ASP A O 1
#